Protein AF-0000000083105870 (afdb_homodimer)

Secondary structure (DSSP, 8-state):
-PPPEEEEEE-BSS-GGGSBHHHHHHHTT-SEEEEEE-SS----HHHHHHGGGS-TT-EEEEEE----S-HHHHHHHHHHHHHHHHHHHHTT--EEEEESB-TTBS-THHHHHHHHHTSS-EEEEE----HHHHHHHHHT--SB-TT--EEEEE--S-THHHHHHTTT-SEEEEESGGGGHHHHHHHHHHTT-TTSEEEEESTTSTT-EEE--HHHHHHSPPPSSEEEEEETT--/-PPPEEEEEE-BSS-GGGSBHHHHHHHTT-SEEEEEE-SS----HHHHHHGGGS-TT-EEEEEE----S-HHHHHHHHHHHHHHHHHHHHTT--EEEEESB-TTBS-THHHHHHHHHTSS-EEEEE----HHHHHHHHHT--SB-TT--EEEEE--S-THHHHHHTTT-SEEEEESGGGGHHHHHHHHHHTT-TTSEEEEESTTSTT-EEE--HHHHHHSPPPSSEEEEEETT--

Sequence (470 aa):
MMIGKFYGIGVGPGDPELITIKAVKVLEKIDIVICPKSKKESKSVALSIAEDYLNKKAEILKLEFPMTYDEEKLNVTWERNSKIILDLLEKGKNIAFLTIGDPMVYSTYMYLLPFLKKKDINIETIPGITSFCASANKVNIPLASQEETLSIIPLRKNISEFEKVVDDYDNLVVMKPSTEHKRLAEILESRNLEDKFVLVSKCGTNEENISYDIDDLKNKKVPYLSTLIIKKGGIMMIGKFYGIGVGPGDPELITIKAVKVLEKIDIVICPKSKKESKSVALSIAEDYLNKKAEILKLEFPMTYDEEKLNVTWERNSKIILDLLEKGKNIAFLTIGDPMVYSTYMYLLPFLKKKDINIETIPGITSFCASANKVNIPLASQEETLSIIPLRKNISEFEKVVDDYDNLVVMKPSTEHKRLAEILESRNLEDKFVLVSKCGTNEENISYDIDDLKNKKVPYLSTLIIKKGGI

Foldseek 3Di:
DAQAAEEEAACEAAALVQGDPVRLVCQLPAAEEEDEDDPPNDPGSQCVSCVVSHNPNHHYHYAYQDPDPPVVVNVVRLLVVLVVVRVVRRVVGHYYYTWYAFCVPPTSNVSNVVNNVVDPHHYYYYTGHHPVNLVCVVVVHDQDDDPFFEEEEEDDPDCVVVVVCVVPGQKYKYAQCQNPLQVVLVSCVVVVQLQFKKKWASRNHPPIDIDSGSCCSNPNHGDRRMMMMGGNVGD/DAQAAEEEAACEQAALVQGDPVRLVCQLPAAEEEDEDDPPNDPGSQCVSCVVSHNPNHHYHYAYQDPDPPVVVNVVRLLVVLVVVRVVRRVVGHYYYTWYAFCVPPTSNVSNVVNNVVDPHHYYYYTGHHPVNLVCVVVVHDQDDDPFFEEEEEDDPDCVVVVVCVVPGQKYKYAQCQNPLQVVLVSCVVVVQLQFKKKWASRNHPPIDIDSGSCCSNPNHGDRRMMMMGGNVGD

pLDDT: mean 93.06, std 9.38, range [46.56, 98.94]

Organism: NCBI:txid1720316

Solvent-accessible surface area (backbone atoms only — not comparable to full-atom values): 24112 Å² total; per-residue (Å²): 124,66,64,23,44,40,30,41,34,10,40,10,57,37,30,54,42,49,22,22,44,48,53,41,61,49,34,47,67,32,43,32,36,38,36,70,42,58,97,62,86,64,77,49,65,33,52,64,36,44,50,89,45,42,24,88,82,35,43,79,42,75,43,74,61,79,91,63,90,48,62,66,63,44,50,53,45,50,50,51,53,43,49,55,52,50,55,42,20,57,72,39,37,30,36,35,41,56,32,57,10,18,41,35,54,62,31,76,58,55,70,50,44,66,65,49,67,76,40,99,64,52,74,47,44,41,57,24,32,37,53,67,51,45,45,25,22,71,68,71,41,69,55,27,51,83,76,40,29,31,36,40,35,49,46,50,98,57,61,61,65,54,67,70,43,63,82,78,40,48,14,39,36,35,35,38,38,44,74,46,28,45,60,50,37,50,54,30,49,79,66,74,37,48,77,16,42,40,39,35,26,37,49,58,41,98,70,45,46,79,42,57,49,49,60,53,46,43,71,41,89,55,55,70,60,26,36,35,41,35,27,76,89,52,115,124,67,65,23,42,38,29,41,36,10,38,10,57,38,30,51,42,47,21,22,45,46,55,41,62,49,34,48,68,31,42,31,35,38,38,69,43,56,97,64,86,66,77,48,67,34,53,64,35,43,52,90,45,40,26,88,81,35,42,79,43,76,42,72,62,80,91,61,90,49,60,66,63,43,49,53,45,52,50,51,52,43,50,55,51,49,54,43,19,57,71,39,38,30,36,32,39,56,29,57,9,17,40,34,54,63,31,76,58,56,72,51,44,66,65,50,66,74,41,98,64,54,74,47,44,42,54,25,30,37,52,67,51,46,44,24,23,72,68,72,42,68,56,28,51,81,76,39,30,31,35,41,36,49,47,46,100,58,60,60,65,54,67,70,43,63,82,78,42,47,12,39,34,34,34,39,38,46,75,44,28,44,61,51,37,50,55,30,49,78,65,73,36,47,78,16,40,42,40,35,25,37,48,58,42,96,70,47,44,78,44,59,49,50,61,52,45,43,70,42,89,55,55,68,61,28,36,36,41,35,28,74,90,53,116

InterPro domains:
  IPR000878 Tetrapyrrole methylase [PF00590] (5-210)
  IPR006364 Precorrin-2 C(20)-methyltransferase domain [TIGR01467] (4-232)
  IPR012382 Precorrin-2 C(20)-methyltransferase [PIRSF036427] (3-232)
  IPR012382 Precorrin-2 C(20)-methyltransferase [cd11645] (9-231)
  IPR014776 Tetrapyrrole methylase, subdomain 2 [G3DSA:3.30.950.10] (131-234)
  IPR014777 Tetrapyrrole methylase, subdomain 1 [G3DSA:3.40.1010.10] (2-130)
  IPR035996 Tetrapyrrole methylase superfamily [SSF53790] (4-232)

Structure (mmCIF, N/CA/C/O backbone):
data_AF-0000000083105870-model_v1
#
loop_
_entity.id
_entity.type
_entity.pdbx_description
1 polymer 'Precorrin-2 C(20)-methyltransferase'
#
loop_
_atom_site.group_PDB
_atom_site.id
_atom_site.type_symbol
_atom_site.label_atom_id
_atom_site.label_alt_id
_atom_site.label_comp_id
_atom_site.label_asym_id
_atom_site.label_entity_id
_atom_site.label_seq_id
_atom_site.pdbx_PDB_ins_code
_atom_site.Cartn_x
_atom_site.Cartn_y
_atom_site.Cartn_z
_atom_site.occupancy
_atom_site.B_iso_or_equiv
_atom_site.auth_seq_id
_atom_site.auth_comp_id
_atom_site.auth_asym_id
_atom_site.auth_atom_id
_atom_site.pdbx_PDB_model_num
ATOM 1 N N . MET A 1 1 ? 6.629 -37.125 -4.48 1 65.94 1 MET A N 1
ATOM 2 C CA . MET A 1 1 ? 7.258 -35.844 -4.793 1 65.94 1 MET A CA 1
ATOM 3 C C . MET A 1 1 ? 6.676 -34.75 -3.924 1 65.94 1 MET A C 1
ATOM 5 O O . MET A 1 1 ? 5.535 -34.844 -3.473 1 65.94 1 MET A O 1
ATOM 9 N N . MET A 1 2 ? 7.391 -33.688 -3.408 1 84.38 2 MET A N 1
ATOM 10 C CA . MET A 1 2 ? 6.902 -32.688 -2.471 1 84.38 2 MET A CA 1
ATOM 11 C C . MET A 1 2 ? 5.918 -31.734 -3.152 1 84.38 2 MET A C 1
ATOM 13 O O . MET A 1 2 ? 6.09 -31.391 -4.32 1 84.38 2 MET A O 1
ATOM 17 N N . ILE A 1 3 ? 4.754 -31.562 -2.674 1 94.12 3 ILE A N 1
ATOM 18 C CA . ILE A 1 3 ? 3.732 -30.656 -3.178 1 94.12 3 ILE A CA 1
ATOM 19 C C . ILE A 1 3 ? 4.336 -29.266 -3.387 1 94.12 3 ILE A C 1
ATOM 21 O O . ILE A 1 3 ? 5.133 -28.797 -2.568 1 94.12 3 ILE A O 1
ATOM 25 N N . GLY A 1 4 ? 4.117 -28.688 -4.621 1 97.81 4 GLY A N 1
ATOM 26 C CA . GLY A 1 4 ? 4.605 -27.344 -4.918 1 97.81 4 GLY A CA 1
ATOM 27 C C . GLY A 1 4 ? 3.965 -26.281 -4.055 1 97.81 4 GLY A C 1
ATOM 28 O O . GLY A 1 4 ? 3.086 -26.578 -3.242 1 97.81 4 GLY A O 1
ATOM 29 N N . LYS A 1 5 ? 4.508 -25.109 -4.199 1 98.25 5 LYS A N 1
ATOM 30 C CA . LYS A 1 5 ? 3.998 -23.969 -3.457 1 98.25 5 LYS A CA 1
ATOM 31 C C . LYS A 1 5 ? 3.258 -23 -4.375 1 98.25 5 LYS A C 1
ATOM 33 O O . LYS A 1 5 ? 3.645 -22.812 -5.535 1 98.25 5 LYS A O 1
ATOM 38 N N . PHE A 1 6 ? 2.146 -22.438 -3.855 1 98.44 6 PHE A N 1
ATOM 39 C CA . PHE A 1 6 ? 1.366 -21.453 -4.598 1 98.44 6 PHE A CA 1
ATOM 40 C C . PHE A 1 6 ? 1.653 -20.047 -4.09 1 98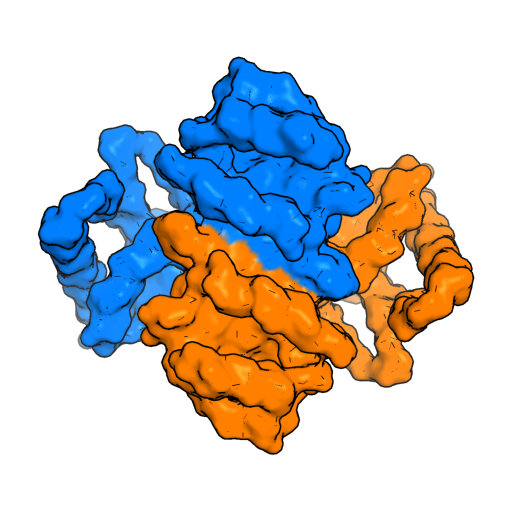.44 6 PHE A C 1
ATOM 42 O O . PHE A 1 6 ? 1.594 -19.797 -2.887 1 98.44 6 PHE A O 1
ATOM 49 N N . TYR A 1 7 ? 1.933 -19.156 -5.066 1 98.69 7 TYR A N 1
ATOM 50 C CA . TYR A 1 7 ? 2.238 -17.781 -4.73 1 98.69 7 TYR A CA 1
ATOM 51 C C . TYR A 1 7 ? 1.235 -16.828 -5.375 1 98.69 7 TYR A C 1
ATOM 53 O O . TYR A 1 7 ? 0.947 -16.938 -6.566 1 98.69 7 TYR A O 1
ATOM 61 N N . GLY A 1 8 ? 0.602 -15.984 -4.574 1 98.12 8 GLY A N 1
ATOM 62 C CA . GLY A 1 8 ? 0.051 -14.742 -5.102 1 98.12 8 GLY A CA 1
ATOM 63 C C . GLY A 1 8 ? 1.038 -13.594 -5.07 1 98.12 8 GLY A C 1
ATOM 64 O O . GLY A 1 8 ? 1.616 -13.289 -4.027 1 98.12 8 GLY A O 1
ATOM 65 N N . ILE A 1 9 ? 1.27 -12.922 -6.234 1 98.56 9 ILE A N 1
ATOM 66 C CA . ILE A 1 9 ? 2.34 -11.93 -6.273 1 98.56 9 ILE A CA 1
ATOM 67 C C . ILE A 1 9 ? 1.804 -10.617 -6.836 1 98.56 9 ILE A C 1
ATOM 69 O O . ILE A 1 9 ? 1.303 -10.57 -7.961 1 98.56 9 ILE A O 1
ATOM 73 N N . GLY A 1 10 ? 1.887 -9.531 -5.996 1 98.44 10 GLY A N 1
ATOM 74 C CA . GLY A 1 10 ? 1.673 -8.188 -6.504 1 98.44 10 GLY A CA 1
ATOM 75 C C . GLY A 1 10 ? 2.893 -7.609 -7.195 1 98.44 10 GLY A C 1
ATOM 76 O O . GLY A 1 10 ? 3.969 -7.527 -6.602 1 98.44 10 GLY A O 1
ATOM 77 N N . VAL A 1 11 ? 2.725 -7.109 -8.398 1 98.25 11 VAL A N 1
ATOM 78 C CA . VAL A 1 11 ? 3.893 -6.691 -9.172 1 98.25 11 VAL A CA 1
ATOM 79 C C . VAL A 1 11 ? 3.959 -5.168 -9.227 1 98.25 11 VAL A C 1
ATOM 81 O O . VAL A 1 11 ? 4.855 -4.598 -9.852 1 98.25 11 VAL A O 1
ATOM 84 N N . GLY A 1 12 ? 3.029 -4.469 -8.562 1 98.38 12 GLY A N 1
ATOM 85 C CA . GLY A 1 12 ? 2.979 -3.018 -8.602 1 98.38 12 GLY A CA 1
ATOM 86 C C . GLY A 1 12 ? 2.123 -2.479 -9.734 1 98.38 12 GLY A C 1
ATOM 87 O O . GLY A 1 12 ? 1.525 -3.248 -10.484 1 98.38 12 GLY A O 1
ATOM 88 N N . PRO A 1 13 ? 2.115 -1.183 -9.867 1 98.06 13 PRO A N 1
ATOM 89 C CA . PRO A 1 13 ? 1.109 -0.577 -10.742 1 98.06 13 PRO A CA 1
ATOM 90 C C . PRO A 1 13 ? 1.575 -0.47 -12.195 1 98.06 13 PRO A C 1
ATOM 92 O O . PRO A 1 13 ? 0.753 -0.315 -13.102 1 98.06 13 PRO A O 1
ATOM 95 N N . GLY A 1 14 ? 2.865 -0.44 -12.414 1 97.94 14 GLY A N 1
ATOM 96 C CA . GLY A 1 14 ? 3.307 -0.189 -13.781 1 97.94 14 GLY A CA 1
ATOM 97 C C . GLY A 1 14 ? 4.816 -0.218 -13.93 1 97.94 14 GLY A C 1
ATOM 98 O O . GLY A 1 14 ? 5.348 -0.989 -14.734 1 97.94 14 GLY A O 1
ATOM 99 N N . ASP A 1 15 ? 5.539 0.56 -13.156 1 98.56 15 ASP A N 1
ATOM 100 C CA . ASP A 1 15 ? 6.996 0.614 -13.164 1 98.56 15 ASP A CA 1
ATOM 101 C C . ASP A 1 15 ? 7.598 -0.728 -12.758 1 98.56 15 ASP A C 1
ATOM 103 O O . ASP A 1 15 ? 7.434 -1.167 -11.617 1 98.56 15 ASP A O 1
ATOM 107 N N . PRO A 1 16 ? 8.289 -1.378 -13.641 1 98.69 16 PRO A N 1
ATOM 108 C CA . PRO A 1 16 ? 8.836 -2.697 -13.305 1 98.69 16 PRO A CA 1
ATOM 109 C C . PRO A 1 16 ? 9.797 -2.656 -12.125 1 98.69 16 PRO A C 1
ATOM 111 O O . PRO A 1 16 ? 10.008 -3.674 -11.453 1 98.69 16 PRO A O 1
ATOM 114 N N . GLU A 1 17 ? 10.281 -1.529 -11.82 1 98.81 17 GLU A N 1
ATOM 115 C CA . GLU A 1 17 ? 11.25 -1.441 -10.734 1 98.81 17 GLU A CA 1
ATOM 116 C C . GLU A 1 17 ? 10.547 -1.297 -9.383 1 98.81 17 GLU A C 1
ATOM 118 O O . GLU A 1 17 ? 11.195 -1.335 -8.336 1 98.81 17 GLU A O 1
ATOM 123 N N . LEU A 1 18 ? 9.227 -1.182 -9.383 1 98.94 18 LEU A N 1
ATOM 124 C CA . LEU A 1 18 ? 8.516 -1.083 -8.109 1 98.94 18 LEU A CA 1
ATOM 125 C C . LEU A 1 18 ? 8.156 -2.467 -7.586 1 98.94 18 LEU A C 1
ATOM 127 O O . LEU A 1 18 ? 7.547 -2.59 -6.52 1 98.94 18 LEU A O 1
ATOM 131 N N . ILE A 1 19 ? 8.555 -3.516 -8.281 1 98.88 19 ILE A N 1
ATOM 132 C CA . ILE A 1 19 ? 8.383 -4.875 -7.777 1 98.88 19 ILE A CA 1
ATOM 133 C C . ILE A 1 19 ? 9.328 -5.113 -6.602 1 98.88 19 ILE A C 1
ATOM 135 O O . ILE A 1 19 ? 10.414 -4.523 -6.539 1 98.88 19 ILE A O 1
ATOM 139 N N . THR A 1 20 ? 8.938 -5.906 -5.586 1 98.94 20 THR A N 1
ATOM 140 C CA . THR A 1 20 ? 9.75 -6.145 -4.398 1 98.94 20 THR A CA 1
ATOM 141 C C . THR A 1 20 ? 10.859 -7.152 -4.695 1 98.94 20 THR A C 1
ATOM 143 O O . THR A 1 20 ? 10.719 -7.988 -5.594 1 98.94 20 THR A O 1
ATOM 146 N N . ILE A 1 21 ? 11.883 -7.117 -3.904 1 98.94 21 ILE A N 1
ATOM 147 C CA . ILE A 1 21 ? 12.961 -8.094 -3.975 1 98.94 21 ILE A CA 1
ATOM 148 C C . ILE A 1 21 ? 12.406 -9.5 -3.75 1 98.94 21 ILE A C 1
ATOM 150 O O . ILE A 1 21 ? 12.766 -10.438 -4.461 1 98.94 21 ILE A O 1
ATOM 154 N N . LYS A 1 22 ? 11.508 -9.641 -2.836 1 98.94 22 LYS A N 1
ATOM 155 C CA . LYS A 1 22 ? 10.914 -10.93 -2.512 1 98.94 22 LYS A CA 1
ATOM 156 C C . LYS A 1 22 ? 10.188 -11.523 -3.719 1 98.94 22 LYS A C 1
ATOM 158 O O . LYS A 1 22 ? 10.352 -12.711 -4.027 1 98.94 22 LYS A O 1
ATOM 163 N N . ALA A 1 23 ? 9.383 -10.703 -4.391 1 98.94 23 ALA A N 1
ATOM 164 C CA . ALA A 1 23 ? 8.68 -11.148 -5.594 1 98.94 23 ALA A CA 1
ATOM 165 C C . ALA A 1 23 ? 9.664 -11.602 -6.668 1 98.94 23 ALA A C 1
ATOM 167 O O . ALA A 1 23 ? 9.477 -12.656 -7.285 1 98.94 23 ALA A O 1
ATOM 168 N N . VAL A 1 24 ? 10.711 -10.844 -6.863 1 98.81 24 VAL A N 1
ATOM 169 C CA . VAL A 1 24 ? 11.703 -11.148 -7.887 1 98.81 24 VAL A CA 1
ATOM 170 C C . VAL A 1 24 ? 12.367 -12.484 -7.582 1 98.81 24 VAL A C 1
ATOM 172 O O . VAL A 1 24 ? 12.5 -13.336 -8.469 1 98.81 24 VAL A O 1
ATOM 175 N N . LYS A 1 25 ? 12.766 -12.695 -6.352 1 98.88 25 LYS A N 1
ATOM 176 C CA . LYS A 1 25 ? 13.414 -13.938 -5.953 1 98.88 25 LYS A CA 1
ATOM 177 C C . LYS A 1 25 ? 12.531 -15.148 -6.246 1 98.88 25 LYS A C 1
ATOM 179 O O . LYS A 1 25 ? 13.016 -16.188 -6.688 1 98.88 25 LYS A O 1
ATOM 184 N N . VAL A 1 26 ? 11.25 -15.008 -6.004 1 98.88 26 VAL A N 1
ATOM 185 C CA . VAL A 1 26 ? 10.305 -16.094 -6.266 1 98.88 26 VAL A CA 1
ATOM 186 C C . VAL A 1 26 ? 10.148 -16.297 -7.77 1 98.88 26 VAL A C 1
ATOM 188 O O . VAL A 1 26 ? 10.195 -17.422 -8.258 1 98.88 26 VAL A O 1
ATOM 191 N N . LEU A 1 27 ? 10.031 -15.227 -8.516 1 98.69 27 LEU A N 1
ATOM 192 C CA . LEU A 1 27 ? 9.773 -15.289 -9.953 1 98.69 27 LEU A CA 1
ATOM 193 C C . LEU A 1 27 ? 10.953 -15.914 -10.688 1 98.69 27 LEU A C 1
ATOM 195 O O . LEU A 1 27 ? 10.766 -16.625 -11.68 1 98.69 27 LEU A O 1
ATOM 199 N N . GLU A 1 28 ? 12.109 -15.656 -10.195 1 98.75 28 GLU A N 1
ATOM 200 C CA . GLU A 1 28 ? 13.32 -16.172 -10.828 1 98.75 28 GLU A CA 1
ATOM 201 C C . GLU A 1 28 ? 13.359 -17.703 -10.797 1 98.75 28 GLU A C 1
ATOM 203 O O . GLU A 1 28 ? 14.078 -18.328 -11.578 1 98.75 28 GLU A O 1
ATOM 208 N N . LYS A 1 29 ? 12.602 -18.297 -9.891 1 98.38 29 LYS A N 1
ATOM 209 C CA . LYS A 1 29 ? 12.672 -19.734 -9.703 1 98.38 29 LYS A CA 1
ATOM 210 C C . LYS A 1 29 ? 11.328 -20.391 -9.992 1 98.38 29 LYS A C 1
ATOM 212 O O . LYS A 1 29 ? 11.18 -21.609 -9.852 1 98.38 29 LYS A O 1
ATOM 217 N N . ILE A 1 30 ? 10.383 -19.688 -10.406 1 98.69 30 ILE A N 1
ATOM 218 C CA . ILE A 1 30 ? 9.008 -20.172 -10.516 1 98.69 30 ILE A CA 1
ATOM 219 C C . ILE A 1 30 ? 8.891 -21.125 -11.703 1 98.69 30 ILE A C 1
ATOM 221 O O . ILE A 1 30 ? 9.57 -20.953 -12.719 1 98.69 30 ILE A O 1
ATOM 225 N N . ASP A 1 31 ? 8.055 -22.125 -11.539 1 98.62 31 ASP A N 1
ATOM 226 C CA . ASP A 1 31 ? 7.848 -23.078 -12.625 1 98.62 31 ASP A CA 1
ATOM 227 C C . ASP A 1 31 ? 6.746 -22.609 -13.57 1 98.62 31 ASP A C 1
ATOM 229 O O . ASP A 1 31 ? 6.863 -22.75 -14.789 1 98.62 31 ASP A O 1
ATOM 233 N N . ILE A 1 32 ? 5.633 -22.094 -12.984 1 98.5 32 ILE A N 1
ATOM 234 C CA . ILE A 1 32 ? 4.449 -21.734 -13.758 1 98.5 32 ILE A CA 1
ATOM 235 C C . ILE A 1 32 ? 3.922 -20.375 -13.289 1 98.5 32 ILE A C 1
ATOM 237 O O . ILE A 1 32 ? 3.869 -20.109 -12.086 1 98.5 32 ILE A O 1
ATOM 241 N N . VAL A 1 33 ? 3.578 -19.562 -14.266 1 97.56 33 VAL A N 1
ATOM 242 C CA . VAL A 1 33 ? 2.908 -18.297 -13.984 1 97.56 33 VAL A CA 1
ATOM 243 C C . VAL A 1 33 ? 1.509 -18.312 -14.594 1 97.56 33 VAL A C 1
ATOM 245 O O . VAL A 1 33 ? 1.35 -18.562 -15.789 1 97.56 33 VAL A O 1
ATOM 248 N N . ILE A 1 34 ? 0.605 -18.062 -13.688 1 94.25 34 ILE A N 1
ATOM 249 C CA . ILE A 1 34 ? -0.781 -17.938 -14.117 1 94.25 34 ILE A CA 1
ATOM 250 C C . ILE A 1 34 ? -1.082 -16.484 -14.477 1 94.25 34 ILE A C 1
ATOM 252 O O . ILE A 1 34 ? -0.779 -15.57 -13.703 1 94.25 34 ILE A O 1
ATOM 256 N N . CYS A 1 35 ? -1.67 -16.375 -15.656 1 85.25 35 CYS A N 1
ATOM 257 C CA . CYS A 1 35 ? -2.15 -15.07 -16.078 1 85.25 35 CYS A CA 1
ATOM 258 C C . CYS A 1 35 ? -3.639 -15.109 -16.391 1 85.25 35 CYS A C 1
ATOM 260 O O . CYS A 1 35 ? -4.09 -15.961 -17.156 1 85.25 35 CYS A O 1
ATOM 262 N N . PRO A 1 36 ? -4.355 -14.18 -15.742 1 80.38 36 PRO A N 1
ATOM 263 C CA . PRO A 1 36 ? -5.777 -14.125 -16.094 1 80.38 36 PRO A CA 1
ATOM 264 C C . PRO A 1 36 ? -6.008 -13.742 -17.562 1 80.38 36 PRO A C 1
ATOM 266 O O . PRO A 1 36 ? -5.293 -12.891 -18.094 1 80.38 36 PRO A O 1
ATOM 269 N N . LYS A 1 37 ? -6.738 -14.57 -18.234 1 74 37 LYS A N 1
ATOM 270 C CA . LYS A 1 37 ? -7.125 -14.273 -19.609 1 74 37 LYS A CA 1
ATOM 271 C C . LYS A 1 37 ? -8.344 -13.352 -19.656 1 74 37 LYS A C 1
ATOM 273 O O . LYS A 1 37 ? -9.328 -13.586 -18.969 1 74 37 LYS A O 1
ATOM 278 N N . SER A 1 38 ? -8.125 -12 -19.922 1 59.62 38 SER A N 1
ATOM 279 C CA . SER A 1 38 ? -9.328 -11.234 -20.203 1 59.62 38 SER A CA 1
ATOM 280 C C . SER A 1 38 ? -9.789 -11.453 -21.641 1 59.62 38 SER A C 1
ATOM 282 O O . SER A 1 38 ? -9.008 -11.898 -22.484 1 59.62 38 SER A O 1
ATOM 284 N N . LYS A 1 39 ? -11.25 -11.594 -22.016 1 51.38 39 LYS A N 1
ATOM 285 C CA . LYS A 1 39 ? -11.797 -11.797 -23.344 1 51.38 39 LYS A CA 1
ATOM 286 C C . LYS A 1 39 ? -10.945 -11.102 -24.406 1 51.38 39 LYS A C 1
ATOM 288 O O . LYS A 1 39 ? -10.922 -11.508 -25.562 1 51.38 39 LYS A O 1
ATOM 293 N N . LYS A 1 40 ? -10.414 -9.898 -24.047 1 47 40 LYS A N 1
ATOM 294 C CA . LYS A 1 40 ? -9.672 -9.234 -25.109 1 47 40 LYS A CA 1
ATOM 295 C C . LYS A 1 40 ? -8.18 -9.531 -25 1 47 40 LYS A C 1
ATOM 297 O O . LYS A 1 40 ? -7.621 -9.555 -23.906 1 47 40 LYS A O 1
ATOM 302 N N . GLU A 1 41 ? -7.578 -10.375 -25.891 1 49.25 41 GLU A N 1
ATOM 303 C CA . GLU A 1 41 ? -6.238 -10.883 -26.156 1 49.25 41 GLU A CA 1
ATOM 304 C C . GLU A 1 41 ? -5.168 -9.953 -25.578 1 49.25 41 GLU A C 1
ATOM 306 O O . GLU A 1 41 ? -3.996 -10.055 -25.938 1 49.25 41 GLU A O 1
ATOM 311 N N . SER A 1 42 ? -5.426 -8.891 -24.859 1 53.44 42 SER A N 1
ATOM 312 C CA . SER A 1 42 ? -4.387 -7.91 -24.562 1 53.44 42 SER A CA 1
ATOM 313 C C . SER A 1 42 ? -3.418 -8.438 -23.516 1 53.44 42 SER A C 1
ATOM 315 O O . SER A 1 42 ? -3.791 -9.266 -22.672 1 53.44 42 SER A O 1
ATOM 317 N N . LYS A 1 43 ? -2.119 -8.305 -23.797 1 63.62 43 LYS A N 1
ATOM 318 C CA . LYS A 1 43 ? -0.973 -8.641 -22.953 1 63.62 43 LYS A CA 1
ATOM 319 C C . LYS A 1 43 ? -1.234 -8.297 -21.5 1 63.62 43 LYS A C 1
ATOM 321 O O . LYS A 1 43 ? -1.716 -7.203 -21.188 1 63.62 43 LYS A O 1
ATOM 326 N N . SER A 1 44 ? -1.158 -9.312 -20.688 1 87.19 44 SER A N 1
ATOM 327 C CA . SER A 1 44 ? -1.283 -9.125 -19.25 1 87.19 44 SER A CA 1
ATOM 328 C C . SER A 1 44 ? -0.347 -8.023 -18.75 1 87.19 44 SER A C 1
ATOM 330 O O . SER A 1 44 ? 0.869 -8.117 -18.922 1 87.19 44 SER A O 1
ATOM 332 N N . VAL A 1 45 ? -0.938 -6.965 -18.281 1 90.31 45 VAL A N 1
ATOM 333 C CA . VAL A 1 45 ? -0.153 -5.867 -17.719 1 90.31 45 VAL A CA 1
ATOM 334 C C . VAL A 1 45 ? 0.765 -6.395 -16.625 1 90.31 45 VAL A C 1
ATOM 336 O O . VAL A 1 45 ? 1.938 -6.023 -16.547 1 90.31 45 VAL A O 1
ATOM 339 N N . ALA A 1 46 ? 0.226 -7.328 -15.844 1 94.5 46 ALA A N 1
ATOM 340 C CA . ALA A 1 46 ? 1.016 -7.898 -14.758 1 94.5 46 ALA A CA 1
ATOM 341 C C . ALA A 1 46 ? 2.227 -8.656 -15.297 1 94.5 46 ALA A C 1
ATOM 343 O O . ALA A 1 46 ? 3.338 -8.508 -14.781 1 94.5 46 ALA A O 1
ATOM 344 N N . LEU A 1 47 ? 2.002 -9.445 -16.297 1 94.88 47 LEU A N 1
ATOM 345 C CA . LEU A 1 47 ? 3.096 -10.211 -16.875 1 94.88 47 LEU A CA 1
ATOM 346 C C . LEU A 1 47 ? 4.141 -9.2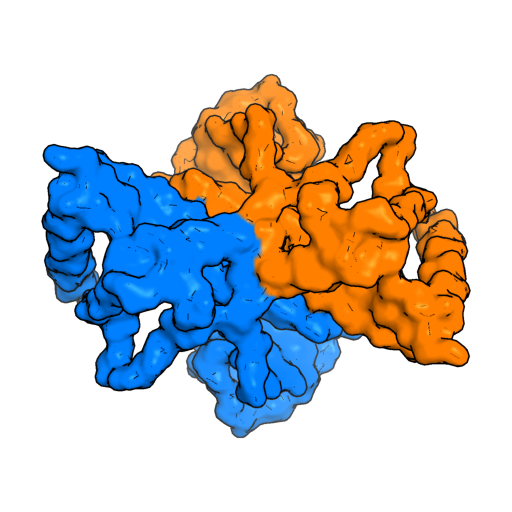81 -17.484 1 94.88 47 LEU A C 1
ATOM 348 O O . LEU A 1 47 ? 5.344 -9.508 -17.344 1 94.88 47 LEU A O 1
ATOM 352 N N . SER A 1 48 ? 3.672 -8.234 -18.141 1 94.56 48 SER A N 1
ATOM 353 C CA . SER A 1 48 ? 4.59 -7.289 -18.766 1 94.56 48 SER A CA 1
ATOM 354 C C . SER A 1 48 ? 5.484 -6.625 -17.719 1 94.56 48 SER A C 1
ATOM 356 O O . SER A 1 48 ? 6.668 -6.387 -17.984 1 94.56 48 SER A O 1
ATOM 358 N N . ILE A 1 49 ? 4.973 -6.352 -16.594 1 96.31 49 ILE A N 1
ATOM 359 C CA . ILE A 1 49 ? 5.727 -5.715 -15.516 1 96.31 49 ILE A CA 1
ATOM 360 C C . ILE A 1 49 ? 6.777 -6.684 -14.977 1 96.31 49 ILE A C 1
ATOM 362 O O . ILE A 1 49 ? 7.898 -6.277 -14.664 1 96.31 49 ILE A O 1
ATOM 366 N N . ALA A 1 50 ? 6.48 -7.926 -14.945 1 96.81 50 ALA A N 1
ATOM 367 C CA . ALA A 1 50 ? 7.32 -8.914 -14.273 1 96.81 50 ALA A CA 1
ATOM 368 C C . ALA A 1 50 ? 8.25 -9.609 -15.258 1 96.81 50 ALA A C 1
ATOM 370 O O . ALA A 1 50 ? 9.133 -10.367 -14.859 1 96.81 50 ALA A O 1
ATOM 371 N N . GLU A 1 51 ? 8.109 -9.391 -16.484 1 96.06 51 GLU A N 1
ATOM 372 C CA . GLU A 1 51 ? 8.672 -10.211 -17.547 1 96.06 51 GLU A CA 1
ATOM 373 C C . GLU A 1 51 ? 10.188 -10.32 -17.438 1 96.06 51 GLU A C 1
ATOM 375 O O . GLU A 1 51 ? 10.758 -11.398 -17.609 1 96.06 51 GLU A O 1
ATOM 380 N N . ASP A 1 52 ? 10.836 -9.258 -17.094 1 97.19 52 ASP A N 1
ATOM 381 C CA . ASP A 1 52 ? 12.297 -9.227 -17.062 1 97.19 52 ASP A CA 1
ATOM 382 C C . ASP A 1 52 ? 12.844 -9.992 -15.867 1 97.19 52 ASP A C 1
ATOM 384 O O . ASP A 1 52 ? 14.047 -10.289 -15.805 1 97.19 52 ASP A O 1
ATOM 388 N N . TYR A 1 53 ? 11.992 -10.32 -14.93 1 98.19 53 TYR A N 1
ATOM 389 C CA . TYR A 1 53 ? 12.445 -10.984 -13.711 1 98.19 53 TYR A CA 1
ATOM 390 C C . TYR A 1 53 ? 12.039 -12.453 -13.703 1 98.19 53 TYR A C 1
ATOM 392 O O . TYR A 1 53 ? 12.43 -13.203 -12.812 1 98.19 53 TYR A O 1
ATOM 400 N N . LEU A 1 54 ? 11.375 -12.844 -14.703 1 97.5 54 LEU A N 1
ATOM 401 C CA . LEU A 1 54 ? 10.758 -14.172 -14.742 1 97.5 54 LEU A CA 1
ATOM 402 C C . LEU A 1 54 ? 11.773 -15.227 -15.156 1 97.5 54 LEU A C 1
ATOM 404 O O . LEU A 1 54 ? 12.562 -15.008 -16.078 1 97.5 54 LEU A O 1
ATOM 408 N N . ASN A 1 55 ? 11.719 -16.359 -14.453 1 97.88 55 ASN A N 1
ATOM 409 C CA . ASN A 1 55 ? 12.422 -17.547 -14.938 1 97.88 55 ASN A CA 1
ATOM 410 C C . ASN A 1 55 ? 12.164 -17.797 -16.422 1 97.88 55 ASN A C 1
ATOM 412 O O . ASN A 1 55 ? 11.016 -17.969 -16.844 1 97.88 55 ASN A O 1
ATOM 416 N N . LYS A 1 56 ? 13.211 -17.859 -17.172 1 96.81 56 LYS A N 1
ATOM 417 C CA . LYS A 1 56 ? 13.086 -17.984 -18.609 1 96.81 56 LYS A CA 1
ATOM 418 C C . LYS A 1 56 ? 12.438 -19.312 -19 1 96.81 56 LYS A C 1
ATOM 420 O O . LYS A 1 56 ? 11.844 -19.422 -20.078 1 96.81 56 LYS A O 1
ATOM 425 N N . LYS A 1 57 ? 12.445 -20.234 -18.141 1 97.81 57 LYS A N 1
ATOM 426 C CA . LYS A 1 57 ? 11.883 -21.547 -18.422 1 97.81 57 LYS A CA 1
ATOM 427 C C . LYS A 1 57 ? 10.461 -21.656 -17.875 1 97.81 57 LYS A C 1
ATOM 429 O O . LYS A 1 57 ? 9.812 -22.703 -18.016 1 97.81 57 LYS A O 1
ATOM 434 N N . ALA A 1 58 ? 10.016 -20.625 -17.203 1 98 58 ALA A N 1
ATOM 435 C CA . ALA A 1 58 ? 8.68 -20.688 -16.609 1 98 58 ALA A CA 1
ATOM 436 C C . ALA A 1 58 ? 7.605 -20.859 -17.688 1 98 58 ALA A C 1
ATOM 438 O O . ALA A 1 58 ? 7.676 -20.234 -18.75 1 98 58 ALA A O 1
ATOM 439 N N . GLU A 1 59 ? 6.668 -21.688 -17.438 1 97.62 59 GLU A N 1
ATOM 440 C CA . GLU A 1 59 ? 5.488 -21.828 -18.281 1 97.62 59 GLU A CA 1
ATOM 441 C C . GLU A 1 59 ? 4.445 -20.766 -17.953 1 97.62 59 GLU A C 1
ATOM 443 O O . GLU A 1 59 ? 4.176 -20.5 -16.781 1 97.62 59 GLU A O 1
ATOM 448 N N . ILE A 1 60 ? 3.934 -20.141 -19 1 95.25 60 ILE A N 1
ATOM 449 C CA . ILE A 1 60 ? 2.832 -19.203 -18.812 1 95.25 60 ILE A CA 1
ATOM 450 C C . ILE A 1 60 ? 1.502 -19.922 -19.047 1 95.25 60 ILE A C 1
ATOM 452 O O . ILE A 1 60 ? 1.238 -20.422 -20.141 1 95.25 60 ILE A O 1
ATOM 456 N N . LEU A 1 61 ? 0.71 -20.016 -18.016 1 94 61 LEU A N 1
ATOM 457 C CA . LEU A 1 61 ? -0.599 -20.656 -18.062 1 94 61 LEU A CA 1
ATOM 458 C C . LEU A 1 61 ? -1.715 -19.625 -18.062 1 94 61 LEU A C 1
ATOM 460 O O . LEU A 1 61 ? -1.915 -18.938 -17.062 1 94 61 LEU A O 1
ATOM 464 N N . LYS A 1 62 ? -2.371 -19.562 -19.141 1 89 62 LYS A N 1
ATOM 465 C CA . LYS A 1 62 ? -3.502 -18.641 -19.219 1 89 62 LYS A CA 1
ATOM 466 C C . LYS A 1 62 ? -4.797 -19.312 -18.781 1 89 62 LYS A C 1
ATOM 468 O O . LYS A 1 62 ? -5.152 -20.375 -19.297 1 89 62 LYS A O 1
ATOM 473 N N . LEU A 1 63 ? -5.406 -18.781 -17.766 1 88.44 63 LEU A N 1
ATOM 474 C CA . LEU A 1 63 ? -6.684 -19.297 -17.281 1 88.44 63 LEU A CA 1
ATOM 475 C C . LEU A 1 63 ? -7.762 -18.219 -17.359 1 88.44 63 LEU A C 1
ATOM 477 O O . LEU A 1 63 ? -7.484 -17.031 -17.109 1 88.44 63 LEU A O 1
ATOM 481 N N . GLU A 1 64 ? -8.93 -18.625 -17.672 1 83.38 64 GLU A N 1
ATOM 482 C CA . GLU A 1 64 ? -10.055 -17.703 -17.719 1 83.38 64 GLU A CA 1
ATOM 483 C C . GLU A 1 64 ? -10.641 -17.453 -16.328 1 83.38 64 GLU A C 1
ATOM 485 O O . GLU A 1 64 ? -10.875 -18.406 -15.578 1 83.38 64 GLU A O 1
ATOM 490 N N . PHE A 1 65 ? -10.734 -16.266 -15.961 1 79.56 65 PHE A N 1
ATOM 491 C CA . PHE A 1 65 ? -11.445 -15.867 -14.75 1 79.56 65 PHE A CA 1
ATOM 492 C C . PHE A 1 65 ? -12.609 -14.945 -15.086 1 79.56 65 PHE A C 1
ATOM 494 O O . PHE A 1 65 ? -12.406 -13.789 -15.469 1 79.56 65 PHE A O 1
ATOM 501 N N . PRO A 1 66 ? -13.75 -15.508 -15.117 1 73.94 66 PRO A N 1
ATOM 502 C CA . PRO A 1 66 ? -14.93 -14.766 -15.578 1 73.94 66 PRO A CA 1
ATOM 503 C C . PRO A 1 66 ? -15.227 -13.539 -14.719 1 73.94 66 PRO A C 1
ATOM 505 O O . PRO A 1 66 ? -14.984 -13.547 -13.508 1 73.94 66 PRO A O 1
ATOM 508 N N . MET A 1 67 ? -15.555 -12.477 -15.414 1 69.69 67 MET A N 1
ATOM 509 C CA . MET A 1 67 ? -16.094 -11.281 -14.766 1 69.69 67 MET A CA 1
ATOM 510 C C . MET A 1 67 ? -17.625 -11.242 -14.883 1 69.69 67 MET A C 1
ATOM 512 O O . MET A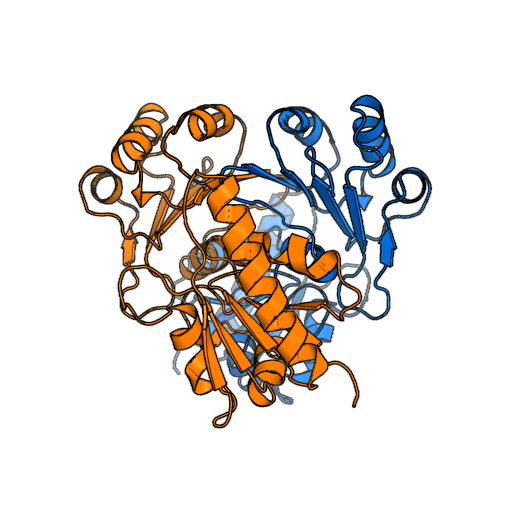 1 67 ? -18.156 -10.562 -15.75 1 69.69 67 MET A O 1
ATOM 516 N N . THR A 1 68 ? -18.25 -12.195 -14.391 1 64.25 68 THR A N 1
ATOM 517 C CA . THR A 1 68 ? -19.703 -12.273 -14.516 1 64.25 68 THR A CA 1
ATOM 518 C C . THR A 1 68 ? -20.359 -12.188 -13.141 1 64.25 68 THR A C 1
ATOM 520 O O . THR A 1 68 ? -19.719 -12.422 -12.117 1 64.25 68 THR A O 1
ATOM 523 N N . TYR A 1 69 ? -21.547 -11.664 -13.25 1 65.31 69 TYR A N 1
ATOM 524 C CA . TYR A 1 69 ? -22.359 -11.594 -12.047 1 65.31 69 TYR A CA 1
ATOM 525 C C . TYR A 1 69 ? -23.109 -12.906 -11.805 1 65.31 69 TYR A C 1
ATOM 527 O O . TYR A 1 69 ? -23.766 -13.078 -10.781 1 65.31 69 TYR A O 1
ATOM 535 N N . ASP A 1 70 ? -22.891 -13.852 -12.742 1 75.94 70 ASP A N 1
ATOM 536 C CA . ASP A 1 70 ? -23.5 -15.172 -12.57 1 75.94 70 ASP A CA 1
ATOM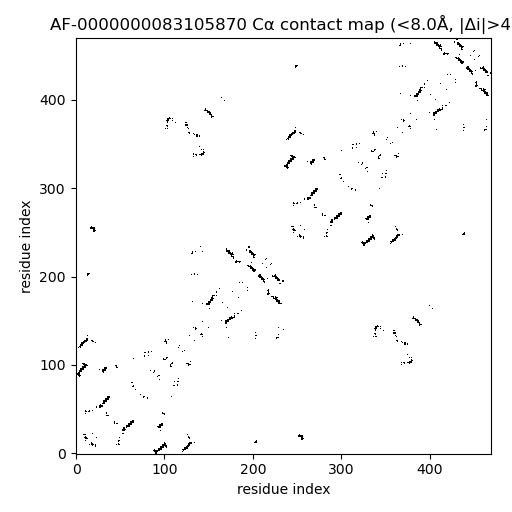 537 C C . ASP A 1 70 ? -22.672 -16.031 -11.609 1 75.94 70 ASP A C 1
ATOM 539 O O . ASP A 1 70 ? -21.641 -16.578 -11.992 1 75.94 70 ASP A O 1
ATOM 543 N N . GLU A 1 71 ? -23.172 -16.172 -10.469 1 77.75 71 GLU A N 1
ATOM 544 C CA . GLU A 1 71 ? -22.453 -16.828 -9.375 1 77.75 71 GLU A CA 1
ATOM 545 C C . GLU A 1 71 ? -22.172 -18.281 -9.703 1 77.75 71 GLU A C 1
ATOM 547 O O . GLU A 1 71 ? -21.109 -18.812 -9.352 1 77.75 71 GLU A O 1
ATOM 552 N N . GLU A 1 72 ? -23.141 -18.891 -10.336 1 79.81 72 GLU A N 1
ATOM 553 C CA . GLU A 1 72 ? -22.953 -20.312 -10.656 1 79.81 72 GLU A CA 1
ATOM 554 C C . GLU A 1 72 ? -21.812 -20.5 -11.656 1 79.81 72 GLU A C 1
ATOM 556 O O . GLU A 1 72 ? -20.953 -21.375 -11.469 1 79.81 72 GLU A O 1
ATOM 561 N N . LYS A 1 73 ? -21.953 -19.75 -12.625 1 80.25 73 LYS A N 1
ATOM 562 C CA . LYS A 1 73 ? -20.891 -19.828 -13.641 1 80.25 73 LYS A CA 1
ATOM 563 C C . LYS A 1 73 ? -19.531 -19.484 -13.047 1 80.25 73 LYS A C 1
ATOM 565 O O . LYS A 1 73 ? -18.531 -20.109 -13.383 1 80.25 73 LYS A O 1
ATOM 570 N N . LEU A 1 74 ? -19.547 -18.531 -12.117 1 79.81 74 LEU A N 1
ATOM 571 C CA . LEU A 1 74 ? -18.328 -18.109 -11.438 1 79.81 74 LEU A CA 1
ATOM 572 C C . LEU A 1 74 ? -17.75 -19.266 -10.609 1 79.81 74 LEU A C 1
ATOM 574 O O . LEU A 1 74 ? -16.578 -19.594 -10.742 1 79.81 74 LEU A O 1
ATOM 578 N N . ASN A 1 75 ? -18.578 -19.875 -9.992 1 85.56 75 ASN A N 1
ATOM 579 C CA . ASN A 1 75 ? -18.141 -20.953 -9.102 1 85.56 75 ASN A CA 1
ATOM 580 C C . ASN A 1 75 ? -17.578 -22.141 -9.875 1 85.56 75 ASN A C 1
ATOM 582 O O . ASN A 1 75 ? -16.562 -22.703 -9.5 1 85.56 75 ASN A O 1
ATOM 586 N N . VAL A 1 76 ? -18.234 -22.406 -10.945 1 86.75 76 VAL A N 1
ATOM 587 C CA . VAL A 1 76 ? -17.828 -23.547 -11.75 1 86.75 76 VAL A CA 1
ATOM 588 C C . VAL A 1 76 ? -16.453 -23.281 -12.359 1 86.75 76 VAL A C 1
ATOM 590 O O . VAL A 1 76 ? -15.562 -24.141 -12.297 1 86.75 76 VAL A O 1
ATOM 593 N N . THR A 1 77 ? -16.312 -22.125 -12.859 1 87 77 THR A N 1
ATOM 594 C CA . THR A 1 77 ? -15.055 -21.781 -13.516 1 87 77 THR A CA 1
ATOM 595 C C . THR A 1 77 ? -13.914 -21.703 -12.5 1 87 77 THR A C 1
ATOM 597 O O . THR A 1 77 ? -12.828 -22.234 -12.742 1 87 77 THR A O 1
ATOM 600 N N . TRP A 1 78 ? -14.172 -21.125 -11.391 1 87.44 78 TRP A N 1
ATOM 601 C CA . TRP A 1 78 ? -13.141 -20.984 -10.367 1 87.44 78 TRP A CA 1
ATOM 602 C C . TRP A 1 78 ? -12.758 -22.328 -9.789 1 87.44 78 TRP A C 1
ATOM 604 O O . TRP A 1 78 ? -11.586 -22.578 -9.5 1 87.44 78 TRP A O 1
ATOM 614 N N . GLU A 1 79 ? -13.695 -23.156 -9.664 1 89.75 79 GLU A N 1
ATOM 615 C CA . GLU A 1 79 ? -13.422 -24.5 -9.195 1 89.75 79 GLU A CA 1
ATOM 616 C C . GLU A 1 79 ? -12.57 -25.281 -10.195 1 89.75 79 GLU A C 1
ATOM 618 O O . GLU A 1 79 ? -11.641 -25.984 -9.805 1 89.75 79 GLU A O 1
ATOM 623 N N . ARG A 1 80 ? -12.945 -25.125 -11.383 1 91.44 80 ARG A N 1
ATOM 624 C CA . ARG A 1 80 ? -12.172 -25.781 -12.438 1 91.44 80 ARG A CA 1
ATOM 625 C C . ARG A 1 80 ? -10.734 -25.281 -12.438 1 91.44 80 ARG A C 1
ATOM 627 O O . ARG A 1 80 ? -9.797 -26.078 -12.492 1 91.44 80 ARG A O 1
ATOM 634 N N . ASN A 1 81 ? -10.555 -23.984 -12.398 1 91.75 81 ASN A N 1
ATOM 635 C CA . ASN A 1 81 ? -9.219 -23.406 -12.375 1 91.75 81 ASN A CA 1
ATOM 636 C C . ASN A 1 81 ? -8.43 -23.875 -11.148 1 91.75 81 ASN A C 1
ATOM 638 O O . ASN A 1 81 ? -7.246 -24.188 -11.25 1 91.75 81 ASN A O 1
ATOM 642 N N . SER A 1 82 ? -9.109 -23.922 -10.031 1 93.25 82 SER A N 1
ATOM 643 C CA . SER A 1 82 ? -8.461 -24.375 -8.797 1 93.25 82 SER A CA 1
ATOM 644 C C . SER A 1 82 ? -7.992 -25.812 -8.906 1 93.25 82 SER A C 1
ATOM 646 O O . SER A 1 82 ? -6.926 -26.172 -8.398 1 93.25 82 SER A O 1
ATOM 648 N N . LYS A 1 83 ? -8.766 -26.656 -9.562 1 94.38 83 LYS A N 1
ATOM 649 C CA . LYS A 1 83 ? -8.383 -28.047 -9.75 1 94.38 83 LYS A CA 1
ATOM 650 C C . LYS A 1 83 ? -7.141 -28.172 -10.625 1 94.38 83 LYS A C 1
ATOM 652 O O . LYS A 1 83 ? -6.254 -28.984 -10.344 1 94.38 83 LYS A O 1
ATOM 657 N N . ILE A 1 84 ? -7.117 -27.375 -11.633 1 95.5 84 ILE A N 1
ATOM 658 C CA . ILE A 1 84 ? -5.957 -27.359 -12.523 1 95.5 84 ILE A CA 1
ATOM 659 C C . ILE A 1 84 ? -4.711 -26.984 -11.727 1 95.5 84 ILE A C 1
ATOM 661 O O . ILE A 1 84 ? -3.674 -27.641 -11.828 1 95.5 84 ILE A O 1
ATOM 665 N N . ILE A 1 85 ? -4.809 -25.969 -10.922 1 96.19 85 ILE A N 1
ATOM 666 C CA . ILE A 1 85 ? -3.701 -25.469 -10.109 1 96.19 85 ILE A CA 1
ATOM 667 C C . ILE A 1 85 ? -3.262 -26.547 -9.117 1 96.19 85 ILE A C 1
ATOM 669 O O . ILE A 1 85 ? -2.068 -26.828 -8.984 1 96.19 85 ILE A O 1
ATOM 673 N N . LEU A 1 86 ? -4.23 -27.203 -8.492 1 96.12 86 LEU A N 1
ATOM 674 C CA . LEU A 1 86 ? -3.943 -28.234 -7.5 1 96.12 86 LEU A CA 1
ATOM 675 C C . LEU A 1 86 ? -3.219 -29.406 -8.133 1 96.12 86 LEU A C 1
ATOM 677 O O . LEU A 1 86 ? -2.271 -29.953 -7.551 1 96.12 86 LEU A O 1
ATOM 681 N N . ASP A 1 87 ? -3.662 -29.781 -9.297 1 96.75 87 ASP A N 1
ATOM 682 C CA . ASP A 1 87 ? -3.025 -30.891 -10.008 1 96.75 87 ASP A CA 1
ATOM 683 C C . ASP A 1 87 ? -1.559 -30.578 -10.297 1 96.75 87 ASP A C 1
ATOM 685 O O . ASP A 1 87 ? -0.696 -31.453 -10.148 1 96.75 87 ASP A O 1
ATOM 689 N N . LEU A 1 88 ? -1.32 -29.391 -10.68 1 97.44 88 LEU A N 1
ATOM 690 C CA . LEU A 1 88 ? 0.041 -28.969 -11.008 1 97.44 88 LEU A CA 1
ATOM 691 C C . LEU A 1 88 ? 0.898 -28.891 -9.75 1 97.44 88 LEU A C 1
ATOM 693 O O . LEU A 1 88 ? 2.07 -29.281 -9.766 1 97.44 88 LEU A O 1
ATOM 697 N N . LEU A 1 89 ? 0.361 -28.375 -8.656 1 97.75 89 LEU A N 1
ATOM 698 C CA . LEU A 1 89 ? 1.064 -28.344 -7.375 1 97.75 89 LEU A CA 1
ATOM 699 C C . LEU A 1 89 ? 1.434 -29.75 -6.918 1 97.75 89 LEU A C 1
ATOM 701 O O . LEU A 1 89 ? 2.533 -29.969 -6.406 1 97.75 89 LEU A O 1
ATOM 705 N N . GLU A 1 90 ? 0.5 -30.656 -7.145 1 96.31 90 GLU A N 1
ATOM 706 C CA . GLU A 1 90 ? 0.73 -32.062 -6.75 1 96.31 90 GLU A CA 1
ATOM 707 C C . GLU A 1 90 ? 1.888 -32.656 -7.535 1 96.31 90 GLU A C 1
ATOM 709 O O . GLU A 1 90 ? 2.541 -33.594 -7.062 1 96.31 90 GLU A O 1
ATOM 714 N N . LYS A 1 91 ? 2.109 -32.125 -8.656 1 97.25 91 LYS A N 1
ATOM 715 C CA . LYS A 1 91 ? 3.23 -32.594 -9.477 1 97.25 91 LYS A CA 1
ATOM 716 C C . LYS A 1 91 ? 4.527 -31.891 -9.062 1 97.25 91 LYS A C 1
ATOM 718 O O . LYS A 1 91 ? 5.547 -32 -9.742 1 97.25 91 LYS A O 1
ATOM 723 N N . GLY A 1 92 ? 4.449 -31.031 -8.062 1 97.56 92 GLY A N 1
ATOM 724 C CA . GLY A 1 92 ? 5.637 -30.422 -7.488 1 97.56 92 GLY A CA 1
ATOM 725 C C . GLY A 1 92 ? 5.965 -29.078 -8.094 1 97.56 92 GLY A C 1
ATOM 726 O O . GLY A 1 92 ? 7.023 -28.5 -7.816 1 97.56 92 GLY A O 1
ATOM 727 N N . LYS A 1 93 ? 5.074 -28.562 -8.906 1 98.25 93 LYS A N 1
ATOM 728 C CA . LYS A 1 93 ? 5.324 -27.281 -9.57 1 98.25 93 LYS A CA 1
ATOM 729 C C . LYS A 1 93 ? 5.031 -26.109 -8.641 1 98.25 93 LYS A C 1
ATOM 731 O O . LYS A 1 93 ? 4 -26.094 -7.965 1 98.25 93 LYS A O 1
ATOM 736 N N . ASN A 1 94 ? 5.98 -25.172 -8.562 1 98.69 94 ASN A N 1
ATOM 737 C CA . ASN A 1 94 ? 5.703 -23.891 -7.938 1 98.69 94 ASN A CA 1
ATOM 738 C C . ASN A 1 94 ? 4.973 -22.938 -8.891 1 98.69 94 ASN A C 1
ATOM 740 O O . ASN A 1 94 ? 5.391 -22.766 -10.039 1 98.69 94 ASN A O 1
ATOM 744 N N . ILE A 1 95 ? 3.867 -22.406 -8.383 1 98.5 95 ILE A N 1
ATOM 745 C CA . ILE A 1 95 ? 2.971 -21.656 -9.258 1 98.5 95 ILE A CA 1
ATOM 746 C C . ILE A 1 95 ? 2.766 -20.25 -8.695 1 98.5 95 ILE A C 1
ATOM 748 O O . ILE A 1 95 ? 2.594 -20.078 -7.484 1 98.5 95 ILE A O 1
ATOM 752 N N . ALA A 1 96 ? 2.805 -19.297 -9.594 1 98.31 96 ALA A N 1
ATOM 753 C CA . ALA A 1 96 ? 2.523 -17.922 -9.195 1 98.31 96 ALA A CA 1
ATOM 754 C C . ALA A 1 96 ? 1.322 -17.359 -9.953 1 98.31 96 ALA A C 1
ATOM 756 O O . ALA A 1 96 ? 1.191 -17.562 -11.164 1 98.31 96 ALA A O 1
ATOM 757 N N . PHE A 1 97 ? 0.431 -16.766 -9.242 1 97.06 97 PHE A N 1
ATOM 758 C CA . PHE A 1 97 ? -0.58 -15.883 -9.805 1 97.06 97 PHE A CA 1
ATOM 759 C C . PHE A 1 97 ? -0.133 -14.422 -9.711 1 97.06 97 PHE A C 1
ATOM 761 O O . PHE A 1 97 ? 0.05 -13.898 -8.609 1 97.06 97 PHE A O 1
ATOM 768 N N . LEU A 1 98 ? 0.008 -13.758 -10.891 1 96.44 98 LEU A N 1
ATOM 769 C CA . LEU A 1 98 ? 0.454 -12.367 -10.906 1 96.44 98 LEU A CA 1
ATOM 770 C C . LEU A 1 98 ? -0.736 -11.422 -10.961 1 96.44 98 LEU A C 1
ATOM 772 O O . LEU A 1 98 ? -1.701 -11.664 -11.688 1 96.44 98 LEU A O 1
ATOM 776 N N . THR A 1 99 ? -0.631 -10.406 -10.195 1 95.81 99 THR A N 1
ATOM 777 C CA . THR A 1 99 ? -1.646 -9.359 -10.273 1 95.81 99 THR A CA 1
ATOM 778 C C . THR A 1 99 ? -1.002 -7.977 -10.266 1 95.81 99 THR A C 1
ATOM 780 O O . THR A 1 99 ? 0.037 -7.773 -9.633 1 95.81 99 THR A O 1
ATOM 783 N N . ILE A 1 100 ? -1.643 -7.012 -10.938 1 96.31 100 ILE A N 1
ATOM 784 C CA . ILE A 1 100 ? -1.219 -5.617 -10.891 1 96.31 100 ILE A CA 1
ATOM 785 C C . ILE A 1 100 ? -1.551 -5.027 -9.523 1 96.31 100 ILE A C 1
ATOM 787 O O . ILE A 1 100 ? -2.588 -5.348 -8.938 1 96.31 100 ILE A O 1
ATOM 791 N N . GLY A 1 101 ? -0.651 -4.234 -9.062 1 97.81 101 GLY A N 1
ATOM 792 C CA . GLY A 1 101 ? -0.841 -3.66 -7.738 1 97.81 101 GLY A CA 1
ATOM 793 C C . GLY A 1 101 ? -0.582 -4.648 -6.613 1 97.81 101 GLY A C 1
ATOM 794 O O . GLY A 1 101 ? 0.47 -5.289 -6.574 1 97.81 101 GLY A O 1
ATOM 795 N N . ASP A 1 102 ? -1.518 -4.777 -5.727 1 98.81 102 ASP A N 1
ATOM 796 C CA . ASP A 1 102 ? -1.441 -5.641 -4.551 1 98.81 102 ASP A CA 1
ATOM 797 C C . ASP A 1 102 ? -2.512 -6.727 -4.598 1 98.81 102 ASP A C 1
ATOM 799 O O . ASP A 1 102 ? -3.66 -6.461 -4.961 1 98.81 102 ASP A O 1
ATOM 803 N N . PRO A 1 103 ? -2.148 -7.949 -4.176 1 98.38 103 PRO A N 1
ATOM 804 C CA . PRO A 1 103 ? -3.088 -9.07 -4.258 1 98.38 103 PRO A CA 1
ATOM 805 C C . PRO A 1 103 ? -4.301 -8.891 -3.348 1 98.38 103 PRO A C 1
ATOM 807 O O . PRO A 1 103 ? -5.344 -9.516 -3.572 1 98.38 103 PRO A O 1
ATOM 810 N N . MET A 1 104 ? -4.227 -8.055 -2.34 1 98.75 104 MET A N 1
ATOM 811 C CA . MET A 1 104 ? -5.293 -7.992 -1.345 1 98.75 104 MET A CA 1
ATOM 812 C C . MET A 1 104 ? -6.105 -6.711 -1.501 1 98.75 104 MET A C 1
ATOM 814 O O . MET A 1 104 ? -6.914 -6.375 -0.632 1 98.75 104 MET A O 1
ATOM 818 N N . VAL A 1 105 ? -5.906 -5.953 -2.596 1 98.56 105 VAL A N 1
ATOM 819 C CA . VAL A 1 105 ? -6.656 -4.727 -2.854 1 98.56 105 VAL A CA 1
ATOM 820 C C . VAL A 1 105 ? -7.301 -4.797 -4.234 1 98.56 105 VAL A C 1
ATOM 822 O O . VAL A 1 105 ? -6.637 -4.566 -5.25 1 98.56 105 VAL A O 1
ATOM 825 N N . TYR A 1 106 ? -8.562 -5.125 -4.289 1 95.56 106 TYR A N 1
ATOM 826 C CA . TYR A 1 106 ? -9.375 -5.164 -5.5 1 95.56 106 TYR A CA 1
ATOM 827 C C . TYR A 1 106 ? -8.711 -6.004 -6.582 1 95.56 106 TYR A C 1
ATOM 829 O O . TYR A 1 106 ? -8.656 -5.598 -7.746 1 95.56 106 TYR A O 1
ATOM 837 N N . SER A 1 107 ? -8.234 -7.152 -6.219 1 94.88 107 SER A N 1
ATOM 838 C CA . SER A 1 107 ? -7.5 -8.023 -7.125 1 94.88 107 SER A CA 1
ATOM 839 C C . SER A 1 107 ? -8.336 -9.242 -7.523 1 94.88 107 SER A C 1
ATOM 841 O O . SER A 1 107 ? -9.07 -9.789 -6.699 1 94.88 107 SER A O 1
ATOM 843 N N . THR A 1 108 ? -8.164 -9.648 -8.734 1 91.12 108 THR A N 1
ATOM 844 C CA . THR A 1 108 ? -8.773 -10.891 -9.195 1 91.12 108 THR A CA 1
ATOM 845 C C . THR A 1 108 ? -8.266 -12.078 -8.375 1 91.12 108 THR A C 1
ATOM 847 O O . THR A 1 108 ? -9.016 -13.031 -8.141 1 91.12 108 THR A O 1
ATOM 850 N N . TYR A 1 109 ? -7.094 -11.992 -7.84 1 93.5 109 TYR A N 1
ATOM 851 C CA . TYR A 1 109 ? -6.461 -13.039 -7.039 1 93.5 109 TYR A CA 1
ATOM 852 C C . TYR A 1 109 ? -7.352 -13.445 -5.871 1 93.5 109 TYR A C 1
ATOM 854 O O . TYR A 1 109 ? -7.426 -14.625 -5.523 1 93.5 109 TYR A O 1
ATOM 862 N N . MET A 1 110 ? -8.062 -12.5 -5.316 1 93.19 110 MET A N 1
ATOM 863 C CA . MET A 1 110 ? -8.828 -12.719 -4.09 1 93.19 110 MET A CA 1
ATOM 864 C C . MET A 1 110 ? -9.984 -13.68 -4.336 1 93.19 110 MET A C 1
ATOM 866 O O . MET A 1 110 ? -10.492 -14.297 -3.4 1 93.19 110 MET A O 1
ATOM 870 N N . TYR A 1 111 ? -10.367 -13.828 -5.559 1 89.62 111 TYR A N 1
ATOM 871 C CA . TYR A 1 111 ? -11.492 -14.695 -5.875 1 89.62 111 TYR A CA 1
ATOM 872 C C . TYR A 1 111 ? -11.047 -16.141 -6.023 1 89.62 111 TYR A C 1
ATOM 874 O O . TYR A 1 111 ? -11.852 -17.062 -5.902 1 89.62 111 TYR A O 1
ATOM 882 N N . LEU A 1 112 ? -9.844 -16.312 -6.312 1 91.62 112 LEU A N 1
ATOM 883 C CA . LEU A 1 112 ? -9.266 -17.641 -6.422 1 91.62 112 LEU A CA 1
ATOM 884 C C . LEU A 1 112 ? -8.898 -18.188 -5.043 1 91.62 112 LEU A C 1
ATOM 886 O O . LEU A 1 112 ? -9.023 -19.391 -4.797 1 91.62 112 LEU A O 1
ATOM 890 N N . LEU A 1 113 ? -8.547 -17.328 -4.18 1 92.88 113 LEU A N 1
ATOM 891 C CA . LEU A 1 113 ? -7.941 -17.672 -2.893 1 92.88 113 LEU A CA 1
ATOM 892 C C . LEU A 1 113 ? -8.867 -18.562 -2.07 1 92.88 113 LEU A C 1
ATOM 894 O O . LEU A 1 113 ? -8.422 -19.562 -1.511 1 92.88 113 LEU A O 1
ATOM 898 N N . PRO A 1 114 ? -10.156 -18.266 -2.021 1 91.38 114 PRO A N 1
ATOM 899 C CA . PRO A 1 114 ? -11.031 -19.094 -1.188 1 91.38 114 PRO A CA 1
ATOM 900 C C . PRO A 1 114 ? -11.078 -20.547 -1.646 1 91.38 114 PRO A C 1
ATOM 902 O O . PRO A 1 114 ? -11.266 -21.453 -0.827 1 91.38 114 PRO A O 1
ATOM 905 N N . PHE A 1 115 ? -10.898 -20.797 -2.885 1 91.44 115 PHE A N 1
ATOM 906 C CA . PHE A 1 115 ? -10.945 -22.156 -3.43 1 91.44 115 PHE A CA 1
ATOM 907 C C . PHE A 1 115 ? -9.664 -22.906 -3.102 1 91.44 115 PHE A C 1
ATOM 909 O O . PHE A 1 115 ? -9.695 -24.125 -2.889 1 91.44 115 PHE A O 1
ATOM 916 N N . LEU A 1 116 ? -8.578 -22.156 -3.039 1 93.75 116 LEU A N 1
ATOM 917 C CA . LEU A 1 116 ? -7.293 -22.781 -2.742 1 93.75 116 LEU A CA 1
ATOM 918 C C . LEU A 1 116 ? -7.129 -23 -1.244 1 93.75 116 LEU A C 1
ATOM 920 O O . LEU A 1 116 ? -6.543 -24 -0.824 1 93.75 116 LEU A O 1
ATOM 924 N N . LYS A 1 117 ? -7.652 -22.109 -0.448 1 92.25 117 LYS A N 1
ATOM 925 C CA . LYS A 1 117 ? -7.504 -22.156 1.003 1 92.25 117 LYS A CA 1
ATOM 926 C C . LYS A 1 117 ? -8.211 -23.375 1.581 1 92.25 117 LYS A C 1
ATOM 928 O O . LYS A 1 117 ? -7.906 -23.812 2.693 1 92.25 117 LYS A O 1
ATOM 933 N N . LYS A 1 118 ? -9.141 -23.891 0.883 1 90.25 118 LYS A N 1
ATOM 934 C CA . LYS A 1 118 ? -9.883 -25.062 1.319 1 90.25 118 LYS A CA 1
ATOM 935 C C . LYS A 1 118 ? -9.039 -26.328 1.183 1 90.25 118 LYS A C 1
ATOM 937 O O . LYS A 1 118 ? -9.398 -27.391 1.707 1 90.25 118 LYS A O 1
ATOM 942 N N . LYS A 1 119 ? -7.996 -26.109 0.585 1 89.19 119 LYS A N 1
ATOM 943 C CA . LYS A 1 119 ? -7.137 -27.266 0.31 1 89.19 119 LYS A CA 1
ATOM 944 C C . LYS A 1 119 ? -5.879 -27.234 1.175 1 89.19 119 LYS A C 1
ATOM 946 O O . LYS A 1 119 ? -5.523 -26.188 1.718 1 89.19 119 LYS A O 1
ATOM 951 N N . ASP A 1 120 ? -5.312 -28.312 1.424 1 88.81 120 ASP A N 1
ATOM 952 C CA . ASP A 1 120 ? -4.102 -28.406 2.23 1 88.81 120 ASP A CA 1
ATOM 953 C C . ASP A 1 120 ? -2.857 -28.109 1.396 1 88.81 120 ASP A C 1
ATOM 955 O O . ASP A 1 120 ? -2.051 -29 1.126 1 88.81 120 ASP A O 1
ATOM 959 N N . ILE A 1 121 ? -2.738 -26.875 0.96 1 93.5 121 ILE A N 1
ATOM 960 C CA . ILE A 1 121 ? -1.581 -26.453 0.169 1 93.5 121 ILE A CA 1
ATOM 961 C C . ILE A 1 121 ? -0.918 -25.25 0.812 1 93.5 121 ILE A C 1
ATOM 963 O O . ILE A 1 121 ? -1.535 -24.547 1.623 1 93.5 121 ILE A O 1
ATOM 967 N N . ASN A 1 122 ? 0.339 -25.047 0.478 1 95.69 122 ASN A N 1
ATOM 968 C CA . ASN A 1 122 ? 1.099 -23.891 0.945 1 95.69 122 ASN A CA 1
ATOM 969 C C . ASN A 1 122 ? 0.863 -22.672 0.06 1 95.69 122 ASN A C 1
ATOM 971 O O . ASN A 1 122 ? 1.229 -22.672 -1.116 1 95.69 122 ASN A O 1
ATOM 975 N N . ILE A 1 123 ? 0.218 -21.719 0.652 1 98 123 ILE A N 1
ATOM 976 C CA . ILE A 1 123 ? -0.068 -20.484 -0.062 1 98 123 ILE A CA 1
ATOM 977 C C . ILE A 1 123 ? 0.721 -19.328 0.562 1 98 123 ILE A C 1
ATOM 979 O O . ILE A 1 123 ? 0.64 -19.109 1.771 1 98 123 ILE A O 1
ATOM 983 N N . GLU A 1 124 ? 1.521 -18.703 -0.187 1 98.56 124 GLU A N 1
ATOM 984 C CA . GLU A 1 124 ? 2.215 -17.484 0.226 1 98.56 124 GLU A CA 1
ATOM 985 C C . GLU A 1 124 ? 1.87 -16.312 -0.69 1 98.56 124 GLU A C 1
ATOM 987 O O . GLU A 1 124 ? 2.049 -16.391 -1.907 1 98.56 124 GLU A O 1
ATOM 992 N N . THR A 1 125 ? 1.356 -15.289 -0.104 1 98.81 125 THR A N 1
ATOM 993 C CA . THR A 1 125 ? 1.039 -14.094 -0.877 1 98.81 125 THR A CA 1
ATOM 994 C C . THR A 1 125 ? 2.064 -13 -0.615 1 98.81 125 THR A C 1
ATOM 996 O O . THR A 1 125 ? 2.385 -12.703 0.538 1 98.81 125 THR A O 1
ATOM 999 N N . ILE A 1 126 ? 2.617 -12.422 -1.649 1 98.94 126 ILE A N 1
ATOM 1000 C CA . ILE A 1 126 ? 3.631 -11.375 -1.593 1 98.94 126 ILE A CA 1
ATOM 1001 C C . ILE A 1 126 ? 3.018 -10.039 -2.008 1 98.94 126 ILE A C 1
ATOM 1003 O O . ILE A 1 126 ? 2.537 -9.891 -3.135 1 98.94 126 ILE A O 1
ATOM 1007 N N . PRO A 1 127 ? 3.045 -9.031 -1.115 1 98.94 127 PRO A N 1
ATOM 1008 C CA . PRO A 1 127 ? 2.396 -7.754 -1.416 1 98.94 127 PRO A CA 1
ATOM 1009 C C . PRO A 1 127 ? 3.074 -7.004 -2.561 1 98.94 127 PRO A C 1
ATOM 1011 O O . PRO A 1 127 ? 4.215 -7.316 -2.918 1 98.94 127 PRO A O 1
ATOM 1014 N N . GLY A 1 128 ? 2.363 -6.113 -3.184 1 98.94 128 GLY A N 1
ATOM 1015 C CA . GLY A 1 128 ? 2.855 -5.156 -4.16 1 98.94 128 GLY A CA 1
ATOM 1016 C C . GLY A 1 128 ? 2.463 -3.727 -3.846 1 98.94 128 GLY A C 1
ATOM 1017 O O . GLY A 1 128 ? 1.604 -3.486 -2.994 1 98.94 128 GLY A O 1
ATOM 1018 N N . ILE A 1 129 ? 3.098 -2.785 -4.535 1 98.94 129 ILE A N 1
ATOM 1019 C CA . ILE A 1 129 ? 2.764 -1.374 -4.383 1 98.94 129 ILE A CA 1
ATOM 1020 C C . ILE A 1 129 ? 1.383 -1.103 -4.977 1 98.94 129 ILE A C 1
ATOM 1022 O O . ILE A 1 129 ? 1.139 -1.384 -6.152 1 98.94 129 ILE A O 1
ATOM 1026 N N . THR A 1 130 ? 0.488 -0.57 -4.18 1 98.88 130 THR A N 1
ATOM 1027 C CA . THR A 1 130 ? -0.833 -0.22 -4.688 1 98.88 130 THR A CA 1
ATOM 1028 C C . THR A 1 130 ? -0.753 0.991 -5.613 1 98.88 130 THR A C 1
ATOM 1030 O O . THR A 1 130 ? 0.181 1.789 -5.52 1 98.88 130 THR A O 1
ATOM 1033 N N . SER A 1 131 ? -1.75 1.117 -6.457 1 98.69 131 SER A N 1
ATOM 1034 C CA . SER A 1 131 ? -1.776 2.248 -7.379 1 98.69 131 SER A CA 1
ATOM 1035 C C . SER A 1 131 ? -1.886 3.57 -6.629 1 98.69 131 SER A C 1
ATOM 1037 O O . SER A 1 131 ? -1.291 4.57 -7.035 1 98.69 131 SER A O 1
ATOM 1039 N N . PHE A 1 132 ? -2.648 3.584 -5.504 1 98.88 132 PHE A N 1
ATOM 1040 C CA . PHE A 1 132 ? -2.83 4.859 -4.816 1 98.88 132 PHE A CA 1
ATOM 1041 C C . PHE A 1 132 ? -1.562 5.258 -4.07 1 98.88 132 PHE A C 1
ATOM 1043 O O . PHE A 1 132 ? -1.253 6.445 -3.951 1 98.88 132 PHE A O 1
ATOM 1050 N N . CYS A 1 133 ? -0.756 4.273 -3.559 1 98.94 133 CYS A N 1
ATOM 1051 C CA . CYS A 1 133 ? 0.541 4.625 -2.992 1 98.94 133 CYS A CA 1
ATOM 1052 C C . CYS A 1 133 ? 1.497 5.105 -4.074 1 98.94 133 CYS A C 1
ATOM 1054 O O . CYS A 1 133 ? 2.178 6.121 -3.904 1 98.94 133 CYS A O 1
ATOM 1056 N N . ALA A 1 134 ? 1.529 4.391 -5.195 1 98.94 134 ALA A N 1
ATOM 1057 C CA . ALA A 1 134 ? 2.391 4.789 -6.305 1 98.94 134 ALA A CA 1
ATOM 1058 C C . ALA A 1 134 ? 2.053 6.199 -6.785 1 98.94 134 ALA A C 1
ATOM 1060 O O . ALA A 1 134 ? 2.945 7.031 -6.965 1 98.94 134 ALA A O 1
ATOM 1061 N N . SER A 1 135 ? 0.785 6.453 -6.961 1 98.94 135 SER A N 1
ATOM 1062 C CA . SER A 1 135 ? 0.326 7.746 -7.457 1 98.94 135 SER A CA 1
ATOM 1063 C C . SER A 1 135 ? 0.689 8.867 -6.488 1 98.94 135 SER A C 1
ATOM 1065 O O . SER A 1 135 ? 1.219 9.906 -6.898 1 98.94 135 SER A O 1
ATOM 1067 N N . ALA A 1 136 ? 0.403 8.664 -5.223 1 98.88 136 ALA A N 1
ATOM 1068 C CA . ALA A 1 136 ? 0.7 9.664 -4.207 1 98.88 136 ALA A CA 1
ATOM 1069 C C . ALA A 1 136 ? 2.191 9.992 -4.172 1 98.88 136 ALA A C 1
ATOM 1071 O O . ALA A 1 136 ? 2.58 11.156 -4.109 1 98.88 136 ALA A O 1
ATOM 1072 N N . ASN A 1 137 ? 3.014 8.984 -4.207 1 98.88 137 ASN A N 1
ATOM 1073 C CA . ASN A 1 137 ? 4.461 9.18 -4.191 1 98.88 137 ASN A CA 1
ATOM 1074 C C . ASN A 1 137 ? 4.949 9.852 -5.469 1 98.88 137 ASN A C 1
ATOM 1076 O O . ASN A 1 137 ? 5.812 10.734 -5.418 1 98.88 137 ASN A O 1
ATOM 1080 N N . LYS A 1 138 ? 4.375 9.453 -6.602 1 98.69 138 LYS A N 1
ATOM 1081 C CA . LYS A 1 138 ? 4.738 10.023 -7.895 1 98.69 138 LYS A CA 1
ATOM 1082 C C . LYS A 1 138 ? 4.582 11.539 -7.887 1 98.69 138 LYS A C 1
ATOM 1084 O O . LYS A 1 138 ? 5.426 12.258 -8.43 1 98.69 138 LYS A O 1
ATOM 1089 N N . VAL A 1 139 ? 3.541 12 -7.207 1 98.19 139 VAL A N 1
ATOM 1090 C CA . VAL A 1 139 ? 3.232 13.422 -7.281 1 98.19 139 VAL A CA 1
ATOM 1091 C C . VAL A 1 139 ? 3.59 14.102 -5.961 1 98.19 139 VAL A C 1
ATOM 1093 O O . VAL A 1 139 ? 3.314 15.281 -5.77 1 98.19 139 VAL A O 1
ATOM 1096 N N . ASN A 1 140 ? 4.164 13.406 -5.031 1 97.88 140 ASN A N 1
ATOM 1097 C CA . ASN A 1 140 ? 4.562 13.922 -3.727 1 97.88 140 ASN A CA 1
ATOM 1098 C C . ASN A 1 140 ? 3.389 14.562 -2.992 1 97.88 140 ASN A C 1
ATOM 1100 O O . ASN A 1 140 ? 3.504 15.672 -2.475 1 97.88 140 ASN A O 1
ATOM 1104 N N . ILE A 1 141 ? 2.238 13.852 -2.881 1 97.88 141 ILE A N 1
ATOM 1105 C CA . ILE A 1 141 ? 1.057 14.258 -2.133 1 97.88 141 ILE A CA 1
ATOM 1106 C C . ILE A 1 141 ? 0.732 13.211 -1.067 1 97.88 141 ILE A C 1
ATOM 1108 O O . ILE A 1 141 ? 0.436 12.062 -1.391 1 97.88 141 ILE A O 1
ATOM 1112 N N . PRO A 1 142 ? 0.763 13.609 0.172 1 98.06 142 PRO A N 1
ATOM 1113 C CA . PRO A 1 142 ? 0.439 12.648 1.229 1 98.06 142 PRO A CA 1
ATOM 1114 C C . PRO A 1 142 ? -0.971 12.086 1.097 1 98.06 142 PRO A C 1
ATOM 1116 O O . PRO A 1 142 ? -1.918 12.828 0.827 1 98.06 142 PRO A O 1
ATOM 1119 N N . LEU A 1 143 ? -1.113 10.789 1.261 1 98.62 143 LEU A N 1
ATOM 1120 C CA . LEU A 1 143 ? -2.438 10.18 1.33 1 98.62 143 LEU A CA 1
ATOM 1121 C C . LEU A 1 143 ? -3.109 10.492 2.664 1 98.62 143 LEU A C 1
ATOM 1123 O O . LEU A 1 143 ? -4.289 10.836 2.705 1 98.62 143 LEU A O 1
ATOM 1127 N N . ALA A 1 144 ? -2.348 10.328 3.73 1 97 144 ALA A N 1
ATOM 1128 C CA . ALA A 1 144 ? -2.857 10.609 5.07 1 97 144 ALA A CA 1
ATOM 1129 C C . ALA A 1 144 ? -1.717 10.914 6.039 1 97 144 ALA A C 1
ATOM 1131 O O . ALA A 1 144 ? -0.712 10.195 6.07 1 97 144 ALA A O 1
ATOM 1132 N N . SER A 1 145 ? -1.887 11.984 6.785 1 93.81 145 SER A N 1
ATOM 1133 C CA . SER A 1 145 ? -0.904 12.422 7.77 1 93.81 145 SER A CA 1
ATOM 1134 C C . SER A 1 145 ? -1.542 12.594 9.148 1 93.81 145 SER A C 1
ATOM 1136 O O . SER A 1 145 ? -2.75 12.82 9.25 1 93.81 145 SER A O 1
ATOM 1138 N N . GLN A 1 146 ? -0.733 12.352 10.156 1 89.62 146 GLN A N 1
ATOM 1139 C CA . GLN A 1 146 ? -1.151 12.625 11.523 1 89.62 146 GLN A CA 1
ATOM 1140 C C . GLN A 1 146 ? -2.432 11.875 11.867 1 89.62 146 GLN A C 1
ATOM 1142 O O . GLN A 1 146 ? -2.465 10.641 11.82 1 89.62 146 GLN A O 1
ATOM 1147 N N . GLU A 1 147 ? -3.541 12.695 11.977 1 90.44 147 GLU A N 1
ATOM 1148 C CA . GLU A 1 147 ? -4.785 12.062 12.414 1 90.44 147 GLU A CA 1
ATOM 1149 C C . GLU A 1 147 ? -5.801 12.008 11.273 1 90.44 147 GLU A C 1
ATOM 1151 O O . GLU A 1 147 ? -6.969 11.68 11.492 1 90.44 147 GLU A O 1
ATOM 1156 N N . GLU A 1 148 ? -5.316 12.281 10.117 1 93 148 GLU A N 1
ATOM 1157 C CA . GLU A 1 148 ? -6.223 12.289 8.977 1 93 148 GLU A CA 1
ATOM 1158 C C . GLU A 1 148 ? -6.746 10.883 8.68 1 93 148 GLU A C 1
ATOM 1160 O O . GLU A 1 148 ? -6.008 9.906 8.797 1 93 148 GLU A O 1
ATOM 1165 N N . THR A 1 149 ? -8.008 10.812 8.273 1 94.25 149 THR A N 1
ATOM 1166 C CA . THR A 1 149 ? -8.617 9.562 7.84 1 94.25 149 THR A CA 1
ATOM 1167 C C . THR A 1 149 ? -8.484 9.383 6.332 1 94.25 149 THR A C 1
ATOM 1169 O O . THR A 1 149 ? -8.398 10.367 5.59 1 94.25 149 THR A O 1
ATOM 1172 N N . LEU A 1 150 ? -8.406 8.164 5.902 1 97 150 LEU A N 1
ATOM 1173 C CA . LEU A 1 150 ? -8.289 7.844 4.484 1 97 150 LEU A CA 1
ATOM 1174 C C . LEU A 1 150 ? -9.344 6.824 4.066 1 97 150 LEU A C 1
ATOM 1176 O O . LEU A 1 150 ? -9.461 5.762 4.684 1 97 150 LEU A O 1
ATOM 1180 N N . SER A 1 151 ? -10.172 7.203 3.08 1 96.38 151 SER A N 1
ATOM 1181 C CA . SER A 1 151 ? -11.172 6.324 2.486 1 96.38 151 SER A CA 1
ATOM 1182 C C . SER A 1 151 ? -10.75 5.855 1.1 1 96.38 151 SER A C 1
ATOM 1184 O O . SER A 1 151 ? -10.297 6.656 0.278 1 96.38 151 SER A O 1
ATOM 1186 N N . ILE A 1 152 ? -10.789 4.594 0.858 1 97.38 152 ILE A N 1
ATOM 1187 C CA . ILE A 1 152 ? -10.555 4.012 -0.458 1 97.38 152 ILE A CA 1
ATOM 1188 C C . ILE A 1 152 ? -11.844 3.387 -0.984 1 97.38 152 ILE A C 1
ATOM 1190 O O . ILE A 1 152 ? -12.375 2.449 -0.385 1 97.38 152 ILE A O 1
ATOM 1194 N N . ILE A 1 153 ? -12.297 3.885 -2.121 1 95.69 153 ILE A N 1
ATOM 1195 C CA . ILE A 1 153 ? -13.602 3.494 -2.635 1 95.69 153 ILE A CA 1
ATOM 1196 C C . ILE A 1 153 ? -13.5 3.156 -4.121 1 95.69 153 ILE A C 1
ATOM 1198 O O . ILE A 1 153 ? -12.992 3.959 -4.91 1 95.69 153 ILE A O 1
ATOM 1202 N N . PRO A 1 154 ? -13.914 1.936 -4.477 1 94.12 154 PRO A N 1
ATOM 1203 C CA . PRO A 1 154 ? -14.016 1.661 -5.91 1 94.12 154 PRO A CA 1
ATOM 1204 C C . PRO A 1 154 ? -15.273 2.25 -6.543 1 94.12 154 PRO A C 1
ATOM 1206 O O . PRO A 1 154 ? -16.344 2.258 -5.914 1 94.12 154 PRO A O 1
ATOM 1209 N N . LEU A 1 155 ? -15.047 2.898 -7.676 1 89.88 155 LEU A N 1
ATOM 1210 C CA . LEU A 1 155 ? -16.266 3.336 -8.352 1 89.88 155 LEU A CA 1
ATOM 1211 C C . LEU A 1 155 ? -16.859 2.199 -9.172 1 89.88 155 LEU A C 1
ATOM 1213 O O . LEU A 1 155 ? -16.141 1.432 -9.805 1 89.88 155 LEU A O 1
ATOM 1217 N N . ARG A 1 156 ? -18.094 1.842 -8.797 1 74.06 156 ARG A N 1
ATOM 1218 C CA . ARG A 1 156 ? -18.844 0.913 -9.633 1 74.06 156 ARG A CA 1
ATOM 1219 C C . ARG A 1 156 ? -19.984 1.625 -10.344 1 74.06 156 ARG A C 1
ATOM 1221 O O . ARG A 1 156 ? -19.953 2.842 -10.539 1 74.06 156 ARG A O 1
ATOM 1228 N N . LYS A 1 157 ? -20.984 0.716 -10.555 1 66.38 157 LYS A N 1
ATOM 1229 C CA . LYS A 1 157 ? -22.094 1.219 -11.359 1 66.38 157 LYS A CA 1
ATOM 1230 C C . LYS A 1 157 ? -22.953 2.189 -10.547 1 66.38 157 LYS A C 1
ATOM 1232 O O . LYS A 1 157 ? -23.719 2.967 -11.117 1 66.38 157 LYS A O 1
ATOM 1237 N N . ASN A 1 158 ? -22.641 2.201 -9.266 1 68.06 158 ASN A N 1
ATOM 1238 C CA . ASN A 1 158 ? -23.422 3.15 -8.484 1 68.06 158 ASN A CA 1
ATOM 1239 C C . ASN A 1 158 ? -22.531 4.008 -7.594 1 68.06 158 ASN A C 1
ATOM 1241 O O . ASN A 1 158 ? -21.922 3.502 -6.656 1 68.06 158 ASN A O 1
ATOM 1245 N N . ILE A 1 159 ? -22.406 5.227 -7.855 1 83.88 159 ILE A N 1
ATOM 1246 C CA . ILE A 1 159 ? -21.531 6.219 -7.223 1 83.88 159 ILE A CA 1
ATOM 1247 C C . ILE A 1 159 ? -22.109 6.613 -5.863 1 83.88 159 ILE A C 1
ATOM 1249 O O . ILE A 1 159 ? -21.516 7.414 -5.141 1 83.88 159 ILE A O 1
ATOM 1253 N N . SER A 1 160 ? -23.141 5.879 -5.422 1 84 160 SER A N 1
ATOM 1254 C CA . SER A 1 160 ? -23.844 6.223 -4.188 1 84 160 SER A CA 1
ATOM 1255 C C . SER A 1 160 ? -22.953 6.004 -2.969 1 84 160 SER A C 1
ATOM 1257 O O . SER A 1 160 ? -23 6.77 -2.004 1 84 160 SER A O 1
ATOM 1259 N N . GLU A 1 161 ? -22.078 5.027 -3.033 1 83.25 161 GLU A N 1
ATOM 1260 C CA . GLU A 1 161 ? -21.203 4.773 -1.898 1 83.25 161 GLU A CA 1
ATOM 1261 C C . GLU A 1 161 ? -20.203 5.91 -1.709 1 83.25 161 GLU A C 1
ATOM 1263 O O . GLU A 1 161 ? -19.891 6.289 -0.577 1 83.25 161 GLU A O 1
ATOM 1268 N N . PHE A 1 162 ? -19.75 6.449 -2.814 1 90.31 162 PHE A N 1
ATOM 1269 C CA . PHE A 1 162 ? -18.844 7.586 -2.744 1 90.31 162 PHE A CA 1
ATOM 1270 C C . PHE A 1 162 ? -19.531 8.797 -2.127 1 90.31 162 PHE A C 1
ATOM 1272 O O . PHE A 1 162 ? -18.984 9.445 -1.24 1 90.31 162 PHE A O 1
ATOM 1279 N N . GLU A 1 163 ? -20.703 9.008 -2.5 1 88.19 163 GLU A N 1
ATOM 1280 C CA . GLU A 1 163 ? -21.469 10.164 -2.012 1 88.19 163 GLU A CA 1
ATOM 1281 C C . GLU A 1 163 ? -21.719 10.062 -0.51 1 88.19 163 GLU A C 1
ATOM 1283 O O . GLU A 1 163 ? -21.75 11.078 0.188 1 88.19 163 GLU A O 1
ATOM 1288 N N . LYS A 1 164 ? -21.781 8.875 -0.04 1 84.06 164 LYS A N 1
ATOM 1289 C CA . LYS A 1 164 ? -22.078 8.633 1.368 1 84.06 164 LYS A CA 1
ATOM 1290 C C . LYS A 1 164 ? -20.891 8.984 2.254 1 84.06 164 LYS A C 1
ATOM 1292 O O . LYS A 1 164 ? -21.062 9.375 3.41 1 84.06 164 LYS A O 1
ATOM 1297 N N . VAL A 1 165 ? -19.719 8.914 1.685 1 85.06 165 VAL A N 1
ATOM 1298 C CA . VAL A 1 165 ? -18.578 8.961 2.594 1 85.06 165 VAL A CA 1
ATOM 1299 C C . VAL A 1 165 ? -17.734 10.195 2.299 1 85.06 165 VAL A C 1
ATOM 1301 O O . VAL A 1 165 ? -16.875 10.578 3.107 1 85.06 165 VAL A O 1
ATOM 1304 N N . VAL A 1 166 ? -17.953 10.805 1.187 1 89.12 166 VAL A N 1
ATOM 1305 C CA . VAL A 1 166 ? -17.094 11.898 0.723 1 89.12 166 VAL A CA 1
ATOM 1306 C C . VAL A 1 166 ? -17.047 13 1.781 1 89.12 166 VAL A C 1
ATOM 1308 O O . VAL A 1 166 ? -16.016 13.656 1.951 1 89.12 166 VAL A O 1
ATOM 1311 N N . ASP A 1 167 ? -18.047 13.109 2.609 1 91.19 167 ASP A N 1
ATOM 1312 C CA . ASP A 1 167 ? -18.109 14.211 3.564 1 91.19 167 ASP A CA 1
ATOM 1313 C C . ASP A 1 167 ? -17.469 13.828 4.895 1 91.19 167 ASP A C 1
ATOM 1315 O O . ASP A 1 167 ? -17.156 14.688 5.719 1 91.19 167 ASP A O 1
ATOM 1319 N N . ASP A 1 168 ? -17.156 12.578 5.094 1 88.69 168 ASP A N 1
ATOM 1320 C CA . ASP A 1 168 ? -16.797 12.102 6.426 1 88.69 168 ASP A CA 1
ATOM 1321 C C . ASP A 1 168 ? -15.297 11.852 6.531 1 88.69 168 ASP A C 1
ATOM 1323 O O . ASP A 1 168 ? -14.781 11.562 7.613 1 88.69 168 ASP A O 1
ATOM 1327 N N . TYR A 1 169 ? -14.594 11.961 5.457 1 92.5 169 TYR A N 1
ATOM 1328 C CA . TYR A 1 169 ? -13.172 11.641 5.477 1 92.5 169 TYR A CA 1
ATOM 1329 C C . TYR A 1 169 ? -12.328 12.836 5.035 1 92.5 169 TYR A C 1
ATOM 1331 O O . TYR A 1 169 ? -12.773 13.648 4.219 1 92.5 169 TYR A O 1
ATOM 1339 N N . ASP A 1 170 ? -11.117 12.891 5.609 1 93.94 170 ASP A N 1
ATOM 1340 C CA . ASP A 1 170 ? -10.18 13.945 5.242 1 93.94 170 ASP A CA 1
ATOM 1341 C C . ASP A 1 170 ? -9.625 13.719 3.838 1 93.94 170 ASP A C 1
ATOM 1343 O O . ASP A 1 170 ? -9.469 14.672 3.068 1 93.94 170 ASP A O 1
ATOM 1347 N N . ASN A 1 171 ? -9.297 12.539 3.582 1 97.56 171 ASN A N 1
ATOM 1348 C CA . ASN A 1 171 ? -8.68 12.125 2.328 1 97.56 171 ASN A CA 1
ATOM 1349 C C . ASN A 1 171 ? -9.422 10.945 1.702 1 97.56 171 ASN A C 1
ATOM 1351 O O . ASN A 1 171 ? -9.867 10.039 2.41 1 97.56 171 ASN A O 1
ATOM 1355 N N . LEU A 1 172 ? -9.586 10.992 0.364 1 97.44 172 LEU A N 1
ATOM 1356 C CA . LEU A 1 172 ? -10.273 9.914 -0.336 1 97.44 172 LEU A CA 1
ATOM 1357 C C . LEU A 1 172 ? -9.469 9.461 -1.552 1 97.44 172 LEU A C 1
ATOM 1359 O O . LEU A 1 172 ? -8.859 10.281 -2.242 1 97.44 172 LEU A O 1
ATOM 1363 N N . VAL A 1 173 ? -9.461 8.227 -1.771 1 98.44 173 VAL A N 1
ATOM 1364 C CA . VAL A 1 173 ? -8.984 7.609 -3.002 1 98.44 173 VAL A CA 1
ATOM 1365 C C . VAL A 1 173 ? -10.148 6.945 -3.734 1 98.44 173 VAL A C 1
ATOM 1367 O O . VAL A 1 173 ? -10.898 6.16 -3.143 1 98.44 173 VAL A O 1
ATOM 1370 N N . VAL A 1 174 ? -10.328 7.297 -4.938 1 97.38 174 VAL A N 1
ATOM 1371 C CA . VAL A 1 174 ? -11.312 6.629 -5.789 1 97.38 174 VAL A CA 1
ATOM 1372 C C . VAL A 1 174 ? -10.602 5.691 -6.758 1 97.38 174 VAL A C 1
ATOM 1374 O O . VAL A 1 174 ? -9.797 6.129 -7.582 1 97.38 174 VAL A O 1
ATOM 1377 N N . MET A 1 175 ? -10.93 4.43 -6.578 1 96.75 175 MET A N 1
ATOM 1378 C CA . MET A 1 175 ? -10.414 3.406 -7.484 1 96.75 175 MET A CA 1
ATOM 1379 C C . MET A 1 175 ? -11.367 3.188 -8.656 1 96.75 175 MET A C 1
ATOM 1381 O O . MET A 1 175 ? -12.578 3.389 -8.523 1 96.75 175 MET A O 1
ATOM 1385 N N . LYS A 1 176 ? -10.812 2.902 -9.852 1 93.88 176 LYS A N 1
ATOM 1386 C CA . LYS A 1 176 ? -11.57 2.605 -11.062 1 93.88 176 LYS A CA 1
ATOM 1387 C C . LYS A 1 176 ? -12.531 3.746 -11.406 1 93.88 176 LYS A C 1
ATOM 1389 O O . LYS A 1 176 ? -13.711 3.516 -11.648 1 93.88 176 LYS A O 1
ATOM 1394 N N . PRO A 1 177 ? -12.023 4.984 -11.469 1 95.19 177 PRO A N 1
ATOM 1395 C CA . PRO A 1 177 ? -12.906 6.133 -11.703 1 95.19 177 PRO A CA 1
ATOM 1396 C C . PRO A 1 177 ? -13.445 6.18 -13.133 1 95.19 177 PRO A C 1
ATOM 1398 O O . PRO A 1 177 ? -14.344 6.965 -13.43 1 95.19 177 PRO A O 1
ATOM 1401 N N . SER A 1 178 ? -12.961 5.383 -13.992 1 93.12 178 SER A N 1
ATOM 1402 C CA . SER A 1 178 ? -13.328 5.453 -15.406 1 93.12 178 SER A CA 1
ATOM 1403 C C . SER A 1 178 ? -14.812 5.184 -15.609 1 93.12 178 SER A C 1
ATOM 1405 O O . SER A 1 178 ? -15.414 5.68 -16.562 1 93.12 178 SER A O 1
ATOM 1407 N N . THR A 1 179 ? -15.43 4.441 -14.766 1 87.75 179 THR A N 1
ATOM 1408 C CA . THR A 1 179 ? -16.797 3.959 -14.938 1 87.75 179 THR A CA 1
ATOM 1409 C C . THR A 1 179 ? -17.797 5.102 -14.797 1 87.75 179 THR A C 1
ATOM 1411 O O . THR A 1 179 ? -18.781 5.16 -15.523 1 87.75 179 THR A O 1
ATOM 1414 N N . GLU A 1 180 ? -17.594 6.078 -13.938 1 92.44 180 GLU A N 1
ATOM 1415 C CA . GLU A 1 180 ? -18.516 7.172 -13.641 1 92.44 180 GLU A CA 1
ATOM 1416 C C . GLU A 1 180 ? -17.75 8.484 -13.43 1 92.44 180 GLU A C 1
ATOM 1418 O O . GLU A 1 180 ? -18.094 9.258 -12.531 1 92.44 180 GLU A O 1
ATOM 1423 N N . HIS A 1 181 ? -16.766 8.68 -14.297 1 95.38 181 HIS A N 1
ATOM 1424 C CA . HIS A 1 181 ? -15.867 9.797 -14.07 1 95.38 181 HIS A CA 1
ATOM 1425 C C . HIS A 1 181 ? -16.594 11.133 -14.219 1 95.38 181 HIS A C 1
ATOM 1427 O O . HIS A 1 181 ? -16.281 12.094 -13.516 1 95.38 181 HIS A O 1
ATOM 1433 N N . LYS A 1 182 ? -17.609 11.242 -15.078 1 95.69 182 LYS A N 1
ATOM 1434 C CA . LYS A 1 182 ? -18.375 12.484 -15.242 1 95.69 182 LYS A CA 1
ATOM 1435 C C . LYS A 1 182 ? -19.141 12.82 -13.969 1 95.69 182 LYS A C 1
ATOM 1437 O O . LYS A 1 182 ? -19.078 13.953 -13.477 1 95.69 182 LYS A O 1
ATOM 1442 N N . ARG A 1 183 ? -19.828 11.867 -13.5 1 94.69 183 ARG A N 1
ATOM 1443 C CA . ARG A 1 183 ? -20.594 12.07 -12.273 1 94.69 183 ARG A CA 1
ATOM 1444 C C . ARG A 1 183 ? -19.672 12.383 -11.102 1 94.69 183 ARG A C 1
ATOM 1446 O O . ARG A 1 183 ? -19.984 13.219 -10.25 1 94.69 183 ARG A O 1
ATOM 1453 N N . LEU A 1 184 ? -18.578 11.688 -11.055 1 96.38 184 LEU A N 1
ATOM 1454 C CA . LEU A 1 184 ? -17.578 11.953 -10.031 1 96.38 184 LEU A CA 1
ATOM 1455 C C . LEU A 1 184 ? -17.141 13.414 -10.055 1 96.38 184 LEU A C 1
ATOM 1457 O O . LEU A 1 184 ? -17.094 14.07 -9.016 1 96.38 184 LEU A O 1
ATOM 1461 N N . ALA A 1 185 ? -16.875 13.93 -11.219 1 97.44 185 ALA A N 1
ATOM 1462 C CA . ALA A 1 185 ? -16.469 15.32 -11.383 1 97.44 185 ALA A CA 1
ATOM 1463 C C . ALA A 1 185 ? -17.562 16.266 -10.883 1 97.44 185 ALA A C 1
ATOM 1465 O O . ALA A 1 185 ? -17.266 17.25 -10.195 1 97.44 185 ALA A O 1
ATOM 1466 N N . GLU A 1 186 ? -18.75 15.969 -11.141 1 96.81 186 GLU A N 1
ATOM 1467 C CA . GLU A 1 186 ? -19.875 16.781 -10.703 1 96.81 186 GLU A CA 1
ATOM 1468 C C . GLU A 1 186 ? -19.984 16.828 -9.18 1 96.81 186 GLU A C 1
ATOM 1470 O O . GLU A 1 186 ? -20.25 17.875 -8.594 1 96.81 186 GLU A O 1
ATOM 1475 N N . ILE A 1 187 ? -19.797 15.695 -8.578 1 95.94 187 ILE A N 1
ATOM 1476 C CA . ILE A 1 187 ? -19.828 15.609 -7.121 1 95.94 187 ILE A CA 1
ATOM 1477 C C . ILE A 1 187 ? -18.719 16.469 -6.523 1 95.94 187 ILE A C 1
ATOM 1479 O O . ILE A 1 187 ? -18.938 17.203 -5.562 1 95.94 187 ILE A O 1
ATOM 1483 N N . LEU A 1 188 ? -17.5 16.406 -7.133 1 97.31 188 LEU A N 1
ATOM 1484 C CA . LEU A 1 188 ? -16.391 17.219 -6.645 1 97.31 188 LEU A CA 1
ATOM 1485 C C . LEU A 1 188 ? -16.703 18.703 -6.766 1 97.31 188 LEU A C 1
ATOM 1487 O O . LEU A 1 188 ? -16.469 19.469 -5.824 1 97.31 188 LEU A O 1
ATOM 1491 N N . GLU A 1 189 ? -17.234 19.078 -7.863 1 97.94 189 GLU A N 1
ATOM 1492 C CA . GLU A 1 189 ? -17.562 20.484 -8.102 1 97.94 189 GLU A CA 1
ATOM 1493 C C . GLU A 1 189 ? -18.625 20.969 -7.121 1 97.94 189 GLU A C 1
ATOM 1495 O O . GLU A 1 189 ? -18.516 22.078 -6.566 1 97.94 189 GLU A O 1
ATOM 1500 N N . SER A 1 190 ? -19.641 20.188 -6.895 1 96.81 190 SER A N 1
ATOM 1501 C CA . SER A 1 190 ? -20.734 20.562 -6.008 1 96.81 190 SER A CA 1
ATOM 1502 C C . SER A 1 190 ? -20.25 20.719 -4.57 1 96.81 190 SER A C 1
ATOM 1504 O O . SER A 1 190 ? -20.922 21.344 -3.748 1 96.81 190 SER A O 1
ATOM 1506 N N . ARG A 1 191 ? -19.047 20.203 -4.293 1 96.19 191 ARG A N 1
ATOM 1507 C CA . ARG A 1 191 ? -18.516 20.25 -2.938 1 96.19 191 ARG A CA 1
ATOM 1508 C C . ARG A 1 191 ? -17.297 21.156 -2.865 1 96.19 191 ARG A C 1
ATOM 1510 O O . ARG A 1 191 ? -16.562 21.141 -1.866 1 96.19 191 ARG A O 1
ATOM 1517 N N . ASN A 1 192 ? -17.047 21.844 -3.92 1 97.19 192 ASN A N 1
ATOM 1518 C CA . ASN A 1 192 ? -15.922 22.766 -4.023 1 97.19 192 ASN A CA 1
ATOM 1519 C C . ASN A 1 192 ? -14.586 22.031 -3.861 1 97.19 192 ASN A C 1
ATOM 1521 O O . ASN A 1 192 ? -13.688 22.516 -3.168 1 97.19 192 ASN A O 1
ATOM 1525 N N . LEU A 1 193 ? -14.492 20.844 -4.492 1 97.75 193 LEU A N 1
ATOM 1526 C CA . LEU A 1 193 ? -13.281 20.031 -4.41 1 97.75 193 LEU A CA 1
ATOM 1527 C C . LEU A 1 193 ? -12.578 19.969 -5.766 1 97.75 193 LEU A C 1
ATOM 1529 O O . LEU A 1 193 ? -11.688 19.141 -5.969 1 97.75 193 LEU A O 1
ATOM 1533 N N . GLU A 1 194 ? -12.914 20.812 -6.715 1 97.81 194 GLU A N 1
ATOM 1534 C CA . GLU A 1 194 ? -12.438 20.734 -8.094 1 97.81 194 GLU A CA 1
ATOM 1535 C C . GLU A 1 194 ? -10.945 21.062 -8.18 1 97.81 194 GLU A C 1
ATOM 1537 O O . GLU A 1 194 ? -10.305 20.781 -9.188 1 97.81 194 GLU A O 1
ATOM 1542 N N . ASP A 1 195 ? -10.398 21.688 -7.133 1 97.94 195 ASP A N 1
ATOM 1543 C CA . ASP A 1 195 ? -8.969 22 -7.117 1 97.94 195 ASP A CA 1
ATOM 1544 C C . ASP A 1 195 ? -8.25 21.203 -6.023 1 97.94 195 ASP A C 1
ATOM 1546 O O . ASP A 1 195 ? -7.145 21.562 -5.621 1 97.94 195 ASP A O 1
ATOM 1550 N N . LYS A 1 196 ? -8.867 20.172 -5.535 1 98.25 196 LYS A N 1
ATOM 1551 C CA . LYS A 1 196 ? -8.344 19.438 -4.391 1 98.25 196 LYS A CA 1
ATOM 1552 C C . LYS A 1 196 ? -8.148 17.969 -4.727 1 98.25 196 LYS A C 1
ATOM 1554 O O . LYS A 1 196 ? -8.336 17.094 -3.871 1 98.25 196 LYS A O 1
ATOM 1559 N N . PHE A 1 197 ? -7.871 17.719 -6.008 1 98.62 197 PHE A N 1
ATOM 1560 C CA . PHE A 1 197 ? -7.684 16.312 -6.387 1 98.62 197 PHE A CA 1
ATOM 1561 C C . PHE A 1 197 ? -6.555 16.188 -7.406 1 98.62 197 PHE A C 1
ATOM 1563 O O . PHE A 1 197 ? -6.094 17.188 -7.965 1 98.62 197 PHE A O 1
ATOM 1570 N N . VAL A 1 198 ? -6.055 14.977 -7.613 1 98.88 198 VAL A N 1
ATOM 1571 C CA . VAL A 1 198 ? -5.172 14.617 -8.719 1 98.88 198 VAL A CA 1
ATOM 1572 C C . VAL A 1 198 ? -5.617 13.289 -9.32 1 98.88 198 VAL A C 1
ATOM 1574 O O . VAL A 1 198 ? -5.992 12.367 -8.594 1 98.88 198 VAL A O 1
ATOM 1577 N N . LEU A 1 199 ? -5.758 13.242 -10.594 1 98.81 199 LEU A N 1
ATOM 1578 C CA . LEU A 1 199 ? -6.02 12.039 -11.375 1 98.81 199 LEU A CA 1
ATOM 1579 C C . LEU A 1 199 ? -4.73 11.484 -11.969 1 98.81 199 LEU A C 1
ATOM 1581 O O . LEU A 1 199 ? -4.039 12.188 -12.711 1 98.81 199 LEU A O 1
ATOM 1585 N N . VAL A 1 200 ? -4.332 10.305 -11.625 1 98.88 200 VAL A N 1
ATOM 1586 C CA . VAL A 1 200 ? -3.137 9.664 -12.156 1 98.88 200 VAL A CA 1
ATOM 1587 C C . VAL A 1 200 ? -3.527 8.406 -12.93 1 98.88 200 VAL A C 1
ATOM 1589 O O . VAL A 1 200 ? -4.176 7.512 -12.391 1 98.88 200 VAL A O 1
ATOM 1592 N N . SER A 1 201 ? -3.139 8.328 -14.211 1 98.62 201 SER A N 1
ATOM 1593 C CA . SER A 1 201 ? -3.455 7.195 -15.07 1 98.62 201 SER A CA 1
ATOM 1594 C C . SER A 1 201 ? -2.191 6.465 -15.516 1 98.62 201 SER A C 1
ATOM 1596 O O . SER A 1 201 ? -1.179 7.094 -15.82 1 98.62 201 SER A O 1
ATOM 1598 N N . LYS A 1 202 ? -2.283 5.145 -15.461 1 97.94 202 LYS A N 1
ATOM 1599 C CA . LYS A 1 202 ? -1.205 4.277 -15.93 1 97.94 202 LYS A CA 1
ATOM 1600 C C . LYS A 1 202 ? 0.125 4.66 -15.289 1 97.94 202 LYS A C 1
ATOM 1602 O O . LYS A 1 202 ? 1.13 4.824 -15.984 1 97.94 202 LYS A O 1
ATOM 1607 N N . CYS A 1 203 ? 0.048 4.848 -13.977 1 98.5 203 CYS A N 1
ATOM 1608 C CA . CYS A 1 203 ? 1.193 5.277 -13.18 1 98.5 203 CYS A CA 1
ATOM 1609 C C . CYS A 1 203 ? 2.369 4.324 -13.367 1 98.5 203 CYS A C 1
ATOM 1611 O O . CYS A 1 203 ? 2.223 3.111 -13.211 1 98.5 203 CYS A O 1
ATOM 1613 N N . GLY A 1 204 ? 3.527 4.883 -13.695 1 97.69 204 GLY A N 1
ATOM 1614 C CA . GLY A 1 204 ? 4.738 4.086 -13.797 1 97.69 204 GLY A CA 1
ATOM 1615 C C . GLY A 1 204 ? 4.977 3.535 -15.195 1 97.69 204 GLY A C 1
ATOM 1616 O O . GLY A 1 204 ? 6.004 2.908 -15.453 1 97.69 204 GLY A O 1
ATOM 1617 N N . THR A 1 205 ? 4.008 3.654 -16.094 1 97.31 205 THR A N 1
ATOM 1618 C CA . THR A 1 205 ? 4.191 3.203 -17.469 1 97.31 205 THR A CA 1
ATOM 1619 C C . THR A 1 205 ? 4.594 4.367 -18.359 1 97.31 205 THR A C 1
ATOM 1621 O O . THR A 1 205 ? 4.672 5.512 -17.906 1 97.31 205 THR A O 1
ATOM 1624 N N . ASN A 1 206 ? 4.836 4.035 -19.609 1 96.69 206 ASN A N 1
ATOM 1625 C CA . ASN A 1 206 ? 5.184 5.059 -20.594 1 96.69 206 ASN A CA 1
ATOM 1626 C C . ASN A 1 206 ? 3.959 5.867 -21.016 1 96.69 206 ASN A C 1
ATOM 1628 O O . ASN A 1 206 ? 4.09 6.91 -21.656 1 96.69 206 ASN A O 1
ATOM 1632 N N . GLU A 1 207 ? 2.787 5.488 -20.578 1 97.56 207 GLU A N 1
ATOM 1633 C CA . GLU A 1 207 ? 1.546 6.184 -20.906 1 97.56 207 GLU A CA 1
ATOM 1634 C C . GLU A 1 207 ? 1.012 6.957 -19.703 1 97.56 207 GLU A C 1
ATOM 1636 O O . GLU A 1 207 ? -0.152 7.363 -19.688 1 97.56 207 GLU A O 1
ATOM 1641 N N . GLU A 1 208 ? 1.874 7.121 -18.781 1 98.56 208 GLU A N 1
ATOM 1642 C CA . GLU A 1 208 ? 1.482 7.801 -17.547 1 98.56 208 GLU A CA 1
ATOM 1643 C C . GLU A 1 208 ? 0.947 9.203 -17.844 1 98.56 208 GLU A C 1
ATOM 1645 O O . GLU A 1 208 ? 1.508 9.93 -18.672 1 98.56 208 GLU A O 1
ATOM 1650 N N . ASN A 1 209 ? -0.162 9.57 -17.203 1 98.56 209 ASN A N 1
ATOM 1651 C CA . ASN A 1 209 ? -0.736 10.914 -17.281 1 98.56 209 ASN A CA 1
ATOM 1652 C C . ASN A 1 209 ? -1.204 11.398 -15.906 1 98.56 209 ASN A C 1
ATOM 1654 O O . ASN A 1 209 ? -1.791 10.641 -15.141 1 98.56 209 ASN A O 1
ATOM 1658 N N . ILE A 1 210 ? -0.869 12.594 -15.602 1 98.75 210 ILE A N 1
ATOM 1659 C CA . ILE A 1 210 ? -1.251 13.242 -14.352 1 98.75 210 ILE A CA 1
ATOM 1660 C C . ILE A 1 210 ? -2.059 14.508 -14.641 1 98.75 210 ILE A C 1
ATOM 1662 O O . ILE A 1 210 ? -1.637 15.352 -15.438 1 98.75 210 ILE A O 1
ATOM 1666 N N . SER A 1 211 ? -3.234 14.594 -14.023 1 98.75 211 SER A N 1
ATOM 1667 C CA . SER A 1 211 ? -4.078 15.758 -14.266 1 98.75 211 SER A CA 1
ATOM 1668 C C . SER A 1 211 ? -4.664 16.297 -12.969 1 98.75 211 SER A C 1
ATOM 1670 O O . SER A 1 211 ? -5.086 15.531 -12.102 1 98.75 211 SER A O 1
ATOM 1672 N N . TYR A 1 212 ? -4.648 17.578 -12.859 1 98.62 212 TYR A N 1
ATOM 1673 C CA . TYR A 1 212 ? -5.273 18.297 -11.75 1 98.62 212 TYR A CA 1
ATOM 1674 C C . TYR A 1 212 ? -6.508 19.062 -12.227 1 98.62 212 TYR A C 1
ATOM 1676 O O . TYR A 1 212 ? -7.129 19.781 -11.445 1 98.62 212 TYR A O 1
ATOM 1684 N N . ASP A 1 213 ? -6.855 18.844 -13.461 1 98.56 213 ASP A N 1
ATOM 1685 C CA . ASP A 1 213 ? -7.906 19.641 -14.094 1 98.56 213 ASP A CA 1
ATOM 1686 C C . ASP A 1 213 ? -9.242 18.891 -14.078 1 98.56 213 ASP A C 1
ATOM 1688 O O . ASP A 1 213 ? -9.359 17.797 -14.648 1 98.56 213 ASP A O 1
ATOM 1692 N N . ILE A 1 214 ? -10.211 19.578 -13.508 1 98.62 214 ILE A N 1
ATOM 1693 C CA . ILE A 1 214 ? -11.539 18.969 -13.391 1 98.62 214 ILE A CA 1
ATOM 1694 C C . ILE A 1 214 ? -12.117 18.719 -14.773 1 98.62 214 ILE A C 1
ATOM 1696 O O . ILE A 1 214 ? -12.883 17.766 -14.969 1 98.62 214 ILE A O 1
ATOM 1700 N N . ASP A 1 215 ? -11.703 19.406 -15.758 1 98.38 215 ASP A N 1
ATOM 1701 C CA . ASP A 1 215 ? -12.203 19.234 -17.109 1 98.38 215 ASP A CA 1
ATOM 1702 C C . ASP A 1 215 ? -11.711 17.906 -17.719 1 98.38 215 ASP A C 1
ATOM 1704 O O . ASP A 1 215 ? -12.422 17.281 -18.5 1 98.38 215 ASP A O 1
ATOM 1708 N N . ASP A 1 216 ? -10.516 17.562 -17.344 1 98.44 216 ASP A N 1
ATOM 1709 C CA . ASP A 1 216 ? -10 16.281 -17.797 1 98.44 216 ASP A CA 1
ATOM 1710 C C . ASP A 1 216 ? -10.812 15.117 -17.234 1 98.44 216 ASP A C 1
ATOM 1712 O O . ASP A 1 216 ? -11.125 14.172 -17.953 1 98.44 216 ASP A O 1
ATOM 1716 N N . LEU A 1 217 ? -11.156 15.258 -15.992 1 98 217 LEU A N 1
ATOM 1717 C CA . LEU A 1 217 ? -11.969 14.234 -15.344 1 98 217 LEU A CA 1
ATOM 1718 C C . LEU A 1 217 ? -13.375 14.203 -15.93 1 98 217 LEU A C 1
ATOM 1720 O O . LEU A 1 217 ? -13.938 13.125 -16.141 1 98 217 LEU A O 1
ATOM 1724 N N . LYS A 1 218 ? -13.875 15.344 -16.234 1 97.75 218 LYS A N 1
ATOM 1725 C CA . LYS A 1 218 ? -15.273 15.492 -16.625 1 97.75 218 LYS A CA 1
ATOM 1726 C C . LYS A 1 218 ? -15.461 15.148 -18.109 1 97.75 218 LYS A C 1
ATOM 1728 O O . LYS A 1 218 ? -16.438 14.5 -18.484 1 97.75 218 LYS A O 1
ATOM 1733 N N . ASN A 1 219 ? -14.492 15.477 -18.938 1 96.88 219 ASN A N 1
ATOM 1734 C CA . ASN A 1 219 ? -14.797 15.531 -20.359 1 96.88 219 ASN A CA 1
ATOM 1735 C C . ASN A 1 219 ? -13.867 14.625 -21.172 1 96.88 219 ASN A C 1
ATOM 1737 O O . ASN A 1 219 ? -14.148 14.32 -22.328 1 96.88 219 ASN A O 1
ATOM 1741 N N . LYS A 1 220 ? -12.805 14.242 -20.609 1 97.12 220 LYS A N 1
ATOM 1742 C CA . LYS A 1 220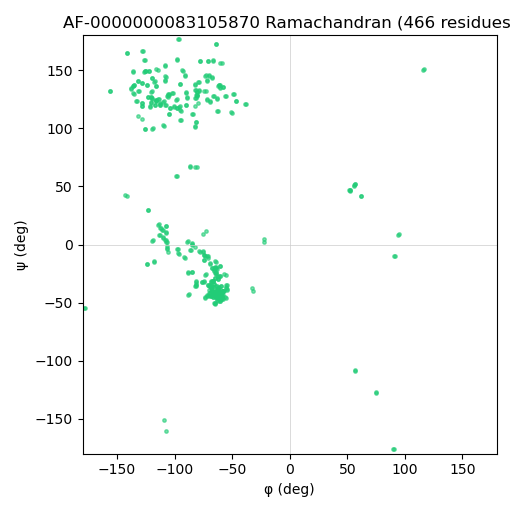 ? -11.898 13.367 -21.359 1 97.12 220 LYS A CA 1
ATOM 1743 C C . LYS A 1 220 ? -12.109 11.906 -20.984 1 97.12 220 LYS A C 1
ATOM 1745 O O . LYS A 1 220 ? -12.758 11.602 -19.984 1 97.12 220 LYS A O 1
ATOM 1750 N N . LYS A 1 221 ? -11.648 11.102 -21.891 1 96.31 221 LYS A N 1
ATOM 1751 C CA . LYS A 1 221 ? -11.641 9.68 -21.562 1 96.31 221 LYS A CA 1
ATOM 1752 C C . LYS A 1 221 ? -10.664 9.375 -20.438 1 96.31 221 LYS A C 1
ATOM 1754 O O . LYS A 1 221 ? -9.5 9.789 -20.484 1 96.31 221 LYS A O 1
ATOM 1759 N N . VAL A 1 222 ? -11.133 8.703 -19.422 1 97.31 222 VAL A N 1
ATOM 1760 C CA . VAL A 1 222 ? -10.305 8.281 -18.297 1 97.31 222 VAL A CA 1
ATOM 1761 C C . VAL A 1 222 ? -9.938 6.805 -18.453 1 97.31 222 VAL A C 1
ATOM 1763 O O . VAL A 1 222 ? -10.82 5.941 -18.5 1 97.31 222 VAL A O 1
ATOM 1766 N N . PRO A 1 223 ? -8.641 6.516 -18.547 1 96.38 223 PRO A N 1
ATOM 1767 C CA . PRO A 1 223 ? -8.227 5.117 -18.719 1 96.38 223 PRO A CA 1
ATOM 1768 C C . PRO A 1 223 ? -8.664 4.234 -17.547 1 96.38 223 PRO A C 1
ATOM 1770 O O . PRO A 1 223 ? -8.859 4.727 -16.438 1 96.38 223 PRO A O 1
ATOM 1773 N N . TYR A 1 224 ? -8.781 2.922 -17.828 1 92.81 224 TYR A N 1
ATOM 1774 C CA . TYR A 1 224 ? -9.195 1.943 -16.828 1 92.81 224 TYR A CA 1
ATOM 1775 C C . TYR A 1 224 ? -8.242 1.948 -15.633 1 92.81 224 TYR A C 1
ATOM 1777 O O . TYR A 1 224 ? -8.672 1.965 -14.477 1 92.81 224 TYR A O 1
ATOM 1785 N N . LEU A 1 225 ? -6.977 2.006 -15.93 1 95.81 225 LEU A N 1
ATOM 1786 C CA . LEU A 1 225 ? -5.969 2.014 -14.867 1 95.81 225 LEU A CA 1
ATOM 1787 C C . LEU A 1 225 ? -5.715 3.432 -14.375 1 95.81 225 LEU A C 1
ATOM 1789 O O . LEU A 1 225 ? -4.656 4.008 -14.648 1 95.81 225 LEU A O 1
ATOM 1793 N N . SER A 1 226 ? -6.719 3.996 -13.727 1 98 226 SER A N 1
ATOM 1794 C CA . SER A 1 226 ? -6.652 5.344 -13.172 1 98 226 SER A CA 1
ATOM 1795 C C . SER A 1 226 ? -7 5.348 -11.688 1 98 226 SER A C 1
ATOM 1797 O O . SER A 1 226 ? -7.73 4.477 -11.211 1 98 226 SER A O 1
ATOM 1799 N N . THR A 1 227 ? -6.418 6.246 -11.008 1 98.38 227 THR A N 1
ATOM 1800 C CA . THR A 1 227 ? -6.652 6.488 -9.586 1 98.38 227 THR A CA 1
ATOM 1801 C C . THR A 1 227 ? -6.883 7.973 -9.32 1 98.38 227 THR A C 1
ATOM 1803 O O . THR A 1 227 ? -6.176 8.82 -9.867 1 98.38 227 THR A O 1
ATOM 1806 N N . LEU A 1 228 ? -7.914 8.273 -8.578 1 98.5 228 LEU A N 1
ATOM 1807 C CA . LEU A 1 228 ? -8.18 9.648 -8.18 1 98.5 228 LEU A CA 1
ATOM 1808 C C . LEU A 1 228 ? -7.934 9.844 -6.691 1 98.5 228 LEU A C 1
ATOM 1810 O O . LEU A 1 228 ? -8.445 9.078 -5.867 1 98.5 228 LEU A O 1
ATOM 1814 N N . ILE A 1 229 ? -7.07 10.766 -6.355 1 98.81 229 ILE A N 1
ATOM 1815 C CA . ILE A 1 229 ? -6.797 11.133 -4.973 1 98.81 229 ILE A CA 1
ATOM 1816 C C . ILE A 1 229 ? -7.438 12.484 -4.664 1 98.81 229 ILE A C 1
ATOM 1818 O O . ILE A 1 229 ? -7.242 13.453 -5.402 1 98.81 229 ILE A O 1
ATOM 1822 N N . ILE A 1 230 ? -8.227 12.531 -3.6 1 98.62 230 ILE A N 1
ATOM 1823 C CA . ILE A 1 230 ? -8.898 13.75 -3.166 1 98.62 230 ILE A CA 1
ATOM 1824 C C . ILE A 1 230 ? -8.391 14.156 -1.783 1 98.62 230 ILE A C 1
ATOM 1826 O O . ILE A 1 230 ? -8.484 13.383 -0.829 1 98.62 230 ILE A O 1
ATOM 1830 N N . LYS A 1 231 ? -7.82 15.344 -1.721 1 98.12 231 LYS A N 1
ATOM 1831 C CA . LYS A 1 231 ? -7.355 15.945 -0.473 1 98.12 231 LYS A CA 1
ATOM 1832 C C . LYS A 1 231 ? -8.234 17.125 -0.068 1 98.12 231 LYS A C 1
ATOM 1834 O O . LYS A 1 231 ? -8.031 18.25 -0.529 1 98.12 231 LYS A O 1
ATOM 1839 N N . LYS A 1 232 ? -9.094 16.922 0.863 1 96.5 232 LYS A N 1
ATOM 1840 C CA . LYS A 1 232 ? -10.062 17.969 1.189 1 96.5 232 LYS A CA 1
ATOM 1841 C C . LYS A 1 232 ? -9.375 19.188 1.796 1 96.5 232 LYS A C 1
ATOM 1843 O O . LYS A 1 232 ? -9.836 20.312 1.628 1 96.5 232 LYS A O 1
ATOM 1848 N N . GLY A 1 233 ? -8.281 18.891 2.502 1 93.81 233 GLY A N 1
ATOM 1849 C CA . GLY A 1 233 ? -7.535 20 3.094 1 93.81 233 GLY A CA 1
ATOM 1850 C C . GLY A 1 233 ? -6.652 20.719 2.098 1 93.81 233 GLY A C 1
ATOM 1851 O O . GLY A 1 233 ? -5.988 21.703 2.447 1 93.81 233 GLY A O 1
ATOM 1852 N N . GLY A 1 234 ? -6.566 20.203 0.844 1 93.44 234 GLY A N 1
ATOM 1853 C CA . GLY A 1 234 ? -5.75 20.828 -0.185 1 93.44 234 GLY A CA 1
ATOM 1854 C C . GLY A 1 234 ? -4.598 19.953 -0.646 1 93.44 234 GLY A C 1
ATOM 1855 O O . GLY A 1 234 ? -4.098 19.125 0.116 1 93.44 234 GLY A O 1
ATOM 1856 N N . ILE A 1 235 ? -4.188 20.125 -1.934 1 91.62 235 ILE A N 1
ATOM 1857 C CA . ILE A 1 235 ? -3.086 19.359 -2.51 1 91.62 235 ILE A CA 1
ATOM 1858 C C . ILE A 1 235 ? -1.798 20.172 -2.445 1 91.62 235 ILE A C 1
ATOM 1860 O O . ILE A 1 235 ? -1.837 21.406 -2.48 1 91.62 235 ILE A O 1
ATOM 1864 N N . MET B 1 1 ? 28.953 22.703 -9.539 1 66.12 1 MET B N 1
ATOM 1865 C CA . MET B 1 1 ? 28.672 21.281 -9.367 1 66.12 1 MET B CA 1
ATOM 1866 C C . MET B 1 1 ? 27.172 21.016 -9.445 1 66.12 1 MET B C 1
ATOM 1868 O O . MET B 1 1 ? 26.359 21.891 -9.148 1 66.12 1 MET B O 1
ATOM 1872 N N . MET B 1 2 ? 26.594 19.891 -10.016 1 84.06 2 MET B N 1
ATOM 1873 C CA . MET B 1 2 ? 25.172 19.656 -10.219 1 84.06 2 MET B CA 1
ATOM 1874 C C . MET B 1 2 ? 24.469 19.391 -8.898 1 84.06 2 MET B C 1
ATOM 1876 O O . MET B 1 2 ? 25.031 18.75 -8.008 1 84.06 2 MET B O 1
ATOM 1880 N N . ILE B 1 3 ? 23.469 20.094 -8.547 1 94 3 ILE B N 1
ATOM 1881 C CA . ILE B 1 3 ? 22.656 19.922 -7.348 1 94 3 ILE B CA 1
ATOM 1882 C C . ILE B 1 3 ? 22.25 18.469 -7.215 1 94 3 ILE B C 1
ATOM 1884 O O . ILE B 1 3 ? 21.891 17.812 -8.203 1 94 3 ILE B O 1
ATOM 1888 N N . GLY B 1 4 ? 22.484 17.875 -5.992 1 97.75 4 GLY B N 1
ATOM 1889 C CA . GLY B 1 4 ? 22.078 16.5 -5.734 1 97.75 4 GLY B CA 1
ATOM 1890 C C . GLY B 1 4 ? 20.578 16.297 -5.773 1 97.75 4 GLY B C 1
ATOM 1891 O O . GLY B 1 4 ? 19.828 17.25 -5.969 1 97.75 4 GLY B O 1
ATOM 1892 N N . LYS B 1 5 ? 20.234 15.047 -5.695 1 98.25 5 LYS B N 1
ATOM 1893 C CA . LYS B 1 5 ? 18.812 14.68 -5.703 1 98.25 5 LYS B CA 1
ATOM 1894 C C . LYS B 1 5 ? 18.375 14.195 -4.324 1 98.25 5 LYS B C 1
ATOM 1896 O O . LYS B 1 5 ? 19.141 13.547 -3.611 1 98.25 5 LYS B O 1
ATOM 1901 N N . PHE B 1 6 ? 17.156 14.602 -3.951 1 98.44 6 PHE B N 1
ATOM 1902 C CA . PHE B 1 6 ? 16.562 14.172 -2.686 1 98.44 6 PHE B CA 1
ATOM 1903 C C . PHE B 1 6 ? 15.547 13.055 -2.912 1 98.44 6 PHE B C 1
ATOM 1905 O O . PHE B 1 6 ? 14.656 13.188 -3.748 1 98.44 6 PHE B O 1
ATOM 1912 N N . TYR B 1 7 ? 15.703 11.984 -2.107 1 98.69 7 TYR B N 1
ATOM 1913 C CA . TYR B 1 7 ? 14.805 10.844 -2.215 1 98.69 7 TYR B CA 1
ATOM 1914 C C . TYR B 1 7 ? 14.07 10.602 -0.905 1 98.69 7 TYR B C 1
ATOM 1916 O O . TYR B 1 7 ? 14.68 10.578 0.166 1 98.69 7 TYR B O 1
ATOM 1924 N N . GLY B 1 8 ? 12.75 10.539 -0.958 1 98.19 8 GLY B N 1
ATOM 1925 C CA . GLY B 1 8 ? 12.008 9.828 0.067 1 98.19 8 GLY B CA 1
ATOM 1926 C C . GLY B 1 8 ? 11.797 8.359 -0.257 1 98.19 8 GLY B C 1
ATOM 1927 O O . GLY B 1 8 ? 11.305 8.023 -1.335 1 98.19 8 GLY B O 1
ATOM 1928 N N . ILE B 1 9 ? 12.18 7.445 0.674 1 98.56 9 ILE B N 1
ATOM 1929 C CA . ILE B 1 9 ? 12.156 6.031 0.317 1 98.56 9 ILE B CA 1
ATOM 1930 C C . ILE B 1 9 ? 11.383 5.246 1.378 1 98.56 9 ILE B C 1
ATOM 1932 O O . ILE B 1 9 ? 11.75 5.262 2.557 1 98.56 9 ILE B O 1
ATOM 1936 N N . GLY B 1 10 ? 10.273 4.582 0.938 1 98.44 10 GLY B N 1
ATOM 1937 C CA . GLY B 1 10 ? 9.617 3.586 1.775 1 98.44 10 GLY B CA 1
ATOM 1938 C C . GLY B 1 10 ? 10.305 2.232 1.735 1 98.44 10 GLY B C 1
ATOM 1939 O O . GLY B 1 10 ? 10.469 1.646 0.664 1 98.44 10 GLY B O 1
ATOM 1940 N N . VAL B 1 11 ? 10.617 1.684 2.896 1 98.25 11 VAL B N 1
ATOM 1941 C CA . VAL B 1 11 ? 11.43 0.469 2.906 1 98.25 11 VAL B CA 1
ATOM 1942 C C . VAL B 1 11 ? 10.555 -0.729 3.271 1 98.25 11 VAL B C 1
ATOM 1944 O O . VAL B 1 11 ? 11.047 -1.856 3.369 1 98.25 11 VAL B O 1
ATOM 1947 N N . GLY B 1 12 ? 9.25 -0.524 3.467 1 98.31 12 GLY B N 1
ATOM 1948 C CA . GLY B 1 12 ? 8.352 -1.591 3.871 1 98.31 12 GLY B CA 1
ATOM 1949 C C . GLY B 1 12 ? 8.227 -1.73 5.375 1 98.31 12 GLY B C 1
ATOM 1950 O O . GLY B 1 12 ? 8.836 -0.965 6.129 1 98.31 12 GLY B O 1
ATOM 1951 N N . PRO B 1 13 ? 7.496 -2.725 5.793 1 98 13 PRO B N 1
ATOM 1952 C CA . PRO B 1 13 ? 7.109 -2.76 7.207 1 98 13 PRO B CA 1
ATOM 1953 C C . PRO B 1 13 ? 8.133 -3.475 8.086 1 98 13 PRO B C 1
ATOM 1955 O O . PRO B 1 13 ? 8.141 -3.295 9.305 1 98 13 PRO B O 1
ATOM 1958 N N . GLY B 1 14 ? 8.93 -4.344 7.508 1 97.88 14 GLY B N 1
ATOM 1959 C CA . GLY B 1 14 ? 9.797 -5.129 8.367 1 97.88 14 GLY B CA 1
ATOM 1960 C C . GLY B 1 14 ? 10.695 -6.078 7.598 1 97.88 14 GLY B C 1
ATOM 1961 O O . GLY B 1 14 ? 11.922 -6.02 7.723 1 97.88 14 GLY B O 1
ATOM 1962 N N . ASP B 1 15 ? 10.141 -6.922 6.754 1 98.56 15 ASP B N 1
ATOM 1963 C CA . ASP B 1 15 ? 10.875 -7.867 5.922 1 98.56 15 ASP B CA 1
ATOM 1964 C C . ASP B 1 15 ? 11.781 -7.141 4.93 1 98.56 15 ASP B C 1
ATOM 1966 O O . ASP B 1 15 ? 11.297 -6.445 4.035 1 98.56 15 ASP B O 1
ATOM 1970 N N . PRO B 1 16 ? 13.062 -7.297 5.062 1 98.69 16 PRO B N 1
ATOM 1971 C CA . PRO B 1 16 ? 13.969 -6.566 4.176 1 98.69 16 PRO B CA 1
ATOM 1972 C C . PRO B 1 16 ? 13.758 -6.914 2.703 1 98.69 16 PRO B C 1
ATOM 1974 O O . PRO B 1 16 ? 14.102 -6.121 1.822 1 98.69 16 PRO B O 1
ATOM 1977 N N . GLU B 1 17 ? 13.141 -7.996 2.463 1 98.81 17 GLU B N 1
ATOM 1978 C CA . GLU B 1 17 ? 12.953 -8.398 1.073 1 98.81 17 GLU B CA 1
ATOM 1979 C C . GLU B 1 17 ? 11.711 -7.75 0.47 1 98.81 17 GLU B C 1
ATOM 1981 O O . GLU B 1 17 ? 11.461 -7.871 -0.732 1 98.81 17 GLU B O 1
ATOM 1986 N N . LEU B 1 18 ? 10.945 -7.027 1.256 1 98.94 18 LEU B N 1
ATOM 1987 C CA . LEU B 1 18 ? 9.773 -6.355 0.709 1 98.94 18 LEU B CA 1
ATOM 1988 C C . LEU B 1 18 ? 10.133 -4.969 0.189 1 98.94 18 LEU B C 1
ATOM 1990 O O . LEU B 1 18 ? 9.266 -4.242 -0.304 1 98.94 18 LEU B O 1
ATOM 1994 N N . ILE B 1 19 ? 11.398 -4.594 0.24 1 98.88 19 ILE B N 1
ATOM 1995 C CA . ILE B 1 19 ? 11.859 -3.352 -0.375 1 98.88 19 ILE B CA 1
ATOM 1996 C C . ILE B 1 19 ? 11.812 -3.482 -1.896 1 98.88 19 ILE B C 1
ATOM 1998 O O . ILE B 1 19 ? 11.977 -4.578 -2.436 1 98.88 19 ILE B O 1
ATOM 2002 N N . THR B 1 20 ? 11.492 -2.406 -2.641 1 98.94 20 THR B N 1
ATOM 2003 C CA . THR B 1 20 ? 11.375 -2.451 -4.094 1 98.94 20 THR B CA 1
ATOM 2004 C C . THR B 1 20 ? 12.75 -2.445 -4.75 1 98.94 20 THR B C 1
ATOM 2006 O O . THR B 1 20 ? 13.719 -1.95 -4.172 1 98.94 20 THR B O 1
ATOM 2009 N N . ILE B 1 21 ? 12.812 -2.918 -5.957 1 98.94 21 ILE B N 1
ATOM 2010 C CA . ILE B 1 21 ? 14.023 -2.871 -6.77 1 98.94 21 ILE B CA 1
ATOM 2011 C C . ILE B 1 21 ? 14.469 -1.422 -6.945 1 98.94 21 ILE B C 1
ATOM 2013 O O . ILE B 1 21 ? 15.656 -1.111 -6.828 1 98.94 21 ILE B O 1
ATOM 2017 N N . LYS B 1 22 ? 13.547 -0.541 -7.164 1 98.88 22 LYS B N 1
ATOM 2018 C CA . LYS B 1 22 ? 13.844 0.872 -7.375 1 98.88 22 LYS B CA 1
ATOM 2019 C C . LYS B 1 22 ? 14.539 1.475 -6.152 1 98.88 22 LYS B C 1
ATOM 2021 O O . LYS B 1 22 ? 15.531 2.189 -6.289 1 98.88 22 LYS B O 1
ATOM 2026 N N . ALA B 1 23 ? 13.992 1.196 -4.973 1 98.94 23 ALA B N 1
ATOM 2027 C CA . ALA B 1 23 ? 14.602 1.68 -3.738 1 98.94 23 ALA B CA 1
ATOM 2028 C C . ALA B 1 23 ? 16.031 1.154 -3.586 1 98.94 23 ALA B C 1
ATOM 2030 O O . ALA B 1 23 ? 16.938 1.909 -3.246 1 98.94 23 ALA B O 1
ATOM 2031 N N . VAL B 1 24 ? 16.219 -0.103 -3.857 1 98.88 24 VAL B N 1
ATOM 2032 C CA . VAL B 1 24 ? 17.531 -0.735 -3.719 1 98.88 24 VAL B CA 1
ATOM 2033 C C . VAL B 1 24 ? 18.531 -0.067 -4.66 1 98.88 24 VAL B C 1
ATOM 2035 O O . VAL B 1 24 ? 19.641 0.275 -4.254 1 98.88 24 VAL B O 1
ATOM 2038 N N . LYS B 1 25 ? 18.141 0.137 -5.895 1 98.88 25 LYS B N 1
ATOM 2039 C CA . LYS B 1 25 ? 19.016 0.758 -6.883 1 98.88 25 LYS B CA 1
ATOM 2040 C C . LYS B 1 25 ? 19.469 2.143 -6.426 1 98.88 25 LYS B C 1
ATOM 2042 O O . LYS B 1 25 ? 20.641 2.516 -6.617 1 98.88 25 LYS B O 1
ATOM 2047 N N . VAL B 1 26 ? 18.578 2.889 -5.828 1 98.88 26 VAL B N 1
ATOM 2048 C CA . VAL B 1 26 ? 18.891 4.223 -5.336 1 98.88 26 VAL B CA 1
ATOM 2049 C C . VAL B 1 26 ? 19.828 4.109 -4.125 1 98.88 26 VAL B C 1
ATOM 2051 O O . VAL B 1 26 ? 20.828 4.812 -4.043 1 98.88 26 VAL B O 1
ATOM 2054 N N . LEU B 1 27 ? 19.547 3.213 -3.225 1 98.69 27 LEU B N 1
ATOM 2055 C CA . LEU B 1 27 ? 20.281 3.08 -1.977 1 98.69 27 LEU B CA 1
ATOM 2056 C C . LEU B 1 27 ? 21.719 2.643 -2.244 1 98.69 27 LEU B C 1
ATOM 2058 O O . LEU B 1 27 ? 22.641 3.059 -1.535 1 98.69 27 LEU B O 1
ATOM 2062 N N . GLU B 1 28 ? 21.891 1.859 -3.236 1 98.69 28 GLU B N 1
ATOM 2063 C CA . GLU B 1 28 ? 23.203 1.343 -3.576 1 98.69 28 GLU B CA 1
ATOM 2064 C C . GLU B 1 28 ? 24.156 2.469 -3.998 1 98.69 28 GLU B C 1
ATOM 2066 O O . GLU B 1 28 ? 25.375 2.309 -3.965 1 98.69 28 GLU B O 1
ATOM 2071 N N . LYS B 1 29 ? 23.578 3.602 -4.387 1 98.38 29 LYS B N 1
ATOM 2072 C CA . LYS B 1 29 ? 24.406 4.684 -4.922 1 98.38 29 LYS B CA 1
ATOM 2073 C C . LYS B 1 29 ? 24.281 5.945 -4.066 1 98.38 29 LYS B C 1
ATOM 2075 O O . LYS B 1 29 ? 24.875 6.977 -4.387 1 98.38 29 LYS B O 1
ATOM 2080 N N . ILE B 1 30 ? 23.578 5.895 -3.031 1 98.69 30 ILE B N 1
ATOM 2081 C CA . ILE B 1 30 ? 23.219 7.082 -2.262 1 98.69 30 ILE B CA 1
ATOM 2082 C C . ILE B 1 30 ? 24.453 7.59 -1.5 1 98.69 30 ILE B C 1
ATOM 2084 O O . ILE B 1 30 ? 25.281 6.797 -1.064 1 98.69 30 ILE B O 1
ATOM 2088 N N . ASP B 1 31 ? 24.531 8.898 -1.369 1 98.62 31 ASP B N 1
ATOM 2089 C CA . ASP B 1 31 ? 25.656 9.484 -0.633 1 98.62 31 ASP B CA 1
ATOM 2090 C C . ASP B 1 31 ? 25.328 9.586 0.857 1 98.62 31 ASP B C 1
ATOM 2092 O O . ASP B 1 31 ? 26.188 9.32 1.7 1 98.62 31 ASP B O 1
ATOM 2096 N N . ILE B 1 32 ? 24.094 10.023 1.178 1 98.56 32 ILE B N 1
ATOM 2097 C CA . ILE B 1 32 ? 23.703 10.297 2.555 1 98.56 32 ILE B CA 1
ATOM 2098 C C . ILE B 1 32 ? 22.312 9.719 2.822 1 98.56 32 ILE B C 1
ATOM 2100 O O . ILE B 1 32 ? 21.406 9.828 1.986 1 98.56 32 ILE B O 1
ATOM 2104 N N . VAL B 1 33 ? 22.203 9.094 3.965 1 97.56 33 VAL B N 1
ATOM 2105 C CA . VAL B 1 33 ? 20.906 8.625 4.438 1 97.56 33 VAL B CA 1
ATOM 2106 C C . VAL B 1 33 ? 20.531 9.352 5.73 1 97.56 33 VAL B C 1
ATOM 2108 O O . VAL B 1 33 ? 21.297 9.352 6.691 1 97.56 33 VAL B O 1
ATOM 2111 N N . ILE B 1 34 ? 19.375 9.938 5.613 1 94.25 34 ILE B N 1
ATOM 2112 C CA . ILE B 1 34 ? 18.828 10.602 6.793 1 94.25 34 ILE B CA 1
ATOM 2113 C C . ILE B 1 34 ? 17.969 9.609 7.582 1 94.25 34 ILE B C 1
ATOM 2115 O O . ILE B 1 34 ? 17.109 8.938 7.012 1 94.25 34 ILE B O 1
ATOM 2119 N N . CYS B 1 35 ? 18.281 9.609 8.867 1 85.31 35 CYS B N 1
ATOM 2120 C CA . CYS B 1 35 ? 17.453 8.828 9.781 1 85.31 35 CYS B CA 1
ATOM 2121 C C . CYS B 1 35 ? 16.891 9.703 10.898 1 85.31 35 CYS B C 1
ATOM 2123 O O . CYS B 1 35 ? 17.641 10.43 11.555 1 85.31 35 CYS B O 1
ATOM 2125 N N . PRO B 1 36 ? 15.555 9.609 11.023 1 80.25 36 PRO B N 1
ATOM 2126 C CA . PRO B 1 36 ? 14.992 10.367 12.148 1 80.25 36 PRO B CA 1
ATOM 2127 C C . PRO B 1 36 ? 15.492 9.867 13.5 1 80.25 36 PRO B C 1
ATOM 2129 O O . PRO B 1 36 ? 15.648 8.664 13.703 1 80.25 36 PRO B O 1
ATOM 2132 N N . LYS B 1 37 ? 16.016 10.789 14.266 1 74.12 37 LYS B N 1
ATOM 2133 C CA . LYS B 1 37 ? 16.453 10.477 15.625 1 74.12 37 LYS B CA 1
ATOM 2134 C C . LYS B 1 37 ? 15.266 10.5 16.594 1 74.12 37 LYS B C 1
ATOM 2136 O O . LYS B 1 37 ? 14.469 11.438 16.578 1 74.12 37 LYS B O 1
ATOM 2141 N N . SER B 1 38 ? 14.711 9.289 16.984 1 59.81 38 SER B N 1
ATOM 2142 C CA . SER B 1 38 ? 13.773 9.359 18.094 1 59.81 38 SER B CA 1
ATOM 2143 C C . SER B 1 38 ? 14.5 9.477 19.438 1 59.81 38 SER B C 1
ATOM 2145 O O . SER B 1 38 ? 15.688 9.148 19.531 1 59.81 38 SER B O 1
ATOM 2147 N N . LYS B 1 39 ? 14 10.391 20.531 1 51.78 39 LYS B N 1
ATOM 2148 C CA . LYS B 1 39 ? 14.609 10.555 21.844 1 51.78 39 LYS B CA 1
ATOM 2149 C C . LYS B 1 39 ? 15.258 9.258 22.328 1 51.78 39 LYS B C 1
ATOM 2151 O O . LYS B 1 39 ? 16.234 9.281 23.078 1 51.78 39 LYS B O 1
ATOM 2156 N N . LYS B 1 40 ? 14.578 8.148 22.062 1 46.56 40 LYS B N 1
ATOM 2157 C CA . LYS B 1 40 ? 15.188 6.938 22.609 1 46.56 40 LYS B CA 1
ATOM 2158 C C . LYS B 1 40 ? 16.078 6.262 21.578 1 46.56 40 LYS B C 1
ATOM 2160 O O . LYS B 1 40 ? 15.734 6.184 20.391 1 46.56 40 LYS B O 1
ATOM 2165 N N . GLU B 1 41 ? 17.438 6.301 21.688 1 48.94 41 GLU B N 1
ATOM 2166 C CA . GLU B 1 41 ? 18.609 5.801 20.984 1 48.94 41 GLU B CA 1
ATOM 2167 C C . GLU B 1 41 ? 18.25 4.594 20.125 1 48.94 41 GLU B C 1
ATOM 2169 O O . GLU B 1 41 ? 19.141 3.852 19.688 1 48.94 41 GLU B O 1
ATOM 2174 N N . SER B 1 42 ? 17.047 4.082 19.984 1 52.66 42 SER B N 1
ATOM 2175 C CA . SER B 1 42 ? 16.828 2.781 19.375 1 52.66 42 SER B CA 1
ATOM 2176 C C . SER B 1 42 ? 17.047 2.844 17.859 1 52.66 42 SER B C 1
ATOM 2178 O O . SER B 1 42 ? 16.891 3.902 17.25 1 52.66 42 SER B O 1
ATOM 2180 N N . LYS B 1 43 ? 17.828 1.878 17.344 1 63.03 43 LYS B N 1
ATOM 2181 C CA . LYS B 1 43 ? 18.141 1.642 15.938 1 63.03 43 LYS B CA 1
ATOM 2182 C C . LYS B 1 43 ? 16.938 1.895 15.047 1 63.03 43 LYS B C 1
ATOM 2184 O O . LYS B 1 43 ? 15.828 1.438 15.344 1 63.03 43 LYS B O 1
ATOM 2189 N N . SER B 1 44 ? 17.125 2.818 14.141 1 87 44 SER B N 1
ATOM 2190 C CA . SER B 1 44 ? 16.094 3.102 13.148 1 87 44 SER B CA 1
ATOM 2191 C C . SER B 1 44 ? 15.609 1.823 12.469 1 87 44 SER B C 1
ATOM 2193 O O . SER B 1 44 ? 16.406 1.098 11.867 1 87 44 SER B O 1
ATOM 2195 N N . VAL B 1 45 ? 14.367 1.494 12.719 1 90.12 45 VAL B N 1
ATOM 2196 C CA . VAL B 1 45 ? 13.781 0.319 12.086 1 90.12 45 VAL B CA 1
ATOM 2197 C C . VAL B 1 45 ? 13.945 0.411 10.57 1 90.12 45 VAL B C 1
ATOM 2199 O O . VAL B 1 45 ? 14.289 -0.576 9.914 1 90.12 45 VAL B O 1
ATOM 2202 N N . ALA B 1 46 ? 13.789 1.623 10.062 1 94.44 46 ALA B N 1
ATOM 2203 C CA . ALA B 1 46 ? 13.922 1.822 8.625 1 94.44 46 ALA B CA 1
ATOM 2204 C C . ALA B 1 46 ? 15.336 1.512 8.156 1 94.44 46 ALA B C 1
ATOM 2206 O O . ALA B 1 46 ? 15.531 0.833 7.141 1 94.44 46 ALA B O 1
ATOM 2207 N N . LEU B 1 47 ? 16.297 2.018 8.867 1 94.88 47 LEU B N 1
ATOM 2208 C CA . LEU B 1 47 ? 17.688 1.771 8.5 1 94.88 47 LEU B CA 1
ATOM 2209 C C . LEU B 1 47 ? 18.016 0.285 8.586 1 94.88 47 LEU B C 1
ATOM 2211 O O . LEU B 1 47 ? 18.703 -0.252 7.711 1 94.88 47 LEU B O 1
ATOM 2215 N N . SER B 1 48 ? 17.516 -0.371 9.609 1 94.56 48 SER B N 1
ATOM 2216 C CA . SER B 1 48 ? 17.766 -1.797 9.781 1 94.56 48 SER B CA 1
ATOM 2217 C C . SER B 1 48 ? 17.219 -2.602 8.609 1 94.56 48 SER B C 1
ATOM 2219 O O . SER B 1 48 ? 17.844 -3.576 8.172 1 94.56 48 SER B O 1
ATOM 2221 N N . ILE B 1 49 ? 16.125 -2.221 8.094 1 96.25 49 ILE B N 1
ATOM 2222 C CA . ILE B 1 49 ? 15.492 -2.908 6.973 1 96.25 49 ILE B CA 1
ATOM 2223 C C . ILE B 1 49 ? 16.328 -2.705 5.711 1 96.25 49 ILE B C 1
ATOM 2225 O O . ILE B 1 49 ? 16.484 -3.627 4.91 1 96.25 49 ILE B O 1
ATOM 2229 N N . ALA B 1 50 ? 16.922 -1.579 5.566 1 96.81 50 ALA B N 1
ATOM 2230 C CA . ALA B 1 50 ? 17.578 -1.197 4.32 1 96.81 50 ALA B CA 1
ATOM 2231 C C . ALA B 1 50 ? 19.078 -1.488 4.375 1 96.81 50 ALA B C 1
ATOM 2233 O O . ALA B 1 50 ? 19.781 -1.382 3.363 1 96.81 50 ALA B O 1
ATOM 2234 N N . GLU B 1 51 ? 19.594 -1.845 5.457 1 96.06 51 GLU B N 1
ATOM 2235 C CA . GLU B 1 51 ? 21.016 -1.83 5.766 1 96.06 51 GLU B CA 1
ATOM 2236 C C . GLU B 1 51 ? 21.812 -2.666 4.762 1 96.06 51 GLU B C 1
ATOM 2238 O O . GLU B 1 51 ? 22.875 -2.254 4.305 1 96.06 51 GLU B O 1
ATOM 2243 N N . ASP B 1 52 ? 21.297 -3.779 4.375 1 97.19 52 ASP B N 1
ATOM 2244 C CA . ASP B 1 52 ? 22.031 -4.707 3.514 1 97.19 52 ASP B CA 1
ATOM 2245 C C . ASP B 1 52 ? 22.094 -4.188 2.078 1 97.19 52 ASP B C 1
ATOM 2247 O O . ASP B 1 52 ? 22.859 -4.695 1.264 1 97.19 52 ASP B O 1
ATOM 2251 N N . TYR B 1 53 ? 21.297 -3.199 1.771 1 98.19 53 TYR B N 1
ATOM 2252 C CA . TYR B 1 53 ? 21.219 -2.695 0.404 1 98.19 53 TYR B CA 1
ATOM 2253 C C . TYR B 1 53 ? 21.922 -1.344 0.286 1 98.19 53 TYR B C 1
ATOM 2255 O O . TYR B 1 53 ? 22.062 -0.808 -0.815 1 98.19 53 TYR B O 1
ATOM 2263 N N . LEU B 1 54 ? 22.391 -0.868 1.36 1 97.5 54 LEU B N 1
ATOM 2264 C CA . LEU B 1 54 ? 22.906 0.494 1.427 1 97.5 54 LEU B CA 1
ATOM 2265 C C . LEU B 1 54 ? 24.344 0.559 0.91 1 97.5 54 LEU B C 1
ATOM 2267 O O . LEU B 1 54 ? 25.156 -0.313 1.219 1 97.5 54 LEU B O 1
ATOM 2271 N N . ASN B 1 55 ? 24.625 1.614 0.12 1 97.81 55 ASN B N 1
ATOM 2272 C CA . ASN B 1 55 ? 26 1.951 -0.197 1 97.81 55 ASN B CA 1
ATOM 2273 C C . ASN B 1 55 ? 26.891 1.942 1.051 1 97.81 55 ASN B C 1
ATOM 2275 O O . ASN B 1 55 ? 26.625 2.686 2 1 97.81 55 ASN B O 1
ATOM 2279 N N . LYS B 1 56 ? 27.906 1.163 0.999 1 96.81 56 LYS B N 1
ATOM 2280 C CA . LYS B 1 56 ? 28.766 0.99 2.166 1 96.81 56 LYS B CA 1
ATOM 2281 C C . LYS B 1 56 ? 29.469 2.295 2.529 1 96.81 56 LYS B C 1
ATOM 2283 O O . LYS B 1 56 ? 29.859 2.496 3.68 1 96.81 56 LYS B O 1
ATOM 2288 N N . LYS B 1 57 ? 29.547 3.186 1.635 1 97.81 57 LYS B N 1
ATOM 2289 C CA . LYS B 1 57 ? 30.219 4.457 1.865 1 97.81 57 LYS B CA 1
ATOM 2290 C C . LYS B 1 57 ? 29.219 5.551 2.244 1 97.81 57 LYS B C 1
ATOM 2292 O O . LYS B 1 57 ? 29.609 6.695 2.492 1 97.81 57 LYS B O 1
ATOM 2297 N N . ALA B 1 58 ? 27.953 5.211 2.232 1 98 58 ALA B N 1
ATOM 2298 C CA . ALA B 1 58 ? 26.953 6.219 2.539 1 98 58 ALA B CA 1
ATOM 2299 C C . ALA B 1 58 ? 27.109 6.75 3.959 1 98 58 ALA B C 1
ATOM 2301 O O . ALA B 1 58 ? 27.391 5.984 4.887 1 98 58 ALA B O 1
ATOM 2302 N N . GLU B 1 59 ? 27 8.016 4.117 1 97.62 59 GLU B N 1
ATOM 2303 C CA . GLU B 1 59 ? 26.953 8.648 5.434 1 97.62 59 GLU B CA 1
ATOM 2304 C C . GLU B 1 59 ? 25.562 8.57 6.039 1 97.62 59 GLU B C 1
ATOM 2306 O O . GLU B 1 59 ? 24.562 8.812 5.352 1 97.62 59 GLU B O 1
ATOM 2311 N N . ILE B 1 60 ? 25.516 8.164 7.297 1 95.31 60 ILE B N 1
ATOM 2312 C CA . ILE B 1 60 ? 24.25 8.188 8.023 1 95.31 60 ILE B CA 1
ATOM 2313 C C . ILE B 1 60 ? 24.125 9.492 8.805 1 95.31 60 ILE B C 1
ATOM 2315 O O . ILE B 1 60 ? 24.938 9.766 9.695 1 95.31 60 ILE B O 1
ATOM 2319 N N . LEU B 1 61 ? 23.172 10.305 8.453 1 94 61 LEU B N 1
ATOM 2320 C CA . LEU B 1 61 ? 22.906 11.586 9.109 1 94 61 LEU B CA 1
ATOM 2321 C C . LEU B 1 61 ? 21.672 11.492 10 1 94 61 LEU B C 1
ATOM 2323 O O . LEU B 1 61 ? 20.562 11.336 9.5 1 94 61 LEU B O 1
ATOM 2327 N N . LYS B 1 62 ? 21.922 11.586 11.242 1 88.88 62 LYS B N 1
ATOM 2328 C CA . LYS B 1 62 ? 20.797 11.578 12.18 1 88.88 62 LYS B CA 1
ATOM 2329 C C . LYS B 1 62 ? 20.281 12.992 12.445 1 88.88 62 LYS B C 1
ATOM 2331 O O . LYS B 1 62 ? 21.062 13.883 12.812 1 88.88 62 LYS B O 1
ATOM 2336 N N . LEU B 1 63 ? 19.047 13.227 12.141 1 88.38 63 LEU B N 1
ATOM 2337 C CA . LEU B 1 63 ? 18.406 14.508 12.391 1 88.38 63 LEU B CA 1
ATOM 2338 C C . LEU B 1 63 ? 17.219 14.352 13.328 1 88.38 63 LEU B C 1
ATOM 2340 O O . LEU B 1 63 ? 16.484 13.359 13.258 1 88.38 63 LEU B O 1
ATOM 2344 N N . GLU B 1 64 ? 17.047 15.305 14.148 1 83.38 64 GLU B N 1
ATOM 2345 C CA . GLU B 1 64 ? 15.914 15.305 15.062 1 83.38 64 GLU B CA 1
ATOM 2346 C C . GLU B 1 64 ? 14.648 15.828 14.391 1 83.38 64 GLU B C 1
ATOM 2348 O O . GLU B 1 64 ? 14.68 16.859 13.727 1 83.38 64 GLU B O 1
ATOM 2353 N N . PHE B 1 65 ? 13.641 15.094 14.445 1 79.19 65 PHE B N 1
ATOM 2354 C CA . PHE B 1 65 ? 12.32 15.531 14.008 1 79.19 65 PHE B CA 1
ATOM 2355 C C . PHE B 1 65 ? 11.328 15.484 15.164 1 79.19 65 PHE B C 1
ATOM 2357 O O . PHE B 1 65 ? 10.922 14.406 15.594 1 79.19 65 PHE B O 1
ATOM 2364 N N . PRO B 1 66 ? 11.102 16.609 15.727 1 73.88 66 PRO B N 1
ATOM 2365 C CA . PRO B 1 66 ? 10.289 16.672 16.953 1 73.88 66 PRO B CA 1
ATOM 2366 C C . PRO B 1 66 ? 8.867 16.156 16.734 1 73.88 66 PRO B C 1
ATOM 2368 O O . PRO B 1 66 ? 8.305 16.312 15.656 1 73.88 66 PRO B O 1
ATOM 2371 N N . MET B 1 67 ? 8.43 15.383 17.719 1 69.38 67 MET B N 1
ATOM 2372 C CA . MET B 1 67 ? 7.02 15.008 17.812 1 69.38 67 MET B CA 1
ATOM 2373 C C . MET B 1 67 ? 6.277 15.898 18.797 1 69.38 67 MET B C 1
ATOM 2375 O O . MET B 1 67 ? 6.102 15.523 19.969 1 69.38 67 MET B O 1
ATOM 2379 N N . THR B 1 68 ? 6.266 17.125 18.594 1 64.44 68 THR B N 1
ATOM 2380 C CA . THR B 1 68 ? 5.637 18.047 19.516 1 64.44 68 THR B CA 1
ATOM 2381 C C . THR B 1 68 ? 4.43 18.734 18.875 1 64.44 68 THR B C 1
ATOM 2383 O O . THR B 1 68 ? 4.312 18.766 17.656 1 64.44 68 THR B O 1
ATOM 2386 N N . TYR B 1 69 ? 3.551 19.031 19.781 1 64.69 69 TYR B N 1
ATOM 2387 C CA . TYR B 1 69 ? 2.369 19.766 19.359 1 64.69 69 TYR B CA 1
ATOM 2388 C C . TYR B 1 69 ? 2.666 21.266 19.281 1 64.69 69 TYR B C 1
ATOM 2390 O O . TYR B 1 69 ? 1.825 22.047 18.844 1 64.69 69 TYR B O 1
ATOM 2398 N N . ASP B 1 70 ? 3.924 21.609 19.656 1 75.38 70 ASP B N 1
ATOM 2399 C CA . ASP B 1 70 ? 4.32 23.016 19.562 1 75.38 70 ASP B CA 1
ATOM 2400 C C . ASP B 1 70 ? 4.719 23.359 18.125 1 75.38 70 ASP B C 1
ATOM 2402 O O . ASP B 1 70 ? 5.828 23.047 17.688 1 75.38 70 ASP B O 1
ATOM 2406 N N . GLU B 1 71 ? 3.877 24.031 17.5 1 77.38 71 GLU B N 1
ATOM 2407 C CA . GLU B 1 71 ? 4.02 24.328 16.078 1 77.38 71 GLU B CA 1
ATOM 2408 C C . GLU B 1 71 ? 5.27 25.172 15.812 1 77.38 71 GLU B C 1
ATOM 2410 O O . GLU B 1 71 ? 5.941 24.984 14.797 1 77.38 71 GLU B O 1
ATOM 2415 N N . GLU B 1 72 ? 5.5 26.094 16.719 1 79.44 72 GLU B N 1
ATOM 2416 C CA . GLU B 1 72 ? 6.66 26.953 16.516 1 79.44 72 GLU B CA 1
ATOM 2417 C C . GLU B 1 72 ? 7.957 26.156 16.578 1 79.44 72 GLU B C 1
ATOM 2419 O O . GLU B 1 72 ? 8.836 26.328 15.734 1 79.44 72 GLU B O 1
ATOM 2424 N N . LYS B 1 73 ? 7.996 25.453 17.609 1 79.31 73 LYS B N 1
ATOM 2425 C CA . LYS B 1 73 ? 9.188 24.625 17.766 1 79.31 73 LYS B CA 1
ATOM 2426 C C . LYS B 1 73 ? 9.336 23.656 16.594 1 79.31 73 LYS B C 1
ATOM 2428 O O . 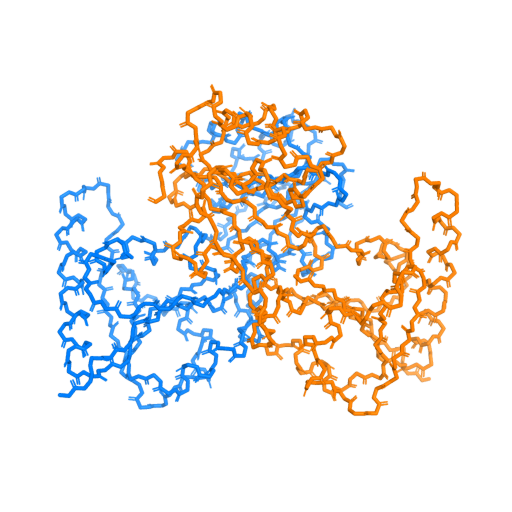LYS B 1 73 ? 10.453 23.422 16.125 1 79.31 73 LYS B O 1
ATOM 2433 N N . LEU B 1 74 ? 8.188 23.172 16.094 1 79.38 74 LEU B N 1
ATOM 2434 C CA . LEU B 1 74 ? 8.172 22.25 14.961 1 79.38 74 LEU B CA 1
ATOM 2435 C C . LEU B 1 74 ? 8.695 22.938 13.703 1 79.38 74 LEU B C 1
ATOM 2437 O O . LEU B 1 74 ? 9.602 22.422 13.047 1 79.38 74 LEU B O 1
ATOM 2441 N N . ASN B 1 75 ? 8.297 24.078 13.562 1 85.25 75 ASN B N 1
ATOM 2442 C CA . ASN B 1 75 ? 8.664 24.812 12.359 1 85.25 75 ASN B CA 1
ATOM 2443 C C . ASN B 1 75 ? 10.148 25.172 12.352 1 85.25 75 ASN B C 1
ATOM 2445 O O . ASN B 1 75 ? 10.812 25.062 11.32 1 85.25 75 ASN B O 1
ATOM 2449 N N . VAL B 1 76 ? 10.602 25.531 13.508 1 86.38 76 VAL B N 1
ATOM 2450 C CA . VAL B 1 76 ? 12 25.938 13.609 1 86.38 76 VAL B CA 1
ATOM 2451 C C . VAL B 1 76 ? 12.906 24.75 13.336 1 86.38 76 VAL B C 1
ATOM 2453 O O . VAL B 1 76 ? 13.867 24.844 12.562 1 86.38 76 VAL B O 1
ATOM 2456 N N . THR B 1 77 ? 12.57 23.656 13.93 1 86.75 77 THR B N 1
ATOM 2457 C CA . THR B 1 77 ? 13.398 22.469 13.781 1 86.75 77 THR B CA 1
ATOM 2458 C C . THR B 1 77 ? 13.344 21.953 12.352 1 86.75 77 THR B C 1
ATOM 2460 O O . THR B 1 77 ? 14.383 21.609 11.766 1 86.75 77 THR B O 1
ATOM 2463 N N . TRP B 1 78 ? 12.195 21.922 11.781 1 87.44 78 TRP B N 1
ATOM 2464 C CA . TRP B 1 78 ? 12.039 21.422 10.422 1 87.44 78 TRP B CA 1
ATOM 2465 C C . TRP B 1 78 ? 12.742 22.344 9.422 1 87.44 78 TRP B C 1
ATOM 2467 O O . TRP B 1 78 ? 13.344 21.859 8.453 1 87.44 78 TRP B O 1
ATOM 2477 N N . GLU B 1 79 ? 12.695 23.562 9.672 1 89.69 79 GLU B N 1
ATOM 2478 C CA . GLU B 1 79 ? 13.398 24.516 8.82 1 89.69 79 GLU B CA 1
ATOM 2479 C C . GLU B 1 79 ? 14.906 24.344 8.914 1 89.69 79 GLU B C 1
ATOM 2481 O O . GLU B 1 79 ? 15.609 24.391 7.898 1 89.69 79 GLU B O 1
ATOM 2486 N N . ARG B 1 80 ? 15.32 24.172 10.094 1 91.31 80 ARG B N 1
ATOM 2487 C CA . ARG B 1 80 ? 16.734 23.922 10.297 1 91.31 80 ARG B CA 1
ATOM 2488 C C . ARG B 1 80 ? 17.188 22.656 9.57 1 91.31 80 ARG B C 1
ATOM 2490 O O . ARG B 1 80 ? 18.203 22.672 8.875 1 91.31 80 ARG B O 1
ATOM 2497 N N . ASN B 1 81 ? 16.453 21.594 9.758 1 91.69 81 ASN B N 1
ATOM 2498 C CA . ASN B 1 81 ? 16.781 20.344 9.086 1 91.69 81 ASN B CA 1
ATOM 2499 C C . ASN B 1 81 ? 16.766 20.484 7.57 1 91.69 81 ASN B C 1
ATOM 2501 O O . ASN B 1 81 ? 17.625 19.953 6.879 1 91.69 81 ASN B O 1
ATOM 2505 N N . SER B 1 82 ? 15.773 21.219 7.086 1 93.25 82 SER B N 1
ATOM 2506 C CA . SER B 1 82 ? 15.664 21.438 5.648 1 93.25 82 SER B CA 1
ATOM 2507 C C . SER B 1 82 ? 16.875 22.203 5.109 1 93.25 82 SER B C 1
ATOM 2509 O O . SER B 1 82 ? 17.344 21.922 4.008 1 93.25 82 SER B O 1
ATOM 2511 N N . LYS B 1 83 ? 17.375 23.156 5.867 1 94.31 83 LYS B N 1
ATOM 2512 C CA . LYS B 1 83 ? 18.547 23.922 5.457 1 94.31 83 LYS B CA 1
ATOM 2513 C C . LYS B 1 83 ? 19.781 23.031 5.379 1 94.31 83 LYS B C 1
ATOM 2515 O O . LYS B 1 83 ? 20.578 23.141 4.449 1 94.31 83 LYS B O 1
ATOM 2520 N N . ILE B 1 84 ? 19.891 22.172 6.336 1 95.5 84 ILE B N 1
ATOM 2521 C CA . ILE B 1 84 ? 21 21.234 6.344 1 95.5 84 ILE B CA 1
ATOM 2522 C C . ILE B 1 84 ? 20.953 20.375 5.09 1 95.5 84 ILE B C 1
ATOM 2524 O O . ILE B 1 84 ? 21.969 20.188 4.406 1 95.5 84 ILE B O 1
ATOM 2528 N N . ILE B 1 85 ? 19.812 19.859 4.766 1 96.19 85 ILE B N 1
ATOM 2529 C CA . ILE B 1 85 ? 19.609 19 3.607 1 96.19 85 ILE B CA 1
ATOM 2530 C C . ILE B 1 85 ? 19.922 19.766 2.328 1 96.19 85 ILE B C 1
ATOM 2532 O O . ILE B 1 85 ? 20.641 19.266 1.458 1 96.19 85 ILE B O 1
ATOM 2536 N N . LEU B 1 86 ? 19.453 21 2.256 1 96.12 86 LEU B N 1
ATOM 2537 C CA . LEU B 1 86 ? 19.656 21.828 1.071 1 96.12 86 LEU B CA 1
ATOM 2538 C C . LEU B 1 86 ? 21.125 22.125 0.853 1 96.12 86 LEU B C 1
ATOM 2540 O O . LEU B 1 86 ? 21.609 22.062 -0.28 1 96.12 86 LEU B O 1
ATOM 2544 N N . ASP B 1 87 ? 21.812 22.391 1.92 1 96.69 87 ASP B N 1
ATOM 2545 C CA . ASP B 1 87 ? 23.234 22.656 1.832 1 96.69 87 ASP B CA 1
ATOM 2546 C C . ASP B 1 87 ? 23.984 21.453 1.273 1 96.69 87 ASP B C 1
ATOM 2548 O O . ASP B 1 87 ? 24.891 21.609 0.446 1 96.69 87 ASP B O 1
ATOM 2552 N N . LEU B 1 88 ? 23.609 20.328 1.719 1 97.44 88 LEU B N 1
ATOM 2553 C CA . LEU B 1 88 ? 24.25 19.094 1.27 1 97.44 88 LEU B CA 1
ATOM 2554 C C . LEU B 1 88 ? 23.922 18.797 -0.188 1 97.44 88 LEU B C 1
ATOM 2556 O O . LEU B 1 88 ? 24.781 18.359 -0.954 1 97.44 88 LEU B O 1
ATOM 2560 N N . LEU B 1 89 ? 22.672 19 -0.6 1 97.69 89 LEU B N 1
ATOM 2561 C CA . LEU B 1 89 ? 22.266 18.844 -1.993 1 97.69 89 LEU B CA 1
ATOM 2562 C C . LEU B 1 89 ? 23.062 19.781 -2.898 1 97.69 89 LEU B C 1
ATOM 2564 O O . LEU B 1 89 ? 23.484 19.391 -3.992 1 97.69 89 LEU B O 1
ATOM 2568 N N . GLU B 1 90 ? 23.281 21 -2.398 1 96.25 90 GLU B N 1
ATOM 2569 C CA . GLU B 1 90 ? 24.016 21.984 -3.17 1 96.25 90 GLU B CA 1
ATOM 2570 C C . GLU B 1 90 ? 25.469 21.547 -3.385 1 96.25 90 GLU B C 1
ATOM 2572 O O . GLU B 1 90 ? 26.109 21.953 -4.355 1 96.25 90 GLU B O 1
ATOM 2577 N N . LYS B 1 91 ? 25.922 20.734 -2.518 1 97.25 91 LYS B N 1
ATOM 2578 C CA . LYS B 1 91 ? 27.266 20.188 -2.643 1 97.25 91 LYS B CA 1
ATOM 2579 C C . LYS B 1 91 ? 27.281 18.969 -3.553 1 97.25 91 LYS B C 1
ATOM 2581 O O . LYS B 1 91 ? 28.297 18.266 -3.654 1 97.25 91 LYS B O 1
ATOM 2586 N N . GLY B 1 92 ? 26.125 18.609 -4.074 1 97.5 92 GLY B N 1
ATOM 2587 C CA . GLY B 1 92 ? 26.031 17.562 -5.07 1 97.5 92 GLY B CA 1
ATOM 2588 C C . GLY B 1 92 ? 25.719 16.203 -4.469 1 97.5 92 GLY B C 1
ATOM 2589 O O . GLY B 1 92 ? 25.75 15.188 -5.168 1 97.5 92 GLY B O 1
ATOM 2590 N N . LYS B 1 93 ? 25.406 16.172 -3.201 1 98.25 93 LYS B N 1
ATOM 2591 C CA . LYS B 1 93 ? 25.141 14.906 -2.527 1 98.25 93 LYS B CA 1
ATOM 2592 C C . LYS B 1 93 ? 23.719 14.43 -2.801 1 98.25 93 LYS B C 1
ATOM 2594 O O . LYS B 1 93 ? 22.766 15.211 -2.725 1 98.25 93 LYS B O 1
ATOM 2599 N N . ASN B 1 94 ? 23.594 13.156 -3.18 1 98.69 94 ASN B N 1
ATOM 2600 C CA . ASN B 1 94 ? 22.281 12.508 -3.201 1 98.69 94 ASN B CA 1
ATOM 2601 C C . ASN B 1 94 ? 21.875 12.023 -1.812 1 98.69 94 ASN B C 1
ATOM 2603 O O . ASN B 1 94 ? 22.656 11.359 -1.128 1 98.69 94 ASN B O 1
ATOM 2607 N N . ILE B 1 95 ? 20.656 12.43 -1.436 1 98.5 95 ILE B N 1
ATOM 2608 C CA . ILE B 1 95 ? 20.234 12.211 -0.057 1 98.5 95 ILE B CA 1
ATOM 2609 C C . ILE B 1 95 ? 18.938 11.422 -0.04 1 98.5 95 ILE B C 1
ATOM 2611 O O . ILE B 1 95 ? 18.031 11.688 -0.835 1 98.5 95 ILE B O 1
ATOM 2615 N N . ALA B 1 96 ? 18.891 10.469 0.866 1 98.31 96 ALA B N 1
ATOM 2616 C CA . ALA B 1 96 ? 17.656 9.711 1.047 1 98.31 96 ALA B CA 1
ATOM 2617 C C . ALA B 1 96 ? 17.125 9.852 2.471 1 98.31 96 ALA B C 1
ATOM 2619 O O . ALA B 1 96 ? 17.891 9.797 3.434 1 98.31 96 ALA B O 1
ATOM 2620 N N . PHE B 1 97 ? 15.875 10.141 2.572 1 97.06 97 PHE B N 1
ATOM 2621 C CA . PHE B 1 97 ? 15.133 9.969 3.812 1 97.06 97 PHE B CA 1
ATOM 2622 C C . PHE B 1 97 ? 14.406 8.625 3.83 1 97.06 97 PHE B C 1
ATOM 2624 O O . PHE B 1 97 ? 13.539 8.375 2.996 1 97.06 97 PHE B O 1
ATOM 2631 N N . LEU B 1 98 ? 14.758 7.762 4.824 1 96.38 98 LEU B N 1
ATOM 2632 C CA . LEU B 1 98 ? 14.141 6.441 4.906 1 96.38 98 LEU B CA 1
ATOM 2633 C C . LEU B 1 98 ? 12.961 6.453 5.871 1 96.38 98 LEU B C 1
ATOM 2635 O O . LEU B 1 98 ? 13.031 7.062 6.941 1 96.38 98 LEU B O 1
ATOM 2639 N N . THR B 1 99 ? 11.938 5.801 5.453 1 95.75 99 THR B N 1
ATOM 2640 C CA . THR B 1 99 ? 10.812 5.629 6.359 1 95.75 99 THR B CA 1
ATOM 2641 C C . THR B 1 99 ? 10.281 4.195 6.297 1 95.75 99 THR B C 1
ATOM 2643 O O . THR B 1 99 ? 10.336 3.555 5.246 1 95.75 99 THR B O 1
ATOM 2646 N N . ILE B 1 100 ? 9.75 3.709 7.43 1 96.25 100 ILE B N 1
ATOM 2647 C CA . ILE B 1 100 ? 9.086 2.414 7.469 1 96.25 100 ILE B CA 1
ATOM 2648 C C . ILE B 1 100 ? 7.746 2.5 6.738 1 96.25 100 ILE B C 1
ATOM 2650 O O . ILE B 1 100 ? 7.059 3.523 6.805 1 96.25 100 ILE B O 1
ATOM 2654 N N . GLY B 1 101 ? 7.449 1.458 6.047 1 97.75 101 GLY B N 1
ATOM 2655 C CA . GLY B 1 101 ? 6.223 1.456 5.27 1 97.75 101 GLY B CA 1
ATOM 2656 C C . GLY B 1 101 ? 6.312 2.299 4.012 1 97.75 101 GLY B C 1
ATOM 2657 O O . GLY B 1 101 ? 7.238 2.135 3.211 1 97.75 101 GLY B O 1
ATOM 2658 N N . ASP B 1 102 ? 5.387 3.191 3.844 1 98.81 102 ASP B N 1
ATOM 2659 C CA . ASP B 1 102 ? 5.27 4.07 2.684 1 98.81 102 ASP B CA 1
ATOM 2660 C C . ASP B 1 102 ? 5.41 5.535 3.088 1 98.81 102 ASP B C 1
ATOM 2662 O O . ASP B 1 102 ? 4.859 5.961 4.105 1 98.81 102 ASP B O 1
ATOM 2666 N N . PRO B 1 103 ? 6.113 6.324 2.262 1 98.38 103 PRO B N 1
ATOM 2667 C CA . PRO B 1 103 ? 6.363 7.727 2.611 1 98.38 103 PRO B CA 1
ATOM 2668 C C . PRO B 1 103 ? 5.082 8.562 2.658 1 98.38 103 PRO B C 1
ATOM 2670 O O . PRO B 1 103 ? 5.055 9.617 3.295 1 98.38 103 PRO B O 1
ATOM 2673 N N . MET B 1 104 ? 4.016 8.125 2.027 1 98.75 104 MET B N 1
ATOM 2674 C CA . MET B 1 104 ? 2.834 8.977 1.892 1 98.75 104 MET B CA 1
ATOM 2675 C C . MET B 1 104 ? 1.705 8.484 2.793 1 98.75 104 MET B C 1
ATOM 2677 O O . MET B 1 104 ? 0.567 8.945 2.672 1 98.75 104 MET B O 1
ATOM 2681 N N . VAL B 1 105 ? 1.981 7.531 3.701 1 98.62 105 VAL B N 1
ATOM 2682 C CA . VAL B 1 105 ? 0.978 7.016 4.629 1 98.62 105 VAL B CA 1
ATOM 2683 C C . VAL B 1 105 ? 1.49 7.137 6.062 1 98.62 105 VAL B C 1
ATOM 2685 O O . VAL B 1 105 ? 2.283 6.309 6.516 1 98.62 105 VAL B O 1
ATOM 2688 N N . TYR B 1 106 ? 1.065 8.148 6.762 1 95.69 106 TYR B N 1
ATOM 2689 C CA . TYR B 1 106 ? 1.365 8.391 8.172 1 95.69 106 TYR B CA 1
ATOM 2690 C C . TYR B 1 106 ? 2.867 8.352 8.422 1 95.69 106 TYR B C 1
ATOM 2692 O O . TYR B 1 106 ? 3.322 7.723 9.383 1 95.69 106 TYR B O 1
ATOM 2700 N N . SER B 1 107 ? 3.619 9.016 7.602 1 94.88 107 SER B N 1
ATOM 2701 C CA . SER B 1 107 ? 5.078 9 7.668 1 94.88 107 SER B CA 1
ATOM 2702 C C . SER B 1 107 ? 5.621 10.328 8.172 1 94.88 107 SER B C 1
ATOM 2704 O O . SER B 1 107 ? 5.09 11.391 7.84 1 94.88 107 SER B O 1
ATOM 2706 N N . THR B 1 108 ? 6.68 10.25 8.906 1 91.25 108 THR B N 1
ATOM 2707 C CA . THR B 1 108 ? 7.398 11.453 9.32 1 91.25 108 THR B CA 1
ATOM 2708 C C . THR B 1 108 ? 7.914 12.227 8.109 1 91.25 108 THR B C 1
ATOM 2710 O O . THR B 1 108 ? 7.969 13.453 8.133 1 91.25 108 THR B O 1
ATOM 2713 N N . TYR B 1 109 ? 8.164 11.555 7.027 1 93.56 109 TYR B N 1
ATOM 2714 C CA . TYR B 1 109 ? 8.664 12.133 5.789 1 93.56 109 TYR B CA 1
ATOM 2715 C C . TYR B 1 109 ? 7.766 13.266 5.305 1 93.56 109 TYR B C 1
ATOM 2717 O O . TYR B 1 109 ? 8.25 14.273 4.797 1 93.56 109 TYR B O 1
ATOM 2725 N N . MET B 1 110 ? 6.488 13.133 5.52 1 93.38 110 MET B N 1
ATOM 2726 C CA . MET B 1 110 ? 5.5 14.055 4.969 1 93.38 110 MET B CA 1
ATOM 2727 C C . MET B 1 110 ? 5.629 15.43 5.609 1 93.38 110 MET B C 1
ATOM 2729 O O . MET B 1 110 ? 5.191 16.438 5.031 1 93.38 110 MET B O 1
ATOM 2733 N N . TYR B 1 111 ? 6.234 15.492 6.738 1 89.94 111 TYR B N 1
ATOM 2734 C CA . TYR B 1 111 ? 6.367 16.766 7.438 1 89.94 111 TYR B CA 1
ATOM 2735 C C . TYR B 1 111 ? 7.586 17.531 6.941 1 89.94 111 TYR B C 1
ATOM 2737 O O . TYR B 1 111 ? 7.66 18.75 7.098 1 89.94 111 TYR B O 1
ATOM 2745 N N . LEU B 1 112 ? 8.484 16.844 6.43 1 91.69 112 LEU B N 1
ATOM 2746 C CA . LEU B 1 112 ? 9.68 17.453 5.859 1 91.69 112 LEU B CA 1
ATOM 2747 C C . LEU B 1 112 ? 9.406 17.969 4.445 1 91.69 112 LEU B C 1
ATOM 2749 O O . LEU B 1 112 ? 9.938 19 4.039 1 91.69 112 LEU B O 1
ATOM 2753 N N . LEU B 1 113 ? 8.555 17.312 3.775 1 92.88 113 LEU B N 1
ATOM 2754 C CA . LEU B 1 113 ? 8.336 17.484 2.344 1 92.88 113 LEU B CA 1
ATOM 2755 C C . LEU B 1 113 ? 7.918 18.922 2.031 1 92.88 113 LEU B C 1
ATOM 2757 O O . LEU B 1 113 ? 8.445 19.531 1.101 1 92.88 113 LEU B O 1
ATOM 2761 N N . PRO B 1 114 ? 7.023 19.516 2.809 1 91.38 114 PRO B N 1
ATOM 2762 C CA . PRO B 1 114 ? 6.59 20.875 2.473 1 91.38 114 PRO B CA 1
ATOM 2763 C C . PRO B 1 114 ? 7.734 21.875 2.512 1 91.38 114 PRO B C 1
ATOM 2765 O O . PRO B 1 114 ? 7.719 22.875 1.773 1 91.38 114 PRO B O 1
ATOM 2768 N N . PHE B 1 115 ? 8.711 21.656 3.32 1 91.31 115 PHE B N 1
ATOM 2769 C CA . PHE B 1 115 ? 9.844 22.578 3.447 1 91.31 115 PHE B CA 1
ATOM 2770 C C . PHE B 1 115 ? 10.797 22.422 2.264 1 91.31 115 PHE B C 1
ATOM 2772 O O . PHE B 1 115 ? 11.398 23.406 1.824 1 91.31 115 PHE B O 1
ATOM 2779 N N . LEU B 1 116 ? 10.867 21.203 1.759 1 93.75 116 LEU B N 1
ATOM 2780 C CA . LEU B 1 116 ? 11.75 20.938 0.63 1 93.75 116 LEU B CA 1
ATOM 2781 C C . LEU B 1 116 ? 11.102 21.359 -0.682 1 93.75 116 LEU B C 1
ATOM 2783 O O . LEU B 1 116 ? 11.781 21.844 -1.589 1 93.75 116 LEU B O 1
ATOM 2787 N N . LYS B 1 117 ? 9.805 21.203 -0.773 1 92.25 117 LYS B N 1
ATOM 2788 C CA . LYS B 1 117 ? 9.078 21.5 -2 1 92.25 117 LYS B CA 1
ATOM 2789 C C . LYS B 1 117 ? 9.117 22.984 -2.324 1 92.25 117 LYS B C 1
ATOM 2791 O O . LYS B 1 117 ? 8.898 23.391 -3.469 1 92.25 117 LYS B O 1
ATOM 2796 N N . LYS B 1 118 ? 9.352 23.781 -1.364 1 90.25 118 LYS B N 1
ATOM 2797 C CA . LYS B 1 118 ? 9.43 25.219 -1.549 1 90.25 118 LYS B CA 1
ATOM 2798 C C . LYS B 1 118 ? 10.734 25.609 -2.238 1 90.25 118 LYS B C 1
ATOM 2800 O O . LYS B 1 118 ? 10.891 26.75 -2.686 1 90.25 118 LYS B O 1
ATOM 2805 N N . LYS B 1 119 ? 11.508 24.672 -2.326 1 89.19 119 LYS B N 1
ATOM 2806 C CA . LYS B 1 119 ? 12.828 24.938 -2.893 1 89.19 119 LYS B CA 1
ATOM 2807 C C . LYS B 1 119 ? 12.953 24.328 -4.289 1 89.19 119 LYS B C 1
ATOM 2809 O O . LYS B 1 119 ? 12.18 23.453 -4.668 1 89.19 119 LYS B O 1
ATOM 2814 N N . ASP B 1 120 ? 13.766 24.859 -5.074 1 88.88 120 ASP B N 1
ATOM 2815 C CA . ASP B 1 120 ? 13.992 24.375 -6.434 1 88.88 120 ASP B CA 1
ATOM 2816 C C . ASP B 1 120 ? 14.938 23.172 -6.441 1 88.88 120 ASP B C 1
ATOM 2818 O O . ASP B 1 120 ? 16.078 23.281 -6.914 1 88.88 120 ASP B O 1
ATOM 2822 N N . ILE B 1 121 ? 14.492 22.062 -5.883 1 93.56 121 ILE B N 1
ATOM 2823 C CA . ILE B 1 121 ? 15.312 20.859 -5.852 1 93.56 121 ILE B CA 1
ATOM 2824 C C . ILE B 1 121 ? 14.531 19.688 -6.449 1 93.56 121 ILE B C 1
ATOM 2826 O O . ILE B 1 121 ? 13.305 19.75 -6.555 1 93.56 121 ILE B O 1
ATOM 2830 N N . ASN B 1 122 ? 15.266 18.688 -6.879 1 95.69 122 ASN B N 1
ATOM 2831 C CA . ASN B 1 122 ? 14.68 17.469 -7.41 1 95.69 122 ASN B CA 1
ATOM 2832 C C . ASN B 1 122 ? 14.32 16.484 -6.297 1 95.69 122 ASN B C 1
ATOM 2834 O O . ASN B 1 122 ? 15.203 15.977 -5.602 1 95.69 122 ASN B O 1
ATOM 2838 N N . ILE B 1 123 ? 13.047 16.312 -6.152 1 98 123 ILE B N 1
ATOM 2839 C CA . ILE B 1 123 ? 12.555 15.391 -5.137 1 98 123 ILE B CA 1
ATOM 2840 C C . ILE B 1 123 ? 11.891 14.195 -5.809 1 98 123 ILE B C 1
ATOM 2842 O O . ILE B 1 123 ? 10.992 14.359 -6.641 1 98 123 ILE B O 1
ATOM 2846 N N . GLU B 1 124 ? 12.359 13.047 -5.547 1 98.56 124 GLU B N 1
ATOM 2847 C CA . GLU B 1 124 ? 11.727 11.805 -5.984 1 98.56 124 GLU B CA 1
ATOM 2848 C C . GLU B 1 124 ? 11.359 10.93 -4.793 1 98.56 124 GLU B C 1
ATOM 2850 O O . GLU B 1 124 ? 12.219 10.594 -3.971 1 98.56 124 GLU B O 1
ATOM 2855 N N . THR B 1 125 ? 10.125 10.617 -4.703 1 98.81 125 THR B N 1
ATOM 2856 C CA . THR B 1 125 ? 9.672 9.734 -3.631 1 98.81 125 THR B CA 1
ATOM 2857 C C . THR B 1 125 ? 9.367 8.336 -4.172 1 98.81 125 THR B C 1
ATOM 2859 O O . THR B 1 125 ? 8.68 8.195 -5.184 1 98.81 125 THR B O 1
ATOM 2862 N N . ILE B 1 126 ? 9.898 7.312 -3.551 1 98.94 126 ILE B N 1
ATOM 2863 C CA . ILE B 1 126 ? 9.75 5.914 -3.938 1 98.94 126 ILE B CA 1
ATOM 2864 C C . ILE B 1 126 ? 8.844 5.199 -2.939 1 98.94 126 ILE B C 1
ATOM 2866 O O . ILE B 1 126 ? 9.156 5.117 -1.75 1 98.94 126 ILE B O 1
ATOM 2870 N N . PRO B 1 127 ? 7.711 4.641 -3.41 1 98.94 127 PRO B N 1
ATOM 2871 C CA . PRO B 1 127 ? 6.754 4.012 -2.494 1 98.94 127 PRO B CA 1
ATOM 2872 C C . PRO B 1 127 ? 7.316 2.76 -1.824 1 98.94 127 PRO B C 1
ATOM 2874 O O . PRO B 1 127 ? 8.32 2.205 -2.285 1 98.94 127 PRO B O 1
ATOM 2877 N N . GLY B 1 128 ? 6.762 2.398 -0.709 1 98.94 128 GLY B N 1
ATOM 2878 C CA . GLY B 1 128 ? 7 1.146 -0.009 1 98.94 128 GLY B CA 1
ATOM 2879 C C . GLY B 1 128 ? 5.727 0.393 0.321 1 98.94 128 GLY B C 1
ATOM 2880 O O . GLY B 1 128 ? 4.629 0.944 0.218 1 98.94 128 GLY B O 1
ATOM 2881 N N . ILE B 1 129 ? 5.883 -0.869 0.711 1 98.94 129 ILE B N 1
ATOM 2882 C CA . ILE B 1 129 ? 4.75 -1.687 1.125 1 98.94 129 ILE B CA 1
ATOM 2883 C C . ILE B 1 129 ? 4.203 -1.176 2.457 1 98.94 129 ILE B C 1
ATOM 2885 O O . ILE B 1 129 ? 4.938 -1.094 3.445 1 98.94 129 ILE B O 1
ATOM 2889 N N . THR B 1 130 ? 2.936 -0.831 2.488 1 98.88 130 THR B N 1
ATOM 2890 C CA . THR B 1 130 ? 2.32 -0.396 3.736 1 98.88 130 THR B CA 1
ATOM 2891 C C . THR B 1 130 ? 2.152 -1.572 4.695 1 98.88 130 THR B C 1
ATOM 2893 O O . THR B 1 130 ? 2.092 -2.727 4.266 1 98.88 130 THR B O 1
ATOM 2896 N N . SER B 1 131 ? 2.049 -1.251 5.957 1 98.69 131 SER B N 1
ATOM 2897 C CA . SER B 1 131 ? 1.874 -2.301 6.957 1 98.69 131 SER B CA 1
ATOM 2898 C C . SER B 1 131 ? 0.56 -3.045 6.75 1 98.69 131 SER B C 1
ATOM 2900 O O . SER B 1 131 ? 0.49 -4.262 6.949 1 98.69 131 SER B O 1
ATOM 2902 N N . PHE B 1 132 ? -0.508 -2.311 6.324 1 98.88 132 PHE B N 1
ATOM 2903 C CA . PHE B 1 132 ? -1.792 -2.99 6.199 1 98.88 132 PHE B CA 1
ATOM 2904 C C . PHE B 1 132 ? -1.808 -3.896 4.973 1 98.88 132 PHE B C 1
ATOM 2906 O O . PHE B 1 132 ? -2.449 -4.949 4.984 1 98.88 132 PHE B O 1
ATOM 2913 N N . CYS B 1 133 ? -1.082 -3.539 3.873 1 98.94 133 CYS B N 1
ATOM 2914 C CA . CYS B 1 133 ? -0.952 -4.473 2.76 1 98.94 133 CYS B CA 1
ATOM 2915 C C . CYS B 1 133 ? -0.115 -5.68 3.156 1 98.94 133 CYS B C 1
ATOM 2917 O O . CYS B 1 133 ? -0.484 -6.82 2.863 1 98.94 133 CYS B O 1
ATOM 2919 N N . ALA B 1 134 ? 1.007 -5.43 3.84 1 98.94 134 ALA B N 1
ATOM 2920 C CA . ALA B 1 134 ? 1.857 -6.531 4.293 1 98.94 134 ALA B CA 1
ATOM 2921 C C . ALA B 1 134 ? 1.084 -7.488 5.195 1 98.94 134 ALA B C 1
ATOM 2923 O O . ALA B 1 134 ? 1.14 -8.703 5.008 1 98.94 134 ALA B O 1
ATOM 2924 N N . SER B 1 135 ? 0.362 -6.934 6.129 1 98.94 135 SER B N 1
ATOM 2925 C CA . SER B 1 135 ? -0.394 -7.734 7.086 1 98.94 135 SER B CA 1
ATOM 2926 C C . SER B 1 135 ? -1.462 -8.57 6.387 1 98.94 135 SER B C 1
ATOM 2928 O O . SER B 1 135 ? -1.585 -9.773 6.645 1 98.94 135 SER B O 1
ATOM 2930 N N . ALA B 1 136 ? -2.221 -7.941 5.523 1 98.88 136 ALA B N 1
ATOM 2931 C CA . ALA B 1 136 ? -3.281 -8.641 4.801 1 98.88 136 ALA B CA 1
ATOM 2932 C C . ALA B 1 136 ? -2.719 -9.797 3.98 1 98.88 136 ALA B C 1
ATOM 2934 O O . ALA B 1 136 ? -3.275 -10.898 3.984 1 98.88 136 ALA B O 1
ATOM 2935 N N . ASN B 1 137 ? -1.642 -9.562 3.279 1 98.88 137 ASN B N 1
ATOM 2936 C CA . ASN B 1 137 ? -1.015 -10.594 2.467 1 98.88 137 ASN B CA 1
ATOM 2937 C C . ASN B 1 137 ? -0.429 -11.711 3.332 1 98.88 137 ASN B C 1
ATOM 2939 O O . ASN B 1 137 ? -0.545 -12.891 2.994 1 98.88 137 ASN B O 1
ATOM 2943 N N . LYS B 1 138 ? 0.18 -11.32 4.465 1 98.69 138 LYS B N 1
ATOM 2944 C CA . LYS B 1 138 ? 0.771 -12.281 5.391 1 98.69 138 LYS B CA 1
ATOM 2945 C C . LYS B 1 138 ? -0.257 -13.32 5.836 1 98.69 138 LYS B C 1
ATOM 2947 O O . LYS B 1 138 ? 0.056 -14.508 5.934 1 98.69 138 LYS B O 1
ATOM 2952 N N . VAL B 1 139 ? -1.488 -12.859 6.012 1 98.19 139 VAL B N 1
ATOM 2953 C CA . VAL B 1 139 ? -2.488 -13.75 6.59 1 98.19 139 VAL B CA 1
ATOM 2954 C C . VAL B 1 139 ? -3.492 -14.164 5.516 1 98.19 139 VAL B C 1
ATOM 2956 O O . VAL B 1 139 ? -4.484 -14.828 5.812 1 98.19 139 VAL B O 1
ATOM 2959 N N . ASN B 1 140 ? -3.307 -13.773 4.297 1 97.88 140 ASN B N 1
ATOM 2960 C CA . ASN B 1 140 ? -4.176 -14.094 3.17 1 97.88 140 ASN B CA 1
ATOM 2961 C C . ASN B 1 140 ? -5.617 -13.664 3.438 1 97.88 140 ASN B C 1
ATOM 2963 O O . ASN B 1 140 ? -6.551 -14.445 3.227 1 97.88 140 ASN B O 1
ATOM 2967 N N . ILE B 1 141 ? -5.844 -12.398 3.852 1 97.81 141 ILE B N 1
ATOM 2968 C CA . ILE B 1 141 ? -7.156 -11.789 4.059 1 97.81 141 ILE B CA 1
ATOM 2969 C C . ILE B 1 141 ? -7.301 -10.555 3.174 1 97.81 141 ILE B C 1
ATOM 2971 O O . ILE B 1 141 ? -6.559 -9.586 3.326 1 97.81 141 ILE B O 1
ATOM 2975 N N . PRO B 1 142 ? -8.258 -10.578 2.293 1 98.06 142 PRO B N 1
ATOM 2976 C CA . PRO B 1 142 ? -8.453 -9.406 1.433 1 98.06 142 PRO B CA 1
ATOM 2977 C C . PRO B 1 142 ? -8.766 -8.141 2.223 1 98.06 142 PRO B C 1
ATOM 2979 O O . PRO B 1 142 ? -9.57 -8.172 3.158 1 98.06 142 PRO B O 1
ATOM 2982 N N . LEU B 1 143 ? -8.125 -7.051 1.871 1 98.62 143 LEU B N 1
ATOM 2983 C CA . LEU B 1 143 ? -8.484 -5.758 2.447 1 98.62 143 LEU B CA 1
ATOM 2984 C C . LEU B 1 143 ? -9.805 -5.254 1.873 1 98.62 143 LEU B C 1
ATOM 2986 O O . LEU B 1 143 ? -10.664 -4.77 2.613 1 98.62 143 LEU B O 1
ATOM 2990 N N . ALA B 1 144 ? -9.93 -5.359 0.568 1 96.88 144 ALA B N 1
ATOM 2991 C CA . ALA B 1 144 ? -11.148 -4.93 -0.111 1 96.88 144 ALA B CA 1
ATOM 2992 C C . ALA B 1 144 ? -11.312 -5.641 -1.452 1 96.88 144 ALA B C 1
ATOM 2994 O O . ALA B 1 144 ? -10.359 -5.723 -2.234 1 96.88 144 ALA B O 1
ATOM 2995 N N . SER B 1 145 ? -12.5 -6.16 -1.678 1 93.81 145 SER B N 1
ATOM 2996 C CA . SER B 1 145 ? -12.828 -6.863 -2.91 1 93.81 145 SER B CA 1
ATOM 2997 C C . SER B 1 145 ? -14.078 -6.273 -3.566 1 93.81 145 SER B C 1
ATOM 2999 O O . SER B 1 145 ? -14.914 -5.672 -2.893 1 93.81 145 SER B O 1
ATOM 3001 N N . GLN B 1 146 ? -14.086 -6.355 -4.891 1 89.5 146 GLN B N 1
ATOM 3002 C CA . GLN B 1 146 ? -15.266 -5.969 -5.652 1 89.5 146 GLN B CA 1
ATOM 3003 C C . GLN B 1 146 ? -15.672 -4.531 -5.352 1 89.5 146 GLN B C 1
ATOM 3005 O O . GLN B 1 146 ? -14.898 -3.602 -5.582 1 89.5 146 GLN B O 1
ATOM 3010 N N . GLU B 1 147 ? -16.828 -4.426 -4.582 1 90.06 147 GLU B N 1
ATOM 3011 C CA . GLU B 1 147 ? -17.344 -3.076 -4.344 1 90.06 147 GLU B CA 1
ATOM 3012 C C . GLU B 1 147 ? -17.188 -2.68 -2.879 1 90.06 147 GLU B C 1
ATOM 3014 O O . GLU B 1 147 ? -17.719 -1.661 -2.445 1 90.06 147 GLU B O 1
ATOM 3019 N N . GLU B 1 148 ? -16.422 -3.463 -2.199 1 92.69 148 GLU B N 1
ATOM 3020 C CA . GLU B 1 148 ? -16.234 -3.176 -0.78 1 92.69 148 GLU B CA 1
ATOM 3021 C C . GLU B 1 148 ? -15.469 -1.876 -0.574 1 92.69 148 GLU B C 1
ATOM 3023 O O . GLU B 1 148 ? -14.547 -1.568 -1.332 1 92.69 148 GLU B O 1
ATOM 3028 N N . THR B 1 149 ? -15.844 -1.153 0.464 1 93.94 149 THR B N 1
ATOM 3029 C CA . THR B 1 149 ? -15.133 0.059 0.856 1 93.94 149 THR B CA 1
ATOM 3030 C C . THR B 1 149 ? -14.07 -0.252 1.907 1 93.94 149 THR B C 1
ATOM 3032 O O . THR B 1 149 ? -14.203 -1.212 2.668 1 93.94 149 THR B O 1
ATOM 3035 N N . LEU B 1 150 ? -13.023 0.519 1.902 1 96.94 150 LEU B N 1
ATOM 3036 C CA . LEU B 1 150 ? -11.93 0.349 2.855 1 96.94 150 LEU B CA 1
ATOM 3037 C C . LEU B 1 150 ? -11.609 1.665 3.557 1 96.94 150 LEU B C 1
ATOM 3039 O O . LEU B 1 150 ? -11.375 2.682 2.9 1 96.94 150 LEU B O 1
ATOM 3043 N N . SER B 1 151 ? -11.711 1.66 4.898 1 96.44 151 SER B N 1
ATOM 3044 C CA . SER B 1 151 ? -11.352 2.797 5.742 1 96.44 151 SER B CA 1
ATOM 3045 C C . SER B 1 151 ? -10.031 2.561 6.457 1 96.44 151 SER B C 1
ATOM 3047 O O . SER B 1 151 ? -9.805 1.49 7.027 1 96.44 151 SER B O 1
ATOM 3049 N N . ILE B 1 152 ? -9.133 3.479 6.367 1 97.56 152 ILE B N 1
ATOM 3050 C CA . ILE B 1 152 ? -7.879 3.459 7.113 1 97.56 152 ILE B CA 1
ATOM 3051 C C . ILE B 1 152 ? -7.863 4.602 8.125 1 97.56 152 ILE B C 1
ATOM 3053 O O . ILE B 1 152 ? -7.91 5.773 7.75 1 97.56 152 ILE B O 1
ATOM 3057 N N . ILE B 1 153 ? -7.75 4.234 9.398 1 95.81 153 ILE B N 1
ATOM 3058 C CA . ILE B 1 153 ? -7.895 5.215 10.469 1 95.81 153 ILE B CA 1
ATOM 3059 C C . ILE B 1 153 ? -6.758 5.051 11.477 1 95.81 153 ILE B C 1
ATOM 3061 O O . ILE B 1 153 ? -6.527 3.955 11.992 1 95.81 153 ILE B O 1
ATOM 3065 N N . PRO B 1 154 ? -6.02 6.148 11.703 1 94.5 154 PRO B N 1
ATOM 3066 C CA . PRO B 1 154 ? -5.059 6.074 12.805 1 94.5 154 PRO B CA 1
ATOM 3067 C C . PRO B 1 154 ? -5.719 6.262 14.172 1 94.5 154 PRO B C 1
ATOM 3069 O O . PRO B 1 154 ? -6.629 7.082 14.312 1 94.5 154 PRO B O 1
ATOM 3072 N N . LEU B 1 155 ? -5.375 5.371 15.062 1 90.56 155 LEU B N 1
ATOM 3073 C CA . LEU B 1 155 ? -5.91 5.621 16.391 1 90.56 155 LEU B CA 1
ATOM 3074 C C . LEU B 1 155 ? -5.09 6.68 17.125 1 90.56 155 LEU B C 1
ATOM 3076 O O . LEU B 1 155 ? -3.859 6.699 17.016 1 90.56 155 LEU B O 1
ATOM 3080 N N . ARG B 1 156 ? -5.801 7.738 17.5 1 75.12 156 ARG B N 1
ATOM 3081 C CA . ARG B 1 156 ? -5.195 8.758 18.359 1 75.12 156 ARG B CA 1
ATOM 3082 C C . ARG B 1 156 ? -5.75 8.688 19.766 1 75.12 156 ARG B C 1
ATOM 3084 O O . ARG B 1 156 ? -6.352 7.684 20.156 1 75.12 156 ARG B O 1
ATOM 3091 N N . LYS B 1 157 ? -5.508 9.875 20.391 1 68.06 157 LYS B N 1
ATOM 3092 C CA . LYS B 1 157 ? -5.922 9.945 21.781 1 68.06 157 LYS B CA 1
ATOM 3093 C C . LYS B 1 157 ? -7.441 9.977 21.906 1 68.06 157 LYS B C 1
ATOM 3095 O O . LYS B 1 157 ? -7.992 9.664 22.969 1 68.06 157 LYS B O 1
ATOM 3100 N N . ASN B 1 158 ? -8.055 10.18 20.766 1 68.5 158 ASN B N 1
ATOM 3101 C CA . ASN B 1 158 ? -9.508 10.148 20.812 1 68.5 158 ASN B CA 1
ATOM 3102 C C . ASN B 1 158 ? -10.086 9.203 19.75 1 68.5 158 ASN B C 1
ATOM 3104 O O . ASN B 1 158 ? -10.039 9.5 18.562 1 68.5 158 ASN B O 1
ATOM 3108 N N . ILE B 1 159 ? -10.594 8.102 20.141 1 84.12 159 ILE B N 1
ATOM 3109 C CA . ILE B 1 159 ? -11.086 7 19.328 1 84.12 159 ILE B CA 1
ATOM 3110 C C . ILE B 1 159 ? -12.414 7.387 18.672 1 84.12 159 ILE B C 1
ATOM 3112 O O . ILE B 1 159 ? -13.023 6.586 17.969 1 84.12 159 ILE B O 1
ATOM 3116 N N . SER B 1 160 ? -12.758 8.688 18.75 1 84.25 160 SER B N 1
ATOM 3117 C CA . SER B 1 160 ? -14.039 9.164 18.266 1 84.25 160 SER B CA 1
ATOM 3118 C C . SER B 1 160 ? -14.133 9.062 16.75 1 84.25 160 SER B C 1
ATOM 3120 O O . SER B 1 160 ? -15.195 8.758 16.203 1 84.25 160 SER B O 1
ATOM 3122 N N . GLU B 1 161 ? -13.031 9.211 16.062 1 83.5 161 GLU B N 1
ATOM 3123 C CA . GLU B 1 161 ? -13.055 9.125 14.609 1 83.5 161 GLU B CA 1
ATOM 3124 C C . GLU B 1 161 ? -13.352 7.703 14.148 1 83.5 161 GLU B C 1
ATOM 3126 O O . GLU B 1 161 ? -14.07 7.5 13.172 1 83.5 161 GLU B O 1
ATOM 3131 N N . PHE B 1 162 ? -12.82 6.762 14.891 1 90.69 162 PHE B N 1
ATOM 3132 C CA . PHE B 1 162 ? -13.094 5.363 14.578 1 90.69 162 PHE B CA 1
ATOM 3133 C C . PHE B 1 162 ? -14.57 5.043 14.781 1 90.69 162 PHE B C 1
ATOM 3135 O O . PHE B 1 162 ? -15.203 4.426 13.922 1 90.69 162 PHE B O 1
ATOM 3142 N N . GLU B 1 163 ? -15.102 5.52 15.805 1 88.56 163 GLU B N 1
ATOM 3143 C CA . GLU B 1 163 ? -16.5 5.246 16.125 1 88.56 163 GLU B CA 1
ATOM 3144 C C . GLU B 1 163 ? -17.438 5.84 15.086 1 88.56 163 GLU B C 1
ATOM 3146 O O . GLU B 1 163 ? -18.5 5.273 14.805 1 88.56 163 GLU B O 1
ATOM 3151 N N . LYS B 1 164 ? -17.016 6.883 14.484 1 84.5 164 LYS B N 1
ATOM 3152 C CA . LYS B 1 164 ? -17.844 7.59 13.508 1 84.5 164 LYS B CA 1
ATOM 3153 C C . LYS B 1 164 ? -17.953 6.793 12.211 1 84.5 164 LYS B C 1
ATOM 3155 O O . LYS B 1 164 ? -18.969 6.891 11.508 1 84.5 164 LYS B O 1
ATOM 3160 N N . VAL B 1 165 ? -16.969 5.969 11.953 1 85.62 165 VAL B N 1
ATOM 3161 C CA . VAL B 1 165 ? -16.938 5.438 10.594 1 85.62 165 VAL B CA 1
ATOM 3162 C C . VAL B 1 165 ? -17.094 3.918 10.625 1 85.62 165 VAL B C 1
ATOM 3164 O O . VAL B 1 165 ? -17.359 3.293 9.594 1 85.62 165 VAL B O 1
ATOM 3167 N N . VAL B 1 166 ? -16.922 3.334 11.758 1 89.38 166 VAL B N 1
ATOM 3168 C CA . VAL B 1 166 ? -16.891 1.881 11.883 1 89.38 166 VAL B CA 1
ATOM 3169 C C . VAL B 1 166 ? -18.156 1.275 11.297 1 89.38 166 VAL B C 1
ATOM 3171 O O . VAL B 1 166 ? -18.125 0.189 10.711 1 89.38 166 VAL B O 1
ATOM 3174 N N . ASP B 1 167 ? -19.234 2.008 11.273 1 91.06 167 ASP B N 1
ATOM 3175 C CA . ASP B 1 167 ? -20.516 1.449 10.836 1 91.06 167 ASP B CA 1
ATOM 3176 C C . ASP B 1 167 ? -20.719 1.646 9.336 1 91.06 167 ASP B C 1
ATOM 3178 O O . ASP B 1 167 ? -21.578 1.001 8.734 1 91.06 167 ASP B O 1
ATOM 3182 N N . ASP B 1 168 ? -19.906 2.441 8.703 1 88.38 168 ASP B N 1
ATOM 3183 C CA . ASP B 1 168 ? -20.219 2.877 7.344 1 88.38 168 ASP B CA 1
ATOM 3184 C C . ASP B 1 168 ? -19.312 2.17 6.328 1 88.38 168 ASP B C 1
ATOM 3186 O O . ASP B 1 168 ? -19.5 2.334 5.121 1 88.38 168 ASP B O 1
ATOM 3190 N N . TYR B 1 169 ? -18.391 1.392 6.785 1 92.06 169 TYR B N 1
ATOM 3191 C CA . TYR B 1 169 ? -17.453 0.764 5.859 1 92.06 169 TYR B CA 1
ATOM 3192 C C . TYR B 1 169 ? -17.5 -0.754 5.992 1 92.06 169 TYR B C 1
ATOM 3194 O O . TYR B 1 169 ? -17.75 -1.283 7.078 1 92.06 169 TYR B O 1
ATOM 3202 N N . ASP B 1 170 ? -17.219 -1.396 4.855 1 93.56 170 ASP B N 1
ATOM 3203 C CA . ASP B 1 170 ? -17.156 -2.854 4.832 1 93.56 170 ASP B CA 1
ATOM 3204 C C . ASP B 1 170 ? -15.914 -3.363 5.551 1 93.56 170 ASP B C 1
ATOM 3206 O O . ASP B 1 170 ? -15.969 -4.352 6.285 1 93.56 170 ASP B O 1
ATOM 3210 N N . ASN B 1 171 ? -14.859 -2.744 5.273 1 97.5 171 ASN B N 1
ATOM 3211 C CA . ASN B 1 171 ? -13.547 -3.113 5.785 1 97.5 171 ASN B CA 1
ATOM 3212 C C . ASN B 1 171 ? -12.836 -1.923 6.426 1 97.5 171 ASN B C 1
ATOM 3214 O O . ASN B 1 171 ? -12.922 -0.801 5.926 1 97.5 171 ASN B O 1
ATOM 3218 N N . LEU B 1 172 ? -12.172 -2.174 7.566 1 97.5 172 LEU B N 1
ATOM 3219 C CA . LEU B 1 172 ? -11.453 -1.106 8.258 1 97.5 172 LEU B CA 1
ATOM 3220 C C . LEU B 1 172 ? -10.039 -1.551 8.625 1 97.5 172 LEU B C 1
ATOM 3222 O O . LEU B 1 172 ? -9.828 -2.703 9.008 1 97.5 172 LEU B O 1
ATOM 3226 N N . VAL B 1 173 ? -9.148 -0.691 8.5 1 98.5 173 VAL B N 1
ATOM 3227 C CA . VAL B 1 173 ? -7.797 -0.815 9.031 1 98.5 173 VAL B CA 1
ATOM 3228 C C . VAL B 1 173 ? -7.574 0.23 10.117 1 98.5 173 VAL B C 1
ATOM 3230 O O . VAL B 1 173 ? -7.824 1.419 9.914 1 98.5 173 VAL B O 1
ATOM 3233 N N . VAL B 1 174 ? -7.184 -0.204 11.242 1 97.5 174 VAL B N 1
ATOM 3234 C CA . VAL B 1 174 ? -6.789 0.7 12.32 1 97.5 174 VAL B CA 1
ATOM 3235 C C . VAL B 1 174 ? -5.27 0.732 12.438 1 97.5 174 VAL B C 1
ATOM 3237 O O . VAL B 1 174 ? -4.641 -0.294 12.711 1 97.5 174 VAL B O 1
ATOM 3240 N N . MET B 1 175 ? -4.762 1.92 12.195 1 96.94 175 MET B N 1
ATOM 3241 C CA . MET B 1 175 ? -3.328 2.148 12.352 1 96.94 175 MET B CA 1
ATOM 3242 C C . MET B 1 175 ? -3.008 2.619 13.773 1 96.94 175 MET B C 1
ATOM 3244 O O . MET B 1 175 ? -3.842 3.25 14.422 1 96.94 175 MET B O 1
ATOM 3248 N N . LYS B 1 176 ? -1.855 2.217 14.297 1 94 176 LYS B N 1
ATOM 3249 C CA . LYS B 1 176 ? -1.358 2.619 15.609 1 94 176 LYS B CA 1
ATOM 3250 C C . LYS B 1 176 ? -2.363 2.277 16.703 1 94 176 LYS B C 1
ATOM 3252 O O . LYS B 1 176 ? -2.697 3.125 17.531 1 94 176 LYS B O 1
ATOM 3257 N N . PRO B 1 177 ? -2.824 1.01 16.75 1 95.31 177 PRO B N 1
ATOM 3258 C CA . PRO B 1 177 ? -3.863 0.644 17.719 1 95.31 177 PRO B CA 1
ATOM 3259 C C . PRO B 1 177 ? -3.344 0.607 19.156 1 95.31 177 PRO B C 1
ATOM 3261 O O . PRO B 1 177 ? -4.133 0.508 20.094 1 95.31 177 PRO B O 1
ATOM 3264 N N . SER B 1 178 ? -2.1 0.696 19.359 1 93.31 178 SER B N 1
ATOM 3265 C CA . SER B 1 178 ? -1.51 0.542 20.688 1 93.31 178 SER B CA 1
ATOM 3266 C C . SER B 1 178 ? -2.004 1.625 21.641 1 93.31 178 SER B C 1
ATOM 3268 O O . SER B 1 178 ? -2.062 1.412 22.844 1 93.31 178 SER B O 1
ATOM 3270 N N . THR B 1 179 ? -2.365 2.76 21.141 1 88.19 179 THR B N 1
ATOM 3271 C CA . THR B 1 179 ? -2.684 3.936 21.953 1 88.19 179 THR B CA 1
ATOM 3272 C C . THR B 1 179 ? -3.988 3.73 22.719 1 88.19 179 THR B C 1
ATOM 3274 O O . THR B 1 179 ? -4.109 4.141 23.875 1 88.19 179 THR B O 1
ATOM 3277 N N . GLU B 1 180 ? -4.984 3.062 22.188 1 92.56 180 GLU B N 1
ATOM 3278 C CA . GLU B 1 180 ? -6.309 2.877 22.766 1 92.56 180 GLU B CA 1
ATOM 3279 C C . GLU B 1 180 ? -6.852 1.481 22.469 1 92.56 180 GLU B C 1
ATOM 3281 O O . GLU B 1 180 ? -8.031 1.324 22.156 1 92.56 180 GLU B O 1
ATOM 3286 N N . HIS B 1 181 ? -5.949 0.524 22.609 1 95.5 181 HIS B N 1
ATOM 3287 C CA . HIS B 1 181 ? -6.305 -0.82 22.156 1 95.5 181 HIS B CA 1
ATOM 3288 C C . HIS B 1 181 ? -7.422 -1.406 23.016 1 95.5 181 HIS B C 1
ATOM 3290 O O . HIS B 1 181 ? -8.266 -2.146 22.516 1 95.5 181 HIS B O 1
ATOM 3296 N N . LYS B 1 182 ? -7.516 -1.081 24.297 1 95.75 182 LYS B N 1
ATOM 3297 C CA . LYS B 1 182 ? -8.586 -1.577 25.172 1 95.75 182 LYS B CA 1
ATOM 3298 C C . LYS B 1 182 ? -9.945 -1.05 24.719 1 95.75 182 LYS B C 1
ATOM 3300 O O . LYS B 1 182 ? -10.898 -1.819 24.562 1 95.75 182 LYS B O 1
ATOM 3305 N N . ARG B 1 183 ? -9.992 0.202 24.531 1 94.81 183 ARG B N 1
ATOM 3306 C CA . ARG B 1 183 ? -11.234 0.818 24.062 1 94.81 183 ARG B CA 1
ATOM 3307 C C . ARG B 1 183 ? -11.625 0.294 22.688 1 94.81 183 ARG B C 1
ATOM 3309 O O . ARG B 1 183 ? -12.805 0.071 22.422 1 94.81 183 ARG B O 1
ATOM 3316 N N . LEU B 1 184 ? -10.648 0.154 21.859 1 96.44 184 LEU B N 1
ATOM 3317 C CA . LEU B 1 184 ? -10.891 -0.417 20.531 1 96.44 184 LEU B CA 1
ATOM 3318 C C . LEU B 1 184 ? -11.547 -1.789 20.641 1 96.44 184 LEU B C 1
ATOM 3320 O O . LEU B 1 184 ? -12.539 -2.064 19.969 1 96.44 184 LEU B O 1
ATOM 3324 N N . ALA B 1 185 ? -11.047 -2.615 21.516 1 97.5 185 ALA B N 1
ATOM 3325 C CA . ALA B 1 185 ? -11.602 -3.947 21.734 1 97.5 185 ALA B CA 1
ATOM 3326 C C . ALA B 1 185 ? -13.055 -3.863 22.203 1 97.5 185 ALA B C 1
ATOM 3328 O O . ALA B 1 185 ? -13.906 -4.621 21.734 1 97.5 185 ALA B O 1
ATOM 3329 N N . GLU B 1 186 ? -13.336 -2.969 23.047 1 96.94 186 GLU B N 1
ATOM 3330 C CA . GLU B 1 186 ? -14.688 -2.785 23.562 1 96.94 186 GLU B CA 1
ATOM 3331 C C . GLU B 1 186 ? -15.656 -2.391 22.453 1 96.94 186 GLU B C 1
ATOM 3333 O O . GLU B 1 186 ? -16.781 -2.873 22.406 1 96.94 186 GLU B O 1
ATOM 3338 N N . ILE B 1 187 ? -15.219 -1.511 21.594 1 96.12 187 ILE B N 1
ATOM 3339 C CA . ILE B 1 187 ? -16.047 -1.078 20.469 1 96.12 187 ILE B CA 1
ATOM 3340 C C . ILE B 1 187 ? -16.328 -2.266 19.562 1 96.12 187 ILE B C 1
ATOM 3342 O O . ILE B 1 187 ? -17.469 -2.453 19.109 1 96.12 187 ILE B O 1
ATOM 3346 N N . LEU B 1 188 ? -15.305 -3.117 19.312 1 97.31 188 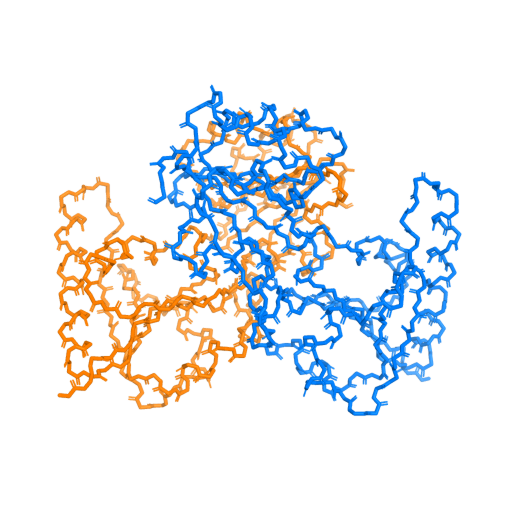LEU B N 1
ATOM 3347 C CA . LEU B 1 188 ? -15.508 -4.289 18.469 1 97.31 188 LEU B CA 1
ATOM 3348 C C . LEU B 1 188 ? -16.516 -5.246 19.094 1 97.31 188 LEU B C 1
ATOM 3350 O O . LEU B 1 188 ? -17.422 -5.734 18.406 1 97.31 188 LEU B O 1
ATOM 3354 N N . GLU B 1 189 ? -16.391 -5.449 20.344 1 97.94 189 GLU B N 1
ATOM 3355 C CA . GLU B 1 189 ? -17.297 -6.355 21.062 1 97.94 189 GLU B CA 1
ATOM 3356 C C . GLU B 1 189 ? -18.719 -5.832 21.031 1 97.94 189 GLU B C 1
ATOM 3358 O O . GLU B 1 189 ? -19.672 -6.59 20.797 1 97.94 189 GLU B O 1
ATOM 3363 N N . SER B 1 190 ? -18.891 -4.562 21.266 1 96.88 190 SER B N 1
ATOM 3364 C CA . SER B 1 190 ? -20.219 -3.965 21.312 1 96.88 190 SER B CA 1
ATOM 3365 C C . SER B 1 190 ? -20.906 -4.027 19.953 1 96.88 190 SER B C 1
ATOM 3367 O O . SER B 1 190 ? -22.125 -3.875 19.859 1 96.88 190 SER B O 1
ATOM 3369 N N . ARG B 1 191 ? -20.125 -4.312 18.906 1 96.25 191 ARG B N 1
ATOM 3370 C CA . ARG B 1 191 ? -20.656 -4.352 17.562 1 96.25 191 ARG B CA 1
ATOM 3371 C C . ARG B 1 191 ? -20.625 -5.77 17 1 96.25 191 ARG B C 1
ATOM 3373 O O . ARG B 1 191 ? -20.828 -5.973 15.797 1 96.25 191 ARG B O 1
ATOM 3380 N N . ASN B 1 192 ? -20.312 -6.691 17.828 1 97.19 192 ASN B N 1
ATOM 3381 C CA . ASN B 1 192 ? -20.234 -8.102 17.453 1 97.19 192 ASN B CA 1
ATOM 3382 C C . ASN B 1 192 ? -19.172 -8.344 16.375 1 97.19 192 ASN B C 1
ATOM 3384 O O . ASN B 1 192 ? -19.406 -9.094 15.43 1 97.19 192 ASN B O 1
ATOM 3388 N N . LEU B 1 193 ? -18.016 -7.672 16.547 1 97.75 193 LEU B N 1
ATOM 3389 C CA . LEU B 1 193 ? -16.922 -7.797 15.578 1 97.75 193 LEU B CA 1
ATOM 3390 C C . LEU B 1 193 ? -15.727 -8.5 16.203 1 97.75 193 LEU B C 1
ATOM 3392 O O . LEU B 1 193 ? -14.625 -8.469 15.656 1 97.75 193 LEU B O 1
ATOM 3396 N N . GLU B 1 194 ? -15.883 -9.148 17.344 1 97.81 194 GLU B N 1
ATOM 3397 C CA . GLU B 1 194 ? -14.773 -9.711 18.109 1 97.81 194 GLU B CA 1
ATOM 3398 C C . GLU B 1 194 ? -14.148 -10.906 17.391 1 97.81 194 GLU B C 1
ATOM 3400 O O . GLU B 1 194 ? -13.047 -11.328 17.719 1 97.81 194 GLU B O 1
ATOM 3405 N N . ASP B 1 195 ? -14.852 -11.461 16.391 1 97.94 195 ASP B N 1
ATOM 3406 C CA . ASP B 1 195 ? -14.297 -12.57 15.625 1 97.94 195 ASP B CA 1
ATOM 3407 C C . ASP B 1 195 ? -14.062 -12.164 14.172 1 97.94 195 ASP B C 1
ATOM 3409 O O . ASP B 1 195 ? -13.938 -13.023 13.297 1 97.94 195 ASP B O 1
ATOM 3413 N N . LYS B 1 196 ? -14.039 -10.891 13.906 1 98.25 196 LYS B N 1
ATOM 3414 C CA . LYS B 1 196 ? -13.977 -10.391 12.531 1 98.25 196 LYS B CA 1
ATOM 3415 C C . LYS B 1 196 ? -12.766 -9.492 12.336 1 98.25 196 LYS B C 1
ATOM 3417 O O . LYS B 1 196 ? -12.82 -8.531 11.562 1 98.25 196 LYS B O 1
ATOM 3422 N N . PHE B 1 197 ? -11.719 -9.781 13.109 1 98.62 197 PHE B N 1
ATOM 3423 C CA . PHE B 1 197 ? -10.531 -8.945 12.961 1 98.62 197 PHE B CA 1
ATOM 3424 C C . PHE B 1 197 ? -9.266 -9.789 13.062 1 98.62 197 PHE B C 1
ATOM 3426 O O . PHE B 1 197 ? -9.32 -10.953 13.469 1 98.62 197 PHE B O 1
ATOM 3433 N N . VAL B 1 198 ? -8.141 -9.242 12.648 1 98.81 198 VAL B N 1
ATOM 3434 C CA . VAL B 1 198 ? -6.805 -9.781 12.898 1 98.81 198 VAL B CA 1
ATOM 3435 C C . VAL B 1 198 ? -5.863 -8.656 13.32 1 98.81 198 VAL B C 1
ATOM 3437 O O . VAL B 1 198 ? -5.906 -7.559 12.758 1 98.81 198 VAL B O 1
ATOM 3440 N N . LEU B 1 199 ? -5.168 -8.836 14.375 1 98.81 199 LEU B N 1
ATOM 3441 C CA . LEU B 1 199 ? -4.102 -7.953 14.852 1 98.81 199 LEU B CA 1
ATOM 3442 C C . LEU B 1 199 ? -2.734 -8.484 14.43 1 98.81 199 LEU B C 1
ATOM 3444 O O . LEU B 1 199 ? -2.369 -9.609 14.773 1 98.81 199 LEU B O 1
ATOM 3448 N N . VAL B 1 200 ? -2.004 -7.758 13.648 1 98.88 200 VAL B N 1
ATOM 3449 C CA . VAL B 1 200 ? -0.667 -8.141 13.211 1 98.88 200 VAL B CA 1
ATOM 3450 C C . VAL B 1 200 ? 0.359 -7.145 13.742 1 98.88 200 VAL B C 1
ATOM 3452 O O . VAL B 1 200 ? 0.256 -5.945 13.484 1 98.88 200 VAL B O 1
ATOM 3455 N N . SER B 1 201 ? 1.362 -7.637 14.492 1 98.56 201 SER B N 1
ATOM 3456 C CA . SER B 1 201 ? 2.402 -6.801 15.078 1 98.56 201 SER B CA 1
ATOM 3457 C C . SER B 1 201 ? 3.775 -7.141 14.508 1 98.56 201 SER B C 1
ATOM 3459 O O . SER B 1 201 ? 4.098 -8.312 14.312 1 98.56 201 SER B O 1
ATOM 3461 N N . LYS B 1 202 ? 4.512 -6.078 14.211 1 97.94 202 LYS B N 1
ATOM 3462 C CA . LYS B 1 202 ? 5.887 -6.203 13.734 1 97.94 202 LYS B CA 1
ATOM 3463 C C . LYS B 1 202 ? 5.977 -7.164 12.555 1 97.94 202 LYS B C 1
ATOM 3465 O O . LYS B 1 202 ? 6.809 -8.07 12.547 1 97.94 202 LYS B O 1
ATOM 3470 N N . CYS B 1 203 ? 5.055 -6.945 11.617 1 98.44 203 CYS B N 1
ATOM 3471 C CA . CYS B 1 203 ? 4.926 -7.785 10.438 1 98.44 203 CYS B CA 1
ATOM 3472 C C . CYS B 1 203 ? 6.242 -7.844 9.664 1 98.44 203 CYS B C 1
ATOM 3474 O O . CYS B 1 203 ? 6.824 -6.805 9.344 1 98.44 203 CYS B O 1
ATOM 3476 N N . GLY B 1 204 ? 6.707 -9.055 9.375 1 97.75 204 GLY B N 1
ATOM 3477 C CA . GLY B 1 204 ? 7.895 -9.227 8.562 1 97.75 204 GLY B CA 1
ATOM 3478 C C . GLY B 1 204 ? 9.172 -9.297 9.375 1 97.75 204 GLY B C 1
ATOM 3479 O O . GLY B 1 204 ? 10.258 -9.523 8.828 1 97.75 204 GLY B O 1
ATOM 3480 N N . THR B 1 205 ? 9.109 -9 10.664 1 97.31 205 THR B N 1
ATOM 3481 C CA . THR B 1 205 ? 10.289 -9.109 11.516 1 97.31 205 THR B CA 1
ATOM 3482 C C . THR B 1 205 ? 10.305 -10.438 12.266 1 97.31 205 THR B C 1
ATOM 3484 O O . THR B 1 205 ? 9.367 -11.234 12.141 1 97.31 205 THR B O 1
ATOM 3487 N N . ASN B 1 206 ? 11.375 -10.641 13.016 1 96.69 206 ASN B N 1
ATOM 3488 C CA . ASN B 1 206 ? 11.484 -11.859 13.812 1 96.69 206 ASN B CA 1
ATOM 3489 C C . ASN B 1 206 ? 10.586 -11.805 15.047 1 96.69 206 ASN B C 1
ATOM 3491 O O . ASN B 1 206 ? 10.383 -12.82 15.719 1 96.69 206 ASN B O 1
ATOM 3495 N N . GLU B 1 207 ? 9.945 -10.688 15.289 1 97.56 207 GLU B N 1
ATOM 3496 C CA . GLU B 1 207 ? 9.055 -10.516 16.438 1 97.56 207 GLU B CA 1
ATOM 3497 C C . GLU B 1 207 ? 7.594 -10.484 15.992 1 97.56 207 GLU B C 1
ATOM 3499 O O . GLU B 1 207 ? 6.719 -10.062 16.75 1 97.56 207 GLU B O 1
ATOM 3504 N N . GLU B 1 208 ? 7.41 -10.914 14.82 1 98.56 208 GLU B N 1
ATOM 3505 C CA . GLU B 1 208 ? 6.062 -10.891 14.258 1 98.56 208 GLU B CA 1
ATOM 3506 C C . GLU B 1 208 ? 5.086 -11.68 15.125 1 98.56 208 GLU B C 1
ATOM 3508 O O . GLU B 1 208 ? 5.414 -12.766 15.617 1 98.56 208 GLU B O 1
ATOM 3513 N N . ASN B 1 209 ? 3.902 -11.125 15.359 1 98.56 209 ASN B N 1
ATOM 3514 C CA . ASN B 1 209 ? 2.818 -11.789 16.078 1 98.56 209 ASN B CA 1
ATOM 3515 C C . ASN B 1 209 ? 1.47 -11.539 15.406 1 98.56 209 ASN B C 1
ATOM 3517 O O . ASN B 1 209 ? 1.18 -10.422 14.977 1 98.56 209 ASN B O 1
ATOM 3521 N N . ILE B 1 210 ? 0.722 -12.57 15.25 1 98.75 210 ILE B N 1
ATOM 3522 C CA . ILE B 1 210 ? -0.608 -12.516 14.648 1 98.75 210 ILE B CA 1
ATOM 3523 C C . ILE B 1 210 ? -1.643 -13.031 15.648 1 98.75 210 ILE B C 1
ATOM 3525 O O . ILE B 1 210 ? -1.483 -14.117 16.219 1 98.75 210 ILE B O 1
ATOM 3529 N N . SER B 1 211 ? -2.676 -12.219 15.875 1 98.75 211 SER B N 1
ATOM 3530 C CA . SER B 1 211 ? -3.695 -12.625 16.828 1 98.75 211 SER B CA 1
ATOM 3531 C C . SER B 1 211 ? -5.098 -12.359 16.297 1 98.75 211 SER B C 1
ATOM 3533 O O . SER B 1 211 ? -5.348 -11.32 15.688 1 98.75 211 SER B O 1
ATOM 3535 N N . TYR B 1 212 ? -5.953 -13.312 16.516 1 98.62 212 TYR B N 1
ATOM 3536 C CA . TYR B 1 212 ? -7.371 -13.195 16.188 1 98.62 212 TYR B CA 1
ATOM 3537 C C . TYR B 1 212 ? -8.211 -13.109 17.469 1 98.62 212 TYR B C 1
ATOM 3539 O O . TYR B 1 212 ? -9.445 -13.094 17.406 1 98.62 212 TYR B O 1
ATOM 3547 N N . ASP B 1 213 ? -7.527 -13.031 18.578 1 98.56 213 ASP B N 1
ATOM 3548 C CA . ASP B 1 213 ? -8.203 -13.125 19.875 1 98.56 213 ASP B CA 1
ATOM 3549 C C . ASP B 1 213 ? -8.445 -11.734 20.453 1 98.56 213 ASP B C 1
ATOM 3551 O O . ASP B 1 213 ? -7.504 -10.984 20.719 1 98.56 213 ASP B O 1
ATOM 3555 N N . ILE B 1 214 ? -9.719 -11.516 20.75 1 98.56 214 ILE B N 1
ATOM 3556 C CA . ILE B 1 214 ? -10.117 -10.219 21.281 1 98.56 214 ILE B CA 1
ATOM 3557 C C . ILE B 1 214 ? -9.445 -9.992 22.641 1 98.56 214 ILE B C 1
ATOM 3559 O O . ILE B 1 214 ? -9.141 -8.852 23 1 98.56 214 ILE B O 1
ATOM 3563 N N . ASP B 1 215 ? -9.086 -10.992 23.328 1 98.38 215 ASP B N 1
ATOM 3564 C CA . ASP B 1 215 ? -8.445 -10.867 24.625 1 98.38 215 ASP B CA 1
ATOM 3565 C C . ASP B 1 215 ? -7.02 -10.328 24.484 1 98.38 215 ASP B C 1
ATOM 3567 O O . ASP B 1 215 ? -6.535 -9.594 25.344 1 98.38 215 ASP B O 1
ATOM 3571 N N . ASP B 1 216 ? -6.387 -10.727 23.406 1 98.44 216 ASP B N 1
ATOM 3572 C CA . ASP B 1 216 ? -5.047 -10.203 23.156 1 98.44 216 ASP B CA 1
ATOM 3573 C C . ASP B 1 216 ? -5.09 -8.695 22.922 1 98.44 216 ASP B C 1
ATOM 3575 O O . ASP B 1 216 ? -4.242 -7.953 23.422 1 98.44 216 ASP B O 1
ATOM 3579 N N . LEU B 1 217 ? -6.09 -8.289 22.188 1 98 217 LEU B N 1
ATOM 3580 C CA . LEU B 1 217 ? -6.266 -6.871 21.922 1 98 217 LEU B CA 1
ATOM 3581 C C . LEU B 1 217 ? -6.641 -6.113 23.188 1 98 217 LEU B C 1
ATOM 3583 O O . LEU B 1 217 ? -6.145 -5.008 23.422 1 98 217 LEU B O 1
ATOM 3587 N N . LYS B 1 218 ? -7.434 -6.723 23.984 1 97.69 218 LYS B N 1
ATOM 3588 C CA . LYS B 1 218 ? -8.023 -6.062 25.141 1 97.69 218 LYS B CA 1
ATOM 3589 C C . LYS B 1 218 ? -7.047 -6.035 26.312 1 97.69 218 LYS B C 1
ATOM 3591 O O . LYS B 1 218 ? -6.934 -5.023 27.016 1 97.69 218 LYS B O 1
ATOM 3596 N N . ASN B 1 219 ? -6.262 -7.07 26.469 1 96.94 219 ASN B N 1
ATOM 3597 C CA . ASN B 1 219 ? -5.625 -7.258 27.766 1 96.94 219 ASN B CA 1
ATOM 3598 C C . ASN B 1 219 ? -4.109 -7.352 27.641 1 96.94 219 ASN B C 1
ATOM 3600 O O . ASN B 1 219 ? -3.387 -7.23 28.625 1 96.94 219 ASN B O 1
ATOM 3604 N N . LYS B 1 220 ? -3.629 -7.59 26.5 1 97.06 220 LYS B N 1
ATOM 3605 C CA . LYS B 1 220 ? -2.182 -7.688 26.328 1 97.06 220 LYS B CA 1
ATOM 3606 C C . LYS B 1 220 ? -1.598 -6.375 25.812 1 97.06 220 LYS B C 1
ATOM 3608 O O . LYS B 1 220 ? -2.334 -5.512 25.344 1 97.06 220 LYS B O 1
ATOM 3613 N N . LYS B 1 221 ? -0.33 -6.281 26.062 1 96.31 221 LYS B N 1
ATOM 3614 C CA . LYS B 1 221 ? 0.375 -5.148 25.469 1 96.31 221 LYS B CA 1
ATOM 3615 C C . LYS B 1 221 ? 0.41 -5.258 23.953 1 96.31 221 LYS B C 1
ATOM 3617 O O . LYS B 1 221 ? 0.787 -6.297 23.406 1 96.31 221 LYS B O 1
ATOM 3622 N N . VAL B 1 222 ? -0.015 -4.215 23.281 1 97.31 222 VAL B N 1
ATOM 3623 C CA . VAL B 1 222 ? 0.026 -4.141 21.828 1 97.31 222 VAL B CA 1
ATOM 3624 C C . VAL B 1 222 ? 1.225 -3.301 21.391 1 97.31 222 VAL B C 1
ATOM 3626 O O . VAL B 1 222 ? 1.326 -2.121 21.734 1 97.31 222 VAL B O 1
ATOM 3629 N N . PRO B 1 223 ? 2.15 -3.918 20.641 1 96.38 223 PRO B N 1
ATOM 3630 C CA . PRO B 1 223 ? 3.324 -3.166 20.188 1 96.38 223 PRO B CA 1
ATOM 3631 C C . PRO B 1 223 ? 2.959 -1.954 19.344 1 96.38 223 PRO B C 1
ATOM 3633 O O . PRO B 1 223 ? 1.903 -1.94 18.703 1 96.38 223 PRO B O 1
ATOM 3636 N N . TYR B 1 224 ? 3.865 -0.967 19.312 1 92.75 224 TYR B N 1
ATOM 3637 C CA . TYR B 1 224 ? 3.672 0.258 18.531 1 92.75 224 TYR B CA 1
ATOM 3638 C C . TYR B 1 224 ? 3.475 -0.052 17.062 1 92.75 224 TYR B C 1
ATOM 3640 O O . TYR B 1 224 ? 2.562 0.481 16.422 1 92.75 224 TYR B O 1
ATOM 3648 N N . LEU B 1 225 ? 4.266 -0.945 16.562 1 95.81 225 LEU B N 1
ATOM 3649 C CA . LEU B 1 225 ? 4.176 -1.317 15.148 1 95.81 225 LEU B CA 1
ATOM 3650 C C . LEU B 1 225 ? 3.143 -2.42 14.945 1 95.81 225 LEU B C 1
ATOM 3652 O O . LEU B 1 225 ? 3.498 -3.562 14.648 1 95.81 225 LEU B O 1
ATOM 3656 N N . SER B 1 226 ? 1.885 -2.064 15.18 1 98 226 SER B N 1
ATOM 3657 C CA . SER B 1 226 ? 0.764 -2.984 15.023 1 98 226 SER B CA 1
ATOM 3658 C C . SER B 1 226 ? -0.288 -2.422 14.078 1 98 226 SER B C 1
ATOM 3660 O O . SER B 1 226 ? -0.412 -1.203 13.93 1 98 226 SER B O 1
ATOM 3662 N N . THR B 1 227 ? -0.938 -3.295 13.414 1 98.44 227 THR B N 1
ATOM 3663 C CA . THR B 1 227 ? -2.039 -2.992 12.508 1 98.44 227 THR B CA 1
ATOM 3664 C C . THR B 1 227 ? -3.234 -3.896 12.789 1 98.44 227 THR B C 1
ATOM 3666 O O . THR B 1 227 ? -3.074 -5.102 13.008 1 98.44 227 THR B O 1
ATOM 3669 N N . LEU B 1 228 ? -4.391 -3.303 12.891 1 98.56 228 LEU B N 1
ATOM 3670 C CA . LEU B 1 228 ? -5.617 -4.074 13.062 1 98.56 228 LEU B CA 1
ATOM 3671 C C . LEU B 1 228 ? -6.477 -4.02 11.805 1 98.56 228 LEU B C 1
ATOM 3673 O O . LEU B 1 228 ? -6.75 -2.936 11.281 1 98.56 228 LEU B O 1
ATOM 3677 N N . ILE B 1 229 ? -6.797 -5.16 11.266 1 98.81 229 ILE B N 1
ATOM 3678 C CA . ILE B 1 229 ? -7.691 -5.273 10.117 1 98.81 229 ILE B CA 1
ATOM 3679 C C . ILE B 1 229 ? -9.039 -5.82 10.57 1 98.81 229 ILE B C 1
ATOM 3681 O O . ILE B 1 229 ? -9.109 -6.844 11.258 1 98.81 229 ILE B O 1
ATOM 3685 N N . ILE B 1 230 ? -10.102 -5.113 10.211 1 98.62 230 ILE B N 1
ATOM 3686 C CA . ILE B 1 230 ? -11.469 -5.504 10.555 1 98.62 230 ILE B CA 1
ATOM 3687 C C . ILE B 1 230 ? -12.258 -5.793 9.281 1 98.62 230 ILE B C 1
ATOM 3689 O O . ILE B 1 230 ? -12.375 -4.93 8.414 1 98.62 230 ILE B O 1
ATOM 3693 N N . LYS B 1 231 ? -12.742 -7.016 9.188 1 98.12 231 LYS B N 1
ATOM 3694 C CA . LYS B 1 231 ? -13.602 -7.449 8.086 1 98.12 231 LYS B CA 1
ATOM 3695 C C . LYS B 1 231 ? -15.031 -7.691 8.57 1 98.12 231 LYS B C 1
ATOM 3697 O O . LYS B 1 231 ? -15.344 -8.766 9.078 1 98.12 231 LYS B O 1
ATOM 3702 N N . LYS B 1 232 ? -15.891 -6.793 8.297 1 96.44 232 LYS B N 1
ATOM 3703 C CA . LYS B 1 232 ? -17.234 -6.902 8.852 1 96.44 232 LYS B CA 1
ATOM 3704 C C . LYS B 1 232 ? -17.984 -8.094 8.266 1 96.44 232 LYS B C 1
ATOM 3706 O O . LYS B 1 232 ? -18.828 -8.703 8.93 1 96.44 232 LYS B O 1
ATOM 3711 N N . GLY B 1 233 ? -17.656 -8.391 7 1 93.69 233 GLY B N 1
ATOM 3712 C CA . GLY B 1 233 ? -18.281 -9.539 6.363 1 93.69 233 GLY B CA 1
ATOM 3713 C C . GLY B 1 233 ? -17.688 -10.867 6.797 1 93.69 233 GLY B C 1
ATOM 3714 O O . GLY B 1 233 ? -18.141 -11.93 6.367 1 93.69 233 GLY B O 1
ATOM 3715 N N . GLY B 1 234 ? -16.578 -10.82 7.594 1 93.31 234 GLY B N 1
ATOM 3716 C CA . GLY B 1 234 ? -15.938 -12.039 8.07 1 93.31 234 GLY B CA 1
ATOM 3717 C C . GLY B 1 234 ? -14.523 -12.195 7.551 1 93.31 234 GLY B C 1
ATOM 3718 O O . GLY B 1 234 ? -14.188 -11.695 6.477 1 93.31 234 GLY B O 1
ATOM 3719 N N . ILE B 1 235 ? -13.664 -12.891 8.359 1 91.56 235 ILE B N 1
ATOM 3720 C CA . ILE B 1 235 ? -12.273 -13.141 7.992 1 91.56 235 ILE B CA 1
ATOM 3721 C C . ILE B 1 235 ? -12.133 -14.539 7.398 1 91.56 235 ILE B C 1
ATOM 3723 O O . ILE B 1 235 ? -12.898 -15.445 7.746 1 91.56 235 ILE B O 1
#

Radius of gyration: 21.9 Å; Cα contacts (8 Å, |Δi|>4): 1063; chains: 2; bounding box: 54×63×54 Å

Nearest PDB structures (foldseek):
  8xj3-assembly1_B  TM=8.875E-01  e=4.243E-21  Akkermansia muciniphila
  2e0n-assembly1_A  TM=8.853E-01  e=3.744E-21  Chlorobaculum tepidum
  2e0k-assembly1_A  TM=8.841E-01  e=5.801E-21  Chlorobaculum tepidum
  2e0k-assembly1_B  TM=8.654E-01  e=1.905E-20  Chl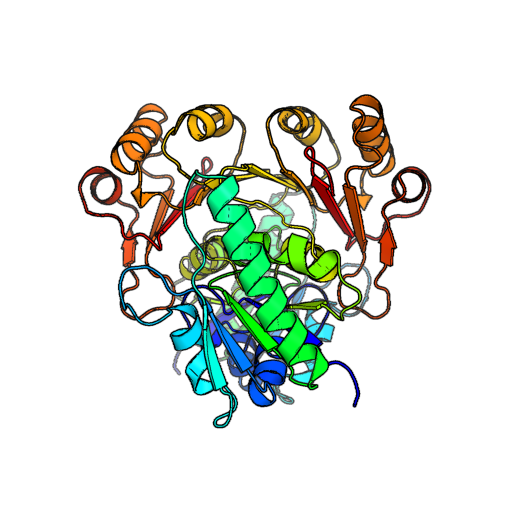orobaculum tepidum
  2e0n-assembly1_B  TM=8.742E-01  e=1.929E-19  Chlorobaculum tepidum